Protein AF-A0A7W5WZ85-F1 (afdb_monomer)

Nearest PDB structures (foldseek):
  8snl-assembly1_B  TM=6.177E-01  e=1.647E-04  Homo sapiens
  5fvc-assembly1_J  TM=1.484E-01  e=4.871E+00  human metapneumovirus
  5fvc-assembly1_D  TM=1.594E-01  e=6.865E+00  human metapneumovirus
  5fvc-assembly1_F  TM=1.594E-01  e=8.149E+00  human metapneumovirus
  5fvc-assembly1_A  TM=1.139E-01  e=6.576E+00  human metapneumovirus

Radius of gyration: 35.66 Å; Cα contacts (8 Å, |Δi|>4): 844; chains: 1; bounding box: 80×39×112 Å

pLDDT: mean 86.29, std 13.65, range [33.84, 98.75]

Structure (mmCIF, N/CA/C/O backbone):
data_AF-A0A7W5WZ85-F1
#
_entry.id   AF-A0A7W5WZ85-F1
#
loop_
_atom_site.group_PDB
_atom_site.id
_atom_site.type_symbol
_atom_site.label_atom_id
_atom_site.label_alt_id
_atom_site.label_comp_id
_atom_site.label_asym_id
_atom_site.label_entity_id
_atom_site.label_seq_id
_atom_site.pdbx_PDB_ins_code
_atom_site.Cartn_x
_atom_site.Cartn_y
_atom_site.Cartn_z
_atom_site.occupancy
_atom_site.B_iso_or_equiv
_atom_site.auth_seq_id
_atom_site.auth_comp_id
_atom_site.auth_asym_id
_atom_site.auth_atom_id
_atom_site.pdbx_PDB_model_num
ATOM 1 N N . MET A 1 1 ? 35.294 -3.813 -67.965 1.00 33.84 1 MET A N 1
ATOM 2 C CA . MET A 1 1 ? 34.016 -4.246 -68.575 1.00 33.84 1 MET A CA 1
ATOM 3 C C . MET A 1 1 ? 33.121 -4.772 -67.458 1.00 33.84 1 MET A C 1
ATOM 5 O O . MET A 1 1 ? 33.494 -5.747 -66.826 1.00 33.84 1 MET A O 1
ATOM 9 N N . ASN A 1 2 ? 32.022 -4.070 -67.153 1.00 40.56 2 ASN A N 1
ATOM 10 C CA . ASN A 1 2 ? 31.099 -4.347 -66.040 1.00 40.56 2 ASN A CA 1
ATOM 11 C C . ASN A 1 2 ? 30.007 -5.338 -66.483 1.00 40.56 2 ASN A C 1
ATOM 13 O O . ASN A 1 2 ? 29.053 -4.945 -67.148 1.00 40.56 2 ASN A O 1
ATOM 17 N N . THR A 1 3 ? 30.128 -6.615 -66.122 1.00 42.06 3 THR A N 1
ATOM 18 C CA . THR A 1 3 ? 29.193 -7.702 -66.487 1.00 42.06 3 THR A CA 1
ATOM 19 C C . THR A 1 3 ? 28.189 -8.065 -65.379 1.00 42.06 3 THR A C 1
ATOM 21 O O . THR A 1 3 ? 27.772 -9.213 -65.287 1.00 42.06 3 THR A O 1
ATOM 24 N N . GLN A 1 4 ? 27.762 -7.126 -64.524 1.00 45.75 4 GLN A N 1
ATOM 25 C CA . GLN A 1 4 ? 26.803 -7.431 -63.435 1.00 45.75 4 GLN A CA 1
ATOM 26 C C . GLN A 1 4 ? 25.563 -6.525 -63.357 1.00 45.75 4 GLN A C 1
ATOM 28 O O . GLN A 1 4 ? 24.899 -6.452 -62.327 1.00 45.75 4 GLN A O 1
ATOM 33 N N . LEU A 1 5 ? 25.183 -5.868 -64.452 1.00 45.91 5 LEU A N 1
ATOM 34 C CA . LEU A 1 5 ? 24.075 -4.904 -64.464 1.00 45.91 5 LEU A CA 1
ATOM 35 C C . LEU A 1 5 ? 22.644 -5.505 -64.480 1.00 45.91 5 LEU A C 1
ATOM 37 O O . LEU A 1 5 ? 21.707 -4.762 -64.751 1.00 45.91 5 LEU A O 1
ATOM 41 N N . SER A 1 6 ? 22.406 -6.797 -64.189 1.00 53.69 6 SER A N 1
ATOM 42 C CA . SER A 1 6 ? 21.054 -7.378 -64.389 1.00 53.69 6 SER A CA 1
ATOM 43 C C . SER A 1 6 ? 20.572 -8.503 -63.456 1.00 53.69 6 SER A C 1
ATOM 45 O O . SER A 1 6 ? 19.585 -9.161 -63.782 1.00 53.69 6 SER A O 1
ATOM 47 N N . LEU A 1 7 ? 21.171 -8.736 -62.282 1.00 75.06 7 LEU A N 1
ATOM 48 C CA . LEU A 1 7 ? 20.583 -9.693 -61.326 1.00 75.06 7 LEU A CA 1
ATOM 49 C C . LEU A 1 7 ? 19.406 -9.047 -60.571 1.00 75.06 7 LEU A C 1
ATOM 51 O O . LEU A 1 7 ? 19.594 -8.167 -59.727 1.00 75.06 7 LEU A O 1
ATOM 55 N N . ARG A 1 8 ? 18.183 -9.480 -60.908 1.00 87.00 8 ARG A N 1
ATOM 56 C CA . ARG A 1 8 ? 16.916 -9.116 -60.255 1.00 87.00 8 ARG A CA 1
ATOM 57 C C . ARG A 1 8 ? 16.170 -10.392 -59.865 1.00 87.00 8 ARG A C 1
ATOM 59 O O . ARG A 1 8 ? 15.909 -11.232 -60.719 1.00 87.00 8 ARG A O 1
ATOM 66 N N . PHE A 1 9 ? 15.799 -10.510 -58.595 1.00 89.69 9 PHE A N 1
ATOM 67 C CA . PHE A 1 9 ? 15.058 -11.643 -58.041 1.00 89.69 9 PHE A CA 1
ATOM 68 C C . PHE A 1 9 ? 13.692 -11.188 -57.533 1.00 89.69 9 PHE A C 1
ATOM 70 O O . PHE A 1 9 ? 13.599 -10.192 -56.814 1.00 89.69 9 PHE A O 1
ATOM 77 N N . GLU A 1 10 ? 12.636 -11.921 -57.886 1.00 92.06 10 GLU A N 1
ATOM 78 C CA . GLU A 1 10 ? 11.258 -11.621 -57.487 1.00 92.06 10 GLU A CA 1
ATOM 79 C C . GLU A 1 10 ? 10.646 -12.794 -56.724 1.00 92.06 10 GLU A C 1
ATOM 81 O O . GLU A 1 10 ? 10.635 -13.927 -57.201 1.00 92.06 10 GLU A O 1
ATOM 86 N N . PHE A 1 11 ? 10.091 -12.511 -55.547 1.00 91.81 11 PHE A N 1
ATOM 87 C CA . PHE A 1 11 ? 9.483 -13.512 -54.678 1.00 91.81 11 PHE A CA 1
ATOM 88 C C . PHE A 1 11 ? 7.995 -13.219 -54.514 1.00 91.81 11 PHE A C 1
ATOM 90 O O . PHE A 1 11 ? 7.592 -12.260 -53.849 1.00 91.81 11 PHE A O 1
ATOM 97 N N . ALA A 1 12 ? 7.160 -14.054 -55.131 1.00 91.12 12 ALA A N 1
ATOM 98 C CA . ALA A 1 12 ? 5.708 -13.987 -54.994 1.00 91.12 12 ALA A CA 1
ATOM 99 C C . ALA A 1 12 ? 5.244 -14.487 -53.616 1.00 91.12 12 ALA A C 1
ATOM 101 O O . ALA A 1 12 ? 5.934 -15.263 -52.955 1.00 91.12 12 ALA A O 1
ATOM 102 N N . TYR A 1 13 ? 4.046 -14.083 -53.189 1.00 90.12 13 TYR A N 1
ATOM 103 C CA . TYR A 1 13 ? 3.443 -14.623 -51.971 1.00 90.12 13 TYR A CA 1
ATOM 104 C C . TYR A 1 13 ? 3.068 -16.107 -52.118 1.00 90.12 13 TYR A C 1
ATOM 106 O O . TYR A 1 13 ? 2.524 -16.538 -53.140 1.00 90.12 13 TYR A O 1
ATOM 114 N N . ASP A 1 14 ? 3.287 -16.889 -51.063 1.00 89.44 14 ASP A N 1
ATOM 115 C CA . ASP A 1 14 ? 2.774 -18.253 -50.956 1.00 89.44 14 ASP A CA 1
ATOM 116 C C . ASP A 1 14 ? 1.296 -18.221 -50.535 1.00 89.44 14 ASP A C 1
ATOM 118 O O . ASP A 1 14 ? 0.956 -18.071 -49.358 1.00 89.44 14 ASP A O 1
ATOM 122 N N . LYS A 1 15 ? 0.401 -18.353 -51.522 1.00 86.94 15 LYS A N 1
ATOM 123 C CA . LYS A 1 15 ? -1.052 -18.316 -51.305 1.00 86.94 15 LYS A CA 1
ATOM 124 C C . LYS A 1 15 ? -1.547 -19.420 -50.359 1.00 86.94 15 LYS A C 1
ATOM 126 O O . LYS A 1 15 ? -2.469 -19.170 -49.588 1.00 86.94 15 LYS A O 1
ATOM 131 N N . GLY A 1 16 ? -0.930 -20.605 -50.371 1.00 85.62 16 GLY A N 1
ATOM 132 C CA . GLY A 1 16 ? -1.326 -21.710 -49.494 1.00 85.62 16 GLY A CA 1
ATOM 133 C C . GLY A 1 16 ? -1.009 -21.405 -48.031 1.00 85.62 16 GLY A C 1
ATOM 134 O O . GLY A 1 16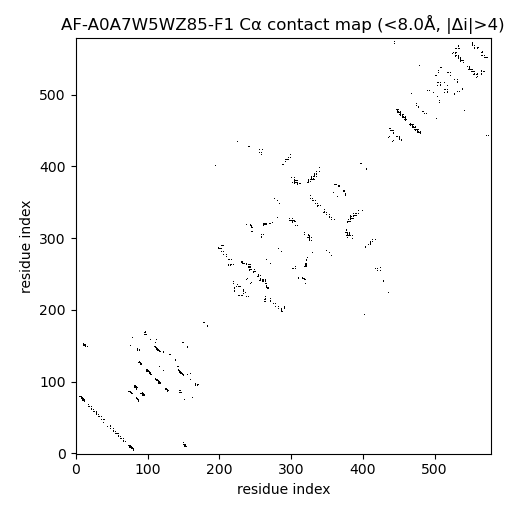 ? -1.873 -21.519 -47.161 1.00 85.62 16 GLY A O 1
ATOM 135 N N . ARG A 1 17 ? 0.208 -20.917 -47.763 1.00 84.94 17 ARG A N 1
ATOM 136 C CA . ARG A 1 17 ? 0.621 -20.517 -46.407 1.00 84.94 17 ARG A CA 1
ATOM 137 C C . ARG A 1 17 ? -0.132 -19.289 -45.900 1.00 84.94 17 ARG A C 1
ATOM 139 O O . ARG A 1 17 ? -0.483 -19.237 -44.725 1.00 84.94 17 ARG A O 1
ATOM 146 N N . LEU A 1 18 ? -0.418 -18.318 -46.770 1.00 86.00 18 LEU A N 1
ATOM 147 C CA . LEU A 1 18 ? -1.232 -17.152 -46.414 1.00 86.00 18 LEU A CA 1
ATOM 148 C C . LEU A 1 18 ? -2.651 -17.544 -45.987 1.00 86.00 18 LEU A C 1
ATOM 150 O O . LEU A 1 18 ? -3.140 -17.019 -44.985 1.00 86.00 18 LEU A O 1
ATOM 154 N N . LEU A 1 19 ? -3.289 -18.469 -46.711 1.00 87.50 19 LEU A N 1
ATOM 155 C CA . LEU A 1 19 ? -4.617 -18.974 -46.363 1.00 87.50 19 LEU A CA 1
ATOM 156 C C . LEU A 1 19 ? -4.591 -19.709 -45.018 1.00 87.50 19 LEU A C 1
ATOM 158 O O . LEU A 1 19 ? -5.420 -19.430 -44.154 1.00 87.50 19 LEU A O 1
ATOM 162 N N . LEU A 1 20 ? -3.599 -20.582 -44.810 1.00 86.00 20 LEU A N 1
ATOM 163 C CA . LEU A 1 20 ? -3.420 -21.310 -43.554 1.00 86.00 20 LEU A CA 1
ATOM 164 C C . LEU A 1 20 ? -3.241 -20.360 -42.358 1.00 86.00 20 LEU A C 1
ATOM 166 O O . LEU A 1 20 ? -3.937 -20.494 -41.354 1.00 86.00 20 LEU A O 1
ATOM 170 N N . PHE A 1 21 ? -2.341 -19.377 -42.460 1.00 84.25 21 PHE A N 1
ATOM 171 C CA . PHE A 1 21 ? -2.111 -18.419 -41.375 1.00 84.25 21 PHE A CA 1
ATOM 172 C C . PHE A 1 21 ? -3.317 -17.518 -41.118 1.00 84.25 21 PHE A C 1
ATOM 174 O O . PHE A 1 21 ? -3.611 -17.218 -39.961 1.00 84.25 21 PHE A O 1
ATOM 181 N N . SER A 1 22 ? -4.029 -17.110 -42.169 1.00 88.44 22 SER A N 1
ATOM 182 C CA . SER A 1 22 ? -5.272 -16.359 -42.014 1.00 88.44 22 SER A CA 1
ATOM 183 C C . SER A 1 22 ? -6.317 -17.164 -41.23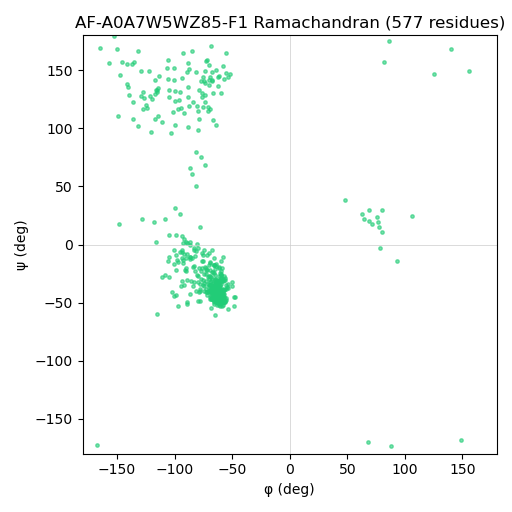7 1.00 88.44 22 SER A C 1
ATOM 185 O O . SER A 1 22 ? -6.861 -16.657 -40.259 1.00 88.44 22 SER A O 1
ATOM 187 N N . LEU A 1 23 ? -6.519 -18.436 -41.596 1.00 88.31 23 LEU A N 1
ATOM 188 C CA . LEU A 1 23 ? -7.483 -19.314 -40.934 1.00 88.31 23 LEU A CA 1
ATOM 189 C C . LEU A 1 23 ? -7.132 -19.541 -39.458 1.00 88.31 23 LEU A C 1
ATOM 191 O O . LEU A 1 23 ? -8.008 -19.439 -38.602 1.00 88.31 23 LEU A O 1
ATOM 195 N N . ILE A 1 24 ? -5.851 -19.763 -39.141 1.00 86.44 24 ILE A N 1
ATOM 196 C CA . ILE A 1 24 ? -5.379 -19.879 -37.751 1.00 86.44 24 ILE A CA 1
ATOM 197 C C . ILE A 1 24 ? -5.728 -18.611 -36.958 1.00 86.44 24 ILE A C 1
ATOM 199 O O . ILE A 1 24 ? -6.321 -18.700 -35.883 1.00 86.44 24 ILE A O 1
ATOM 203 N N . LEU A 1 25 ? -5.409 -17.426 -37.486 1.00 86.12 25 LEU A N 1
ATOM 204 C CA . LEU A 1 25 ? -5.690 -16.154 -36.810 1.00 86.12 25 LEU A CA 1
ATOM 205 C C . LEU A 1 25 ? -7.196 -15.899 -36.645 1.00 86.12 25 LEU A C 1
ATOM 207 O O . LEU A 1 25 ? -7.615 -15.396 -35.603 1.00 86.12 25 LEU A O 1
ATOM 211 N N . SER A 1 26 ? -8.015 -16.289 -37.624 1.00 88.25 26 SER A N 1
ATOM 212 C CA . SER A 1 26 ? -9.477 -16.236 -37.520 1.00 88.25 26 SER A CA 1
ATOM 213 C C . SER A 1 26 ? -10.013 -17.137 -36.403 1.00 88.25 26 SER A C 1
ATOM 215 O O . SER A 1 26 ? -10.904 -16.714 -35.667 1.00 88.25 26 SER A O 1
ATOM 217 N N . VAL A 1 27 ? -9.447 -18.336 -36.220 1.00 89.44 27 VAL A N 1
ATOM 218 C CA . VAL A 1 27 ? -9.806 -19.239 -35.109 1.00 89.44 27 VAL A CA 1
ATOM 219 C C . VAL A 1 27 ? -9.434 -18.626 -33.757 1.00 89.44 27 VAL A C 1
ATOM 221 O O . VAL A 1 27 ? -10.254 -18.644 -32.840 1.00 89.44 27 VAL A O 1
ATOM 224 N N . PHE A 1 28 ? -8.249 -18.018 -33.628 1.00 84.94 28 PHE A N 1
ATOM 225 C CA . PHE A 1 28 ? -7.862 -17.301 -32.405 1.00 84.94 28 PHE A CA 1
ATOM 226 C C . PHE A 1 28 ? -8.799 -16.125 -32.100 1.00 84.94 28 PHE A C 1
ATOM 228 O O . PHE A 1 28 ? -9.243 -15.979 -30.961 1.00 84.94 28 PHE A O 1
ATOM 235 N N . ALA A 1 29 ? -9.153 -15.323 -33.110 1.00 88.25 29 ALA A N 1
ATOM 236 C CA . ALA A 1 29 ? -10.096 -14.218 -32.949 1.00 88.25 29 ALA A CA 1
ATOM 237 C C . ALA A 1 29 ? -11.473 -14.710 -32.466 1.00 88.25 29 ALA A C 1
ATOM 239 O O . ALA A 1 29 ? -12.022 -14.162 -31.509 1.00 88.25 29 ALA A O 1
ATOM 240 N N . ALA A 1 30 ? -11.996 -15.783 -33.070 1.00 87.75 30 ALA A N 1
ATOM 241 C CA . ALA A 1 30 ? -13.252 -16.406 -32.657 1.00 87.75 30 ALA A CA 1
ATOM 242 C C . ALA A 1 30 ? -13.178 -16.986 -31.232 1.00 87.75 30 ALA A C 1
ATOM 244 O O . ALA A 1 30 ? -14.112 -16.812 -30.450 1.00 87.75 30 ALA A O 1
ATOM 245 N N . GLY A 1 31 ? -12.053 -17.606 -30.862 1.00 85.00 31 GLY A N 1
ATOM 246 C CA . GLY A 1 31 ? -11.801 -18.106 -29.509 1.00 85.00 31 GLY A CA 1
ATOM 247 C C . GLY A 1 31 ? -11.818 -16.996 -28.456 1.00 85.00 31 GLY A C 1
ATOM 248 O O . GLY A 1 31 ? -12.472 -17.143 -27.424 1.00 85.00 31 GLY A O 1
ATOM 249 N N . CYS A 1 32 ? -11.185 -15.851 -28.733 1.00 84.38 32 CYS A N 1
ATOM 250 C CA . CYS A 1 32 ? -11.241 -14.678 -27.855 1.00 84.38 32 CYS A CA 1
ATOM 251 C C . CYS A 1 32 ? -12.680 -14.158 -27.677 1.00 84.38 32 CYS A C 1
ATOM 253 O O . CYS A 1 32 ? -13.095 -13.886 -26.549 1.00 84.38 32 CYS A O 1
ATOM 255 N N . VAL A 1 33 ? -13.465 -14.070 -28.758 1.00 84.81 33 VAL A N 1
ATOM 256 C CA . VAL A 1 33 ? -14.886 -13.670 -28.690 1.00 84.81 33 VAL A CA 1
ATOM 257 C C . VAL A 1 33 ? -15.702 -14.668 -27.861 1.00 84.81 33 VAL A C 1
ATOM 259 O O . VAL A 1 33 ? -16.495 -14.263 -27.011 1.00 84.81 33 VAL A O 1
ATOM 262 N N . TRP A 1 34 ? -15.475 -15.968 -28.047 1.00 82.31 34 TRP A N 1
ATOM 263 C CA . TRP A 1 34 ? -16.183 -17.023 -27.320 1.00 82.31 34 TRP A CA 1
ATOM 264 C C . TRP A 1 34 ? -15.863 -17.035 -25.814 1.00 82.31 34 TRP A C 1
ATOM 266 O O . TRP A 1 34 ? -16.776 -17.130 -24.991 1.00 82.31 34 TRP A O 1
ATOM 276 N N . ILE A 1 35 ? -14.590 -16.870 -25.434 1.00 76.81 35 ILE A N 1
ATOM 277 C CA . ILE A 1 35 ? -14.155 -16.758 -24.027 1.00 76.81 35 ILE A CA 1
ATOM 278 C C . ILE A 1 35 ? -14.755 -15.506 -23.368 1.00 76.81 35 ILE A C 1
ATOM 280 O O . ILE A 1 35 ? -15.222 -15.569 -22.224 1.00 76.81 35 ILE A O 1
ATOM 284 N N . SER A 1 36 ? -14.793 -14.388 -24.102 1.00 76.06 36 SER A N 1
ATOM 285 C CA . SER A 1 36 ? -15.450 -13.147 -23.669 1.00 76.06 36 SER A CA 1
ATOM 286 C C . SER A 1 36 ? -16.932 -13.383 -23.372 1.00 76.06 36 SER A C 1
ATOM 288 O O . SER A 1 36 ? -17.408 -13.088 -22.275 1.00 76.06 36 SER A O 1
ATOM 290 N N . TYR A 1 37 ? -17.641 -14.033 -24.298 1.00 73.19 37 TYR A N 1
ATOM 291 C CA . TYR A 1 37 ? -19.062 -14.348 -24.158 1.00 73.19 37 TYR A CA 1
ATOM 292 C C . TYR A 1 37 ? -19.360 -15.300 -22.982 1.00 73.19 37 TYR A C 1
ATOM 294 O O . TYR A 1 37 ? -20.320 -15.087 -22.239 1.00 73.19 37 TYR A O 1
ATOM 302 N N . ARG A 1 38 ? -18.527 -16.327 -22.754 1.00 70.75 38 ARG A N 1
ATOM 303 C CA . ARG A 1 38 ? -18.730 -17.298 -21.661 1.00 70.75 38 ARG A CA 1
ATOM 304 C C . ARG A 1 38 ? -18.508 -16.685 -20.274 1.00 70.75 38 ARG A C 1
ATOM 306 O O . ARG A 1 38 ? -19.277 -16.979 -19.364 1.00 70.75 38 ARG A O 1
ATOM 313 N N . SER A 1 39 ? -17.503 -15.822 -20.119 1.00 60.16 39 SER A N 1
ATOM 314 C CA . SER A 1 39 ? -17.170 -15.188 -18.832 1.00 60.16 39 SER A CA 1
ATOM 315 C C . SER A 1 39 ? -18.255 -14.242 -18.321 1.00 60.16 39 SER A C 1
ATOM 317 O O . SER A 1 39 ? -18.456 -14.142 -17.112 1.00 60.16 39 SER A O 1
ATOM 319 N N . VAL A 1 40 ? -18.966 -13.569 -19.230 1.00 59.09 40 VAL A N 1
ATOM 320 C CA . VAL A 1 40 ? -20.114 -12.714 -18.885 1.00 59.09 40 VAL A CA 1
ATOM 321 C C . VAL A 1 40 ? -21.259 -13.548 -18.296 1.00 59.09 40 VAL A C 1
ATOM 323 O O . VAL A 1 40 ? -21.982 -13.079 -17.424 1.00 59.09 40 VAL A O 1
ATOM 326 N N . ARG A 1 41 ? -21.392 -14.815 -18.708 1.00 57.81 41 ARG A N 1
ATOM 327 C CA . ARG A 1 41 ? -22.459 -15.719 -18.253 1.00 57.81 41 ARG A CA 1
ATOM 328 C C . ARG A 1 41 ? -22.178 -16.383 -16.900 1.00 57.81 41 ARG A C 1
ATOM 330 O O . ARG A 1 41 ? -23.116 -16.811 -16.243 1.00 57.81 41 ARG A O 1
ATOM 337 N N . THR A 1 42 ? -20.911 -16.490 -16.491 1.00 56.88 42 THR A N 1
ATOM 338 C CA . THR A 1 42 ? -20.486 -17.172 -15.251 1.00 56.88 42 THR A CA 1
ATOM 339 C C . THR A 1 42 ? -20.236 -16.223 -14.072 1.00 56.88 42 THR A C 1
ATOM 341 O O . THR A 1 42 ? -19.704 -16.658 -13.058 1.00 56.88 42 THR A O 1
ATOM 344 N N . GLY A 1 43 ? -20.577 -14.933 -14.191 1.00 51.09 43 GLY A N 1
ATOM 345 C CA . GLY A 1 43 ? -20.523 -13.977 -13.076 1.00 51.09 43 GLY A CA 1
ATOM 346 C C . GLY A 1 43 ? -19.121 -13.559 -12.618 1.00 51.09 43 GLY A C 1
ATOM 347 O O . GLY A 1 43 ? -18.989 -13.031 -11.522 1.00 51.09 43 GLY A O 1
ATOM 348 N N . ASN A 1 44 ? -18.075 -13.772 -13.428 1.00 54.25 44 ASN A N 1
ATOM 349 C CA . ASN A 1 44 ? -16.707 -13.356 -13.099 1.00 54.25 44 ASN A CA 1
ATOM 350 C C . ASN A 1 44 ? -16.344 -12.085 -13.906 1.00 54.25 44 ASN A C 1
ATOM 352 O O . ASN A 1 44 ? -16.003 -12.207 -15.089 1.00 54.25 44 ASN A O 1
ATOM 356 N N . PRO A 1 45 ? -16.481 -10.861 -13.346 1.00 53.06 45 PRO A N 1
ATOM 357 C CA . PRO A 1 45 ? -16.633 -9.653 -14.166 1.00 53.06 45 PRO A CA 1
ATOM 358 C C . PRO A 1 45 ? -15.324 -9.046 -14.688 1.00 53.06 45 PRO A C 1
ATOM 360 O O . PRO A 1 45 ? -15.361 -8.244 -15.618 1.00 53.06 45 PRO A O 1
ATOM 363 N N . PHE A 1 46 ? -14.166 -9.378 -14.110 1.00 50.81 46 PHE A N 1
ATOM 364 C CA . PHE A 1 46 ? -13.032 -8.443 -14.168 1.00 50.81 46 PHE A CA 1
ATOM 365 C C . PHE A 1 46 ? -11.889 -8.803 -15.126 1.00 50.81 46 PHE A C 1
ATOM 367 O O . PHE A 1 46 ? -11.093 -7.926 -15.449 1.00 50.81 46 PHE A O 1
ATOM 374 N N . ILE A 1 47 ? -11.803 -10.036 -15.644 1.00 52.06 47 ILE A N 1
ATOM 375 C CA . ILE A 1 47 ? -10.633 -10.456 -16.451 1.00 52.06 47 ILE A CA 1
ATOM 376 C C . ILE A 1 47 ? -10.945 -10.616 -17.951 1.00 52.06 47 ILE A C 1
ATOM 378 O O . ILE A 1 47 ? -10.060 -10.434 -18.786 1.00 52.06 47 ILE A O 1
ATOM 382 N N . SER A 1 48 ? -12.189 -10.905 -18.344 1.00 60.25 48 SER A N 1
ATOM 383 C CA . SER A 1 48 ? -12.448 -11.402 -19.706 1.00 60.25 48 SER A CA 1
ATOM 384 C C . SER A 1 48 ? -12.709 -10.329 -20.779 1.00 60.25 48 SER A C 1
ATOM 386 O O . SER A 1 48 ? -12.010 -10.340 -21.792 1.00 60.25 48 SER A O 1
ATOM 388 N N . PRO A 1 49 ? -13.615 -9.342 -20.622 1.00 62.53 49 PRO A N 1
ATOM 389 C CA . PRO A 1 49 ? -13.976 -8.482 -21.757 1.00 62.53 49 PRO A CA 1
ATOM 390 C C . PRO A 1 49 ? -12.866 -7.492 -22.145 1.00 62.53 49 PRO A C 1
ATOM 392 O O . PRO A 1 49 ? -12.588 -7.297 -23.329 1.00 62.53 49 PRO A O 1
ATOM 395 N N . ILE A 1 50 ? -12.194 -6.900 -21.153 1.00 68.06 50 ILE A N 1
ATOM 396 C CA . ILE A 1 50 ? -11.213 -5.821 -21.356 1.00 68.06 50 ILE A CA 1
ATOM 397 C C . ILE A 1 50 ? -9.971 -6.314 -22.113 1.00 68.06 50 ILE A C 1
ATOM 399 O O . ILE A 1 50 ? -9.410 -5.570 -22.912 1.00 68.06 50 ILE A O 1
ATOM 403 N N . LEU A 1 51 ? -9.559 -7.570 -21.916 1.00 68.81 51 LEU A N 1
ATOM 404 C CA . LEU A 1 51 ? -8.399 -8.155 -22.600 1.00 68.81 51 LEU A CA 1
ATOM 405 C C . LEU A 1 51 ? -8.784 -8.922 -23.872 1.00 68.81 51 LEU A C 1
ATOM 407 O O . LEU A 1 51 ? -8.039 -8.894 -24.858 1.00 68.81 51 LEU A O 1
ATOM 411 N N . MET A 1 52 ? -9.937 -9.598 -23.887 1.00 82.56 52 MET A N 1
ATOM 412 C CA . MET A 1 52 ? -10.310 -10.466 -25.008 1.00 82.56 52 MET A CA 1
ATOM 413 C C . MET A 1 52 ? -10.825 -9.690 -26.223 1.00 82.56 52 MET A C 1
ATOM 415 O O . MET A 1 52 ? -10.522 -10.089 -27.346 1.00 82.56 52 MET A O 1
ATOM 419 N N . TRP A 1 53 ? -11.533 -8.567 -26.047 1.00 81.56 53 TRP A N 1
ATOM 420 C CA . TRP A 1 53 ? -12.026 -7.767 -27.180 1.00 81.56 53 TRP A CA 1
ATOM 421 C C . TRP A 1 53 ? -10.902 -7.095 -27.990 1.00 81.56 53 TRP A C 1
ATOM 423 O O . TRP A 1 53 ? -10.892 -7.252 -29.215 1.00 81.56 53 TRP A O 1
ATOM 433 N N . PRO A 1 54 ? -9.907 -6.425 -27.370 1.00 82.38 54 PRO A N 1
ATOM 434 C CA . PRO A 1 54 ? -8.750 -5.913 -28.105 1.00 82.38 54 PRO A CA 1
ATOM 435 C C . PRO A 1 54 ? -7.942 -7.023 -28.787 1.00 82.38 54 PRO A C 1
ATOM 437 O O . PRO A 1 54 ? -7.488 -6.845 -29.916 1.00 82.38 54 PRO A O 1
ATOM 440 N N . SER A 1 55 ? -7.806 -8.186 -28.139 1.00 80.31 55 SER A N 1
ATOM 441 C CA . SER A 1 55 ? -7.114 -9.349 -28.711 1.00 80.31 55 SER A CA 1
ATOM 442 C C . SER A 1 55 ? -7.858 -9.915 -29.926 1.00 80.31 55 SER A C 1
ATOM 444 O O . SER A 1 55 ? -7.243 -10.169 -30.961 1.00 80.31 55 SER A O 1
ATOM 446 N N . ALA A 1 56 ? -9.188 -10.036 -29.850 1.00 86.31 56 ALA A N 1
ATOM 447 C CA . ALA A 1 56 ? -10.029 -10.454 -30.970 1.00 86.31 56 ALA A CA 1
ATOM 448 C C . ALA A 1 56 ? -9.922 -9.482 -32.155 1.00 86.31 56 ALA A C 1
ATOM 450 O O . ALA A 1 56 ? -9.751 -9.915 -33.296 1.00 86.31 56 ALA A O 1
ATOM 451 N N . ALA A 1 57 ? -9.952 -8.173 -31.886 1.00 82.62 57 ALA A N 1
ATOM 452 C CA . ALA A 1 57 ? -9.768 -7.147 -32.908 1.00 82.62 57 ALA A CA 1
ATOM 453 C C . ALA A 1 57 ? -8.376 -7.231 -33.557 1.00 82.62 57 ALA A C 1
ATOM 455 O O . ALA A 1 57 ? -8.262 -7.171 -34.782 1.00 82.62 57 ALA A O 1
ATOM 456 N N . LEU A 1 58 ? -7.321 -7.427 -32.758 1.00 84.69 58 LEU A N 1
ATOM 457 C CA . LEU A 1 58 ? -5.949 -7.577 -33.246 1.00 84.69 58 LEU A CA 1
ATOM 458 C C . LEU A 1 58 ? -5.805 -8.790 -34.176 1.00 84.69 58 LEU A C 1
ATOM 460 O O . LEU A 1 58 ? -5.321 -8.646 -35.302 1.00 84.69 58 LEU A O 1
ATOM 464 N N . PHE A 1 59 ? -6.238 -9.972 -33.729 1.00 85.62 59 PHE A N 1
ATOM 465 C CA . PHE A 1 59 ? -6.144 -11.197 -34.526 1.00 85.62 59 PHE A CA 1
ATOM 466 C C . PHE A 1 59 ? -7.036 -11.141 -35.773 1.00 85.62 59 PHE A C 1
ATOM 468 O O . PHE A 1 59 ? -6.597 -11.554 -36.847 1.00 85.62 59 PHE A O 1
ATOM 475 N N . GLY A 1 60 ? -8.234 -10.557 -35.673 1.00 84.88 60 GLY A N 1
ATOM 476 C CA . GLY A 1 60 ? -9.142 -10.370 -36.808 1.00 84.88 60 GLY A CA 1
ATOM 477 C C . GLY A 1 60 ? -8.573 -9.437 -37.881 1.00 84.88 60 GLY A C 1
ATOM 478 O O . GLY A 1 60 ? -8.570 -9.777 -39.066 1.00 84.88 60 GLY A O 1
ATOM 479 N N . LEU A 1 61 ? -8.013 -8.290 -37.480 1.00 82.25 61 LEU A N 1
ATOM 480 C CA . LEU A 1 61 ? -7.353 -7.363 -38.407 1.00 82.25 61 LEU A CA 1
ATOM 481 C C . LEU A 1 61 ? -6.111 -7.994 -39.052 1.00 82.25 61 LEU A C 1
ATOM 483 O O . LEU A 1 61 ? -5.885 -7.820 -40.254 1.00 82.25 61 LEU A O 1
ATOM 487 N N . ALA A 1 62 ? -5.330 -8.765 -38.289 1.00 79.81 62 ALA A N 1
ATOM 488 C CA . ALA A 1 62 ? -4.193 -9.509 -38.820 1.00 79.81 62 ALA A CA 1
ATOM 489 C C . ALA A 1 62 ? -4.635 -10.561 -39.856 1.00 79.81 62 ALA A C 1
ATOM 491 O O . ALA A 1 62 ? -4.068 -10.597 -40.952 1.00 79.81 62 ALA A O 1
ATOM 492 N N . ALA A 1 63 ? -5.681 -11.343 -39.566 1.00 84.06 63 ALA A N 1
ATOM 493 C CA . ALA A 1 63 ? -6.241 -12.335 -40.486 1.00 84.06 63 ALA A CA 1
ATOM 494 C C . ALA A 1 63 ? -6.722 -11.700 -41.801 1.00 84.06 63 ALA A C 1
ATOM 496 O O . ALA A 1 63 ? -6.381 -12.188 -42.884 1.00 84.06 63 ALA A O 1
ATOM 497 N N . LEU A 1 64 ? -7.440 -10.573 -41.715 1.00 84.19 64 LEU A N 1
ATOM 498 C CA . LEU A 1 64 ? -7.923 -9.823 -42.876 1.00 84.19 64 LEU A CA 1
ATOM 499 C C . LEU A 1 64 ? -6.763 -9.270 -43.716 1.00 84.19 64 LEU A C 1
ATOM 501 O O . LEU A 1 64 ? -6.786 -9.340 -44.946 1.00 84.19 64 LEU A O 1
ATOM 505 N N . SER A 1 65 ? -5.711 -8.771 -43.062 1.00 82.06 65 SER A N 1
ATOM 506 C CA . SER A 1 65 ? -4.523 -8.262 -43.759 1.00 82.06 65 SER A CA 1
ATOM 507 C C . SER A 1 65 ? -3.804 -9.337 -44.589 1.00 82.06 65 SER A C 1
ATOM 509 O O . SER A 1 65 ? -3.231 -9.017 -45.633 1.00 82.06 65 SER A O 1
ATOM 511 N N . LEU A 1 66 ? -3.844 -10.605 -44.155 1.00 82.69 66 LEU A N 1
ATOM 512 C CA . LEU A 1 66 ? -3.295 -11.740 -44.902 1.00 82.69 66 LEU A CA 1
ATOM 513 C C . LEU A 1 66 ? -4.227 -12.174 -46.041 1.00 82.69 66 LEU A C 1
ATOM 515 O O . LEU A 1 66 ? -3.731 -12.450 -47.133 1.00 82.69 66 LEU A O 1
ATOM 519 N N . LEU A 1 67 ? -5.552 -12.153 -45.837 1.00 82.56 67 LEU A N 1
ATOM 520 C CA . LEU A 1 67 ? -6.536 -12.452 -46.891 1.00 82.56 67 LEU A CA 1
ATOM 521 C C . LEU A 1 67 ? -6.408 -11.503 -48.078 1.00 82.56 67 LEU A C 1
ATOM 523 O O . LEU A 1 67 ? -6.379 -11.952 -49.219 1.00 82.56 67 LEU A O 1
ATOM 527 N N . VAL A 1 68 ? -6.253 -10.200 -47.828 1.00 83.38 68 VAL A N 1
ATOM 528 C CA . VAL A 1 68 ? -6.078 -9.206 -48.902 1.00 83.38 68 VAL A CA 1
ATOM 529 C C . VAL A 1 68 ? -4.850 -9.521 -49.770 1.00 83.38 68 VAL A C 1
ATOM 531 O O . VAL A 1 68 ? -4.861 -9.257 -50.971 1.00 83.38 68 VAL A O 1
ATOM 534 N N . LYS A 1 69 ? -3.797 -10.127 -49.203 1.00 82.69 69 LYS A N 1
ATOM 535 C CA . LYS A 1 69 ? -2.590 -10.512 -49.954 1.00 82.69 69 LYS A CA 1
ATOM 536 C C . LYS A 1 69 ? -2.810 -11.710 -50.886 1.00 82.69 69 LYS A C 1
ATOM 538 O O . LYS A 1 69 ? -2.070 -11.825 -51.857 1.00 82.69 69 LYS A O 1
ATOM 543 N N . LEU A 1 70 ? -3.823 -12.555 -50.660 1.00 81.56 70 LEU A N 1
ATOM 544 C CA . LEU A 1 70 ? -4.145 -13.690 -51.547 1.00 81.56 70 LEU A CA 1
ATOM 545 C C . LEU A 1 70 ? -4.557 -13.244 -52.955 1.00 81.56 70 LEU A C 1
ATOM 547 O O . LEU A 1 70 ? -4.297 -13.946 -53.938 1.00 81.56 70 LEU A O 1
ATOM 551 N N . PHE A 1 71 ? -5.177 -12.067 -53.038 1.00 82.69 71 PHE A N 1
ATOM 552 C CA . PHE A 1 71 ? -5.718 -11.495 -54.269 1.00 82.69 71 PHE A CA 1
ATOM 553 C C . PHE A 1 71 ? -4.729 -10.573 -54.998 1.00 82.69 71 PHE A C 1
ATOM 555 O O . PHE A 1 71 ? -5.064 -10.016 -56.040 1.00 82.69 71 PHE A O 1
ATOM 562 N N . LYS A 1 72 ? -3.506 -10.404 -54.477 1.00 81.25 72 LYS A N 1
ATOM 563 C CA . LYS A 1 72 ? -2.464 -9.593 -55.117 1.00 81.25 72 LYS A CA 1
ATOM 564 C C . LYS A 1 72 ? -1.640 -10.421 -56.104 1.00 81.25 72 LYS A C 1
ATOM 566 O O . LYS A 1 72 ? -1.196 -11.518 -55.775 1.00 81.25 72 LYS A O 1
ATOM 571 N N . ASN A 1 73 ? -1.392 -9.846 -57.282 1.00 80.44 73 ASN A N 1
ATOM 572 C CA . ASN A 1 73 ? -0.540 -10.435 -58.324 1.00 80.44 73 ASN A CA 1
ATOM 573 C C . ASN A 1 73 ? 0.894 -9.863 -58.334 1.00 80.44 73 ASN A C 1
ATOM 575 O O . ASN A 1 73 ? 1.749 -10.391 -59.032 1.00 80.44 73 ASN A O 1
ATOM 579 N N . GLU A 1 74 ? 1.170 -8.806 -57.560 1.00 83.69 74 GLU A N 1
ATOM 580 C CA . GLU A 1 74 ? 2.516 -8.232 -57.403 1.00 83.69 74 GLU A CA 1
ATOM 581 C C . GLU A 1 74 ? 3.407 -9.106 -56.488 1.00 83.69 74 GLU A C 1
ATOM 583 O O . GLU A 1 74 ? 2.900 -9.680 -55.513 1.00 83.69 74 GLU A O 1
ATOM 588 N N . PRO A 1 75 ? 4.725 -9.215 -56.760 1.00 87.62 75 PRO A N 1
ATOM 589 C CA . PRO A 1 75 ? 5.652 -9.928 -55.885 1.00 87.62 75 PRO A CA 1
ATOM 590 C C . PRO A 1 75 ? 5.724 -9.270 -54.499 1.00 87.62 75 PRO A C 1
ATOM 592 O O . PRO A 1 75 ? 5.637 -8.052 -54.359 1.00 87.62 75 PRO A O 1
ATOM 595 N N . GLY A 1 76 ? 5.876 -10.082 -53.451 1.00 86.75 76 GLY A N 1
ATOM 596 C CA . GLY A 1 76 ? 5.961 -9.601 -52.070 1.00 86.75 76 GLY A CA 1
ATOM 597 C C . GLY A 1 76 ? 7.309 -8.956 -51.744 1.00 86.75 76 GLY A C 1
ATOM 598 O O . GLY A 1 76 ? 7.356 -8.002 -50.961 1.00 86.75 76 GLY A O 1
ATOM 599 N N . LEU A 1 77 ? 8.379 -9.457 -52.367 1.00 91.88 77 LEU A N 1
ATOM 600 C CA . LEU A 1 77 ? 9.751 -8.980 -52.219 1.00 91.88 77 LEU A CA 1
ATOM 601 C C . LEU A 1 77 ? 10.460 -8.986 -53.579 1.00 91.88 77 LEU A C 1
ATOM 603 O O . LEU A 1 77 ? 10.370 -9.969 -54.314 1.00 91.88 77 LEU A O 1
ATOM 607 N N . VAL A 1 78 ? 11.193 -7.918 -53.890 1.00 92.50 78 VAL A N 1
ATOM 608 C CA . VAL A 1 78 ? 12.087 -7.843 -55.055 1.00 92.50 78 VAL A CA 1
ATOM 609 C C . VAL A 1 78 ? 13.475 -7.407 -54.597 1.00 92.50 78 VAL A C 1
ATOM 611 O O . VAL A 1 78 ? 13.603 -6.434 -53.856 1.00 92.50 78 VAL A O 1
ATOM 614 N N . ILE A 1 79 ? 14.509 -8.121 -55.037 1.00 91.69 79 ILE A N 1
ATOM 615 C CA . ILE A 1 79 ? 15.926 -7.836 -54.768 1.00 91.69 79 ILE A CA 1
ATOM 616 C C . ILE A 1 79 ? 16.585 -7.502 -56.105 1.00 91.69 79 ILE A C 1
ATOM 618 O O . ILE A 1 79 ? 16.402 -8.227 -57.080 1.00 91.69 79 ILE A O 1
ATOM 622 N N . SER A 1 80 ? 17.335 -6.408 -56.183 1.00 90.44 80 SER A N 1
ATOM 623 C CA . SER A 1 80 ? 18.038 -6.001 -57.405 1.00 90.44 80 SER A CA 1
ATOM 624 C C . SER A 1 80 ? 19.313 -5.228 -57.081 1.00 90.44 80 SER A C 1
ATOM 626 O O . SER A 1 80 ? 19.481 -4.762 -55.955 1.00 90.44 80 SER A O 1
ATOM 628 N N . GLY A 1 81 ? 20.174 -4.995 -58.076 1.00 81.56 81 GLY A N 1
ATOM 629 C CA . GLY A 1 81 ? 21.347 -4.124 -57.908 1.00 81.56 81 GLY A CA 1
ATOM 630 C C . GLY A 1 81 ? 21.008 -2.702 -57.432 1.00 81.56 81 GLY A C 1
ATOM 631 O O . GLY A 1 81 ? 21.771 -2.113 -56.676 1.00 81.56 81 GLY A O 1
ATOM 632 N N . ALA A 1 82 ? 19.834 -2.176 -57.795 1.00 82.94 82 ALA A N 1
ATOM 633 C CA . ALA A 1 82 ? 19.388 -0.846 -57.374 1.00 82.94 82 ALA A CA 1
ATOM 634 C C . ALA A 1 82 ? 18.904 -0.791 -55.912 1.00 82.94 82 ALA A C 1
ATOM 636 O O . ALA A 1 82 ? 18.841 0.290 -55.328 1.00 82.94 82 ALA A O 1
ATOM 637 N N . GLY A 1 83 ? 18.534 -1.931 -55.319 1.00 87.25 83 GLY A N 1
ATOM 638 C CA . GLY A 1 83 ? 17.959 -1.972 -53.980 1.00 87.25 83 GLY A CA 1
ATOM 639 C C . GLY A 1 83 ? 16.957 -3.101 -53.754 1.00 87.25 83 GLY A C 1
ATOM 640 O O . GLY A 1 83 ? 16.792 -4.005 -54.581 1.00 87.25 83 GLY A O 1
ATOM 641 N N . ILE A 1 84 ? 16.251 -3.004 -52.630 1.00 91.94 84 ILE A N 1
ATOM 642 C CA . ILE A 1 84 ? 15.249 -3.960 -52.155 1.00 91.94 84 ILE A CA 1
ATOM 643 C C . ILE A 1 84 ? 13.860 -3.320 -52.116 1.00 91.94 84 ILE A C 1
ATOM 645 O O . ILE A 1 84 ? 13.677 -2.217 -51.606 1.00 91.94 84 ILE A O 1
ATOM 649 N N . HIS A 1 85 ? 12.851 -4.001 -52.643 1.00 91.62 85 HIS A N 1
ATOM 650 C CA . HIS A 1 85 ? 11.472 -3.522 -52.645 1.00 91.62 85 HIS A CA 1
ATOM 651 C C . HIS A 1 85 ? 10.566 -4.493 -51.887 1.00 91.62 85 HIS A C 1
ATOM 653 O O . HIS A 1 85 ? 10.513 -5.680 -52.201 1.00 91.62 85 HIS A O 1
ATOM 659 N N . ILE A 1 86 ? 9.837 -3.977 -50.893 1.00 89.94 86 ILE A N 1
ATOM 660 C CA . ILE A 1 86 ? 8.855 -4.728 -50.101 1.00 89.94 86 ILE A CA 1
ATOM 661 C C . ILE A 1 86 ? 7.469 -4.147 -50.385 1.00 89.94 86 ILE A C 1
ATOM 663 O O . ILE A 1 86 ? 7.143 -3.052 -49.912 1.00 89.94 86 ILE A O 1
ATOM 667 N N . ALA A 1 87 ? 6.622 -4.910 -51.080 1.00 84.06 87 ALA A N 1
ATOM 668 C CA . ALA A 1 87 ? 5.317 -4.437 -51.556 1.00 84.06 87 ALA A CA 1
ATOM 669 C C . ALA A 1 87 ? 4.360 -4.014 -50.424 1.00 84.06 87 ALA A C 1
ATOM 671 O O . ALA A 1 87 ? 3.476 -3.173 -50.613 1.00 84.06 87 ALA A O 1
ATOM 672 N N . SER A 1 88 ? 4.518 -4.586 -49.225 1.00 77.69 88 SER A N 1
ATOM 673 C CA . SER A 1 88 ? 3.730 -4.221 -48.040 1.00 77.69 88 SER A CA 1
ATOM 674 C C . SER A 1 88 ? 4.244 -2.991 -47.289 1.00 77.69 88 SER A C 1
ATOM 676 O O . SER A 1 88 ? 3.624 -2.605 -46.300 1.00 77.69 88 SER A O 1
ATOM 678 N N . PHE A 1 89 ? 5.365 -2.398 -47.707 1.00 79.19 89 PHE A N 1
ATOM 679 C CA . PHE A 1 89 ? 6.040 -1.333 -46.967 1.00 79.19 89 PHE A CA 1
ATOM 680 C C . PHE A 1 89 ? 6.054 0.005 -47.716 1.00 79.19 89 PHE A C 1
ATOM 682 O O . PHE A 1 89 ? 5.502 0.986 -47.211 1.00 79.19 89 PHE A O 1
ATOM 689 N N . ALA A 1 90 ? 6.645 0.053 -48.909 1.00 81.12 90 ALA A N 1
ATOM 690 C CA . ALA A 1 90 ? 6.799 1.280 -49.691 1.00 81.12 90 ALA A CA 1
ATOM 691 C C . ALA A 1 90 ? 6.440 1.049 -51.161 1.00 81.12 90 ALA A C 1
ATOM 693 O O . ALA A 1 90 ? 6.444 -0.087 -51.632 1.00 81.12 90 ALA A O 1
ATOM 694 N N . ALA A 1 91 ? 6.090 2.124 -51.869 1.00 78.69 91 ALA A N 1
ATOM 695 C CA . ALA A 1 91 ? 5.870 2.074 -53.313 1.00 78.69 91 ALA A CA 1
ATOM 696 C C . ALA A 1 91 ? 7.191 2.044 -54.102 1.00 78.69 91 ALA A C 1
ATOM 698 O O . ALA A 1 91 ? 7.228 1.450 -55.176 1.00 78.69 91 ALA A O 1
ATOM 699 N N . GLU A 1 92 ? 8.260 2.643 -53.567 1.00 84.19 92 GLU A N 1
ATOM 700 C CA . GLU A 1 92 ? 9.570 2.710 -54.222 1.00 84.19 92 GLU A CA 1
ATOM 701 C C . GLU A 1 92 ? 10.514 1.558 -53.813 1.00 84.19 92 GLU A C 1
ATOM 703 O O . GLU A 1 92 ? 10.294 0.855 -52.819 1.00 84.19 92 GLU A O 1
ATOM 708 N N . THR A 1 93 ? 11.586 1.361 -54.587 1.00 87.69 93 THR A N 1
ATOM 709 C CA . THR A 1 93 ? 12.717 0.486 -54.233 1.00 87.69 93 THR A CA 1
ATOM 710 C C . THR A 1 93 ? 13.633 1.202 -53.245 1.00 87.69 93 THR A C 1
ATOM 712 O O . THR A 1 93 ? 14.000 2.355 -53.453 1.00 87.69 93 THR A O 1
ATOM 715 N N . ILE A 1 94 ? 14.021 0.513 -52.176 1.00 89.12 94 ILE A N 1
ATOM 716 C CA . ILE A 1 94 ? 14.892 1.035 -51.125 1.00 89.12 94 ILE A CA 1
ATOM 717 C C . ILE A 1 94 ? 16.354 0.800 -51.530 1.00 89.12 94 ILE A C 1
ATOM 719 O O . ILE A 1 94 ? 16.744 -0.364 -51.648 1.00 89.12 94 ILE A O 1
ATOM 723 N N . PRO A 1 95 ? 17.185 1.848 -51.679 1.00 88.12 95 PRO A N 1
ATOM 724 C CA . PRO A 1 95 ? 18.604 1.682 -51.992 1.00 88.12 95 PRO A CA 1
ATOM 725 C C . PRO A 1 95 ? 19.354 0.899 -50.906 1.00 88.12 95 PRO A C 1
ATOM 727 O O . PRO A 1 95 ? 19.095 1.084 -49.718 1.00 88.12 95 PRO A O 1
ATOM 730 N N . TRP A 1 96 ? 20.338 0.078 -51.280 1.00 85.38 96 TRP A N 1
ATOM 731 C CA . TRP A 1 96 ? 21.120 -0.714 -50.315 1.00 85.38 96 TRP A CA 1
ATOM 732 C C . TRP A 1 96 ? 21.871 0.144 -49.296 1.00 85.38 96 TRP A C 1
ATOM 734 O O . TRP A 1 96 ? 21.870 -0.165 -48.108 1.00 85.38 96 TRP A O 1
ATOM 744 N N . LEU A 1 97 ? 22.435 1.271 -49.734 1.00 82.44 97 LEU A N 1
ATOM 745 C CA . LEU A 1 97 ? 23.119 2.226 -48.855 1.00 82.44 97 LEU A CA 1
ATOM 746 C C . LEU A 1 97 ? 22.164 2.970 -47.910 1.00 82.44 97 LEU A C 1
ATOM 748 O O . LEU A 1 97 ? 22.597 3.515 -46.900 1.00 82.44 97 LEU A O 1
ATOM 752 N N . ALA A 1 98 ? 20.854 2.942 -48.178 1.00 82.75 98 ALA A N 1
ATOM 753 C CA . ALA A 1 98 ? 19.854 3.446 -47.242 1.00 82.75 98 ALA A CA 1
ATOM 754 C C . ALA A 1 98 ? 19.597 2.478 -46.074 1.00 82.75 98 ALA A C 1
ATOM 756 O O . ALA A 1 98 ? 18.864 2.828 -45.146 1.00 82.75 98 ALA A O 1
ATOM 757 N N . LEU A 1 99 ? 20.164 1.266 -46.103 1.00 82.00 99 LEU A N 1
ATOM 758 C CA . LEU A 1 99 ? 20.045 0.285 -45.031 1.00 82.00 99 LEU A CA 1
ATOM 759 C C . LEU A 1 99 ? 21.199 0.423 -44.035 1.00 82.00 99 LEU A C 1
ATOM 761 O O . LEU A 1 99 ? 22.356 0.088 -44.304 1.00 82.00 99 LEU A O 1
ATOM 765 N N . ARG A 1 100 ? 20.853 0.837 -42.818 1.00 77.81 100 ARG A N 1
ATOM 766 C CA . ARG A 1 100 ? 21.754 0.801 -41.662 1.00 77.81 100 ARG A CA 1
ATOM 767 C C . ARG A 1 100 ? 22.022 -0.626 -41.213 1.00 77.81 100 ARG A C 1
ATOM 769 O O . ARG A 1 100 ? 23.130 -0.933 -40.784 1.00 77.81 100 ARG A O 1
ATOM 776 N N . ASP A 1 101 ? 21.024 -1.494 -41.327 1.00 78.06 101 ASP A N 1
ATOM 777 C CA . ASP A 1 101 ? 21.134 -2.876 -40.880 1.00 78.06 101 ASP A CA 1
ATOM 778 C C . ASP A 1 101 ? 20.141 -3.794 -41.593 1.00 78.06 101 ASP A C 1
ATOM 780 O O . ASP A 1 101 ? 19.083 -3.345 -42.059 1.00 78.06 101 ASP A O 1
ATOM 784 N N . LEU A 1 102 ? 20.480 -5.078 -41.622 1.00 84.50 102 LEU A N 1
ATOM 785 C CA . LEU A 1 102 ? 19.665 -6.148 -42.175 1.00 84.50 102 LEU A CA 1
ATOM 786 C C . LEU A 1 102 ? 19.696 -7.328 -41.202 1.00 84.50 102 LEU A C 1
ATOM 788 O O . LEU A 1 102 ? 20.709 -8.000 -41.052 1.00 84.50 102 LEU A O 1
ATOM 792 N N . GLU A 1 103 ? 18.579 -7.554 -40.517 1.00 83.75 103 GLU A N 1
ATOM 793 C CA . GLU A 1 103 ? 18.455 -8.570 -39.471 1.00 83.75 103 GLU A CA 1
ATOM 794 C C . GLU A 1 103 ? 17.484 -9.668 -39.912 1.00 83.75 103 GLU A C 1
ATOM 796 O O . GLU A 1 103 ? 16.460 -9.395 -40.549 1.00 83.75 103 GLU A O 1
ATOM 801 N N . ARG A 1 104 ? 17.761 -10.908 -39.505 1.00 87.12 104 ARG A N 1
ATOM 802 C CA . ARG A 1 104 ? 16.823 -12.025 -39.617 1.00 87.12 104 ARG A CA 1
ATOM 803 C C . ARG A 1 104 ? 16.465 -12.547 -38.240 1.00 87.12 104 ARG A C 1
ATOM 805 O O . ARG A 1 104 ? 17.338 -12.849 -37.433 1.00 87.12 104 ARG A O 1
ATOM 812 N N . PHE A 1 105 ? 15.170 -12.680 -37.988 1.00 82.44 105 PHE A N 1
ATOM 813 C CA . PHE A 1 105 ? 14.644 -13.245 -36.753 1.00 82.44 105 PHE A CA 1
ATOM 814 C C . PHE A 1 105 ? 14.006 -14.597 -37.044 1.00 82.44 105 PHE A C 1
ATOM 816 O O . PHE A 1 105 ? 12.898 -14.655 -37.586 1.00 82.44 105 PHE A O 1
ATOM 823 N N . GLN A 1 106 ? 14.703 -15.665 -36.661 1.00 83.50 106 GLN A N 1
ATOM 824 C CA . GLN A 1 106 ? 14.223 -17.040 -36.770 1.00 83.50 106 GLN A CA 1
ATOM 825 C C . GLN A 1 106 ? 13.811 -17.578 -35.401 1.00 83.50 106 GLN A C 1
ATOM 827 O O . GLN A 1 106 ? 14.529 -17.437 -34.414 1.00 83.50 106 GLN A O 1
ATOM 832 N N . GLY A 1 107 ? 12.642 -18.208 -35.348 1.00 75.19 107 GLY A N 1
ATOM 833 C CA . GLY A 1 107 ? 12.116 -18.853 -34.152 1.00 75.19 107 GLY A CA 1
ATOM 834 C C . GLY A 1 107 ? 11.172 -19.999 -34.501 1.00 75.19 107 GLY A C 1
ATOM 835 O O . GLY A 1 107 ? 10.889 -20.281 -35.671 1.00 75.19 107 GLY A O 1
ATOM 836 N N . ARG A 1 108 ? 10.640 -20.677 -33.479 1.00 67.75 108 ARG A N 1
ATOM 837 C CA . ARG A 1 108 ? 9.684 -21.776 -33.675 1.00 67.75 108 ARG A CA 1
ATOM 838 C C . ARG A 1 108 ? 8.405 -21.224 -34.312 1.00 67.75 108 ARG A C 1
ATOM 840 O O . ARG A 1 108 ? 7.596 -20.583 -33.656 1.00 67.75 108 ARG A O 1
ATOM 847 N N . GLY A 1 109 ? 8.250 -21.443 -35.615 1.00 68.06 109 GLY A N 1
ATOM 848 C CA . GLY A 1 109 ? 7.107 -20.945 -36.385 1.00 68.06 109 GLY A CA 1
ATOM 849 C C . GLY A 1 109 ? 7.312 -19.588 -37.069 1.00 68.06 109 GLY A C 1
ATOM 850 O O . GLY A 1 109 ? 6.614 -19.334 -38.045 1.00 68.06 109 GLY A O 1
ATOM 851 N N . THR A 1 110 ? 8.336 -18.800 -36.730 1.00 77.50 110 THR A N 1
ATOM 852 C CA . THR A 1 110 ? 8.579 -17.460 -37.305 1.00 77.50 110 THR A CA 1
ATOM 853 C C . THR A 1 110 ? 9.900 -17.376 -38.074 1.00 77.50 110 THR A C 1
ATOM 855 O O . THR A 1 110 ? 10.895 -17.977 -37.687 1.00 77.50 110 THR A O 1
ATOM 858 N N . ASP A 1 111 ? 9.898 -16.652 -39.194 1.00 86.69 111 ASP A N 1
ATOM 859 C CA . ASP A 1 111 ? 11.110 -16.286 -39.940 1.00 86.69 111 ASP A CA 1
ATOM 860 C C . ASP A 1 111 ? 10.858 -14.932 -40.607 1.00 86.69 111 ASP A C 1
ATOM 862 O O . ASP A 1 111 ? 9.968 -14.817 -41.462 1.00 86.69 111 ASP A O 1
ATOM 866 N N . ASN A 1 112 ? 11.537 -13.890 -40.131 1.00 89.31 112 ASN A N 1
ATOM 867 C CA . ASN A 1 112 ? 11.295 -12.508 -40.537 1.00 89.31 112 ASN A CA 1
ATOM 868 C C . ASN A 1 112 ? 12.589 -11.818 -40.948 1.00 89.31 112 ASN A C 1
ATOM 870 O O . ASN A 1 112 ? 13.531 -11.757 -40.161 1.00 89.31 112 ASN A O 1
ATOM 874 N N . LEU A 1 113 ? 12.571 -11.220 -42.136 1.00 90.25 113 LEU A N 1
ATOM 875 C CA . LEU A 1 113 ? 13.583 -10.285 -42.607 1.00 90.25 113 LEU A CA 1
ATOM 876 C C . LEU A 1 113 ? 13.191 -8.872 -42.167 1.00 90.25 113 LEU A C 1
ATOM 878 O O . LEU A 1 113 ? 12.076 -8.419 -42.445 1.00 90.25 113 LEU A O 1
ATOM 882 N N . VAL A 1 114 ? 14.101 -8.174 -41.493 1.00 88.06 114 VAL A N 1
ATOM 883 C CA . VAL A 1 114 ? 13.897 -6.813 -40.988 1.00 88.06 114 VAL A CA 1
ATOM 884 C C . VAL A 1 114 ? 14.987 -5.896 -41.532 1.00 88.06 114 VAL A C 1
ATOM 886 O O . VAL A 1 114 ? 16.166 -6.048 -41.227 1.00 88.06 114 VAL A O 1
ATOM 889 N N . LEU A 1 115 ? 14.564 -4.903 -42.309 1.00 88.75 115 LEU A N 1
ATOM 890 C CA . LEU A 1 115 ? 15.411 -3.861 -42.873 1.00 88.75 115 LEU A CA 1
ATOM 891 C C . LEU A 1 115 ? 15.352 -2.618 -41.984 1.00 88.75 115 LEU A C 1
ATOM 893 O O . LEU A 1 115 ? 14.268 -2.070 -41.732 1.00 88.75 115 LEU A O 1
ATOM 897 N N . ARG A 1 116 ? 16.511 -2.143 -41.528 1.00 82.31 116 ARG A N 1
ATOM 898 C CA . ARG A 1 116 ? 16.621 -0.887 -40.780 1.00 82.31 116 ARG A CA 1
ATOM 899 C C . ARG A 1 116 ? 17.117 0.211 -41.706 1.00 82.31 116 ARG A C 1
ATOM 901 O O . ARG A 1 116 ? 18.251 0.179 -42.165 1.00 82.31 116 ARG A O 1
ATOM 908 N N . LEU A 1 117 ? 16.255 1.184 -41.946 1.00 80.94 117 LEU A N 1
ATOM 909 C CA . LEU A 1 117 ? 16.470 2.298 -42.858 1.00 80.94 117 LEU A CA 1
ATOM 910 C C . LEU A 1 117 ? 17.131 3.469 -42.145 1.00 80.94 117 LEU A C 1
ATOM 912 O O . LEU A 1 117 ? 16.857 3.731 -40.967 1.00 80.94 117 LEU A O 1
ATOM 916 N N . ASP A 1 118 ? 17.929 4.220 -42.892 1.00 77.25 118 ASP A N 1
ATOM 917 C CA . ASP A 1 118 ? 18.350 5.544 -42.476 1.00 77.25 118 ASP A CA 1
ATOM 918 C C . ASP A 1 118 ? 17.122 6.460 -42.278 1.00 77.25 118 ASP A C 1
ATOM 920 O O . ASP A 1 118 ? 16.263 6.513 -43.160 1.00 77.25 118 ASP A O 1
ATOM 924 N N . PRO A 1 119 ? 16.994 7.174 -41.142 1.00 73.38 119 PRO A N 1
ATOM 925 C CA . PRO A 1 119 ? 15.919 8.130 -40.888 1.00 73.38 119 PRO A CA 1
ATOM 926 C C . PRO A 1 119 ? 15.692 9.166 -41.992 1.00 73.38 119 PRO A C 1
ATOM 928 O O . PRO A 1 119 ? 14.535 9.518 -42.229 1.00 73.38 119 PRO A O 1
ATOM 931 N N . ALA A 1 120 ? 16.751 9.628 -42.661 1.00 71.69 120 ALA A N 1
ATOM 932 C CA . ALA A 1 120 ? 16.657 10.623 -43.727 1.00 71.69 120 ALA A CA 1
ATOM 933 C C . ALA A 1 120 ? 16.020 10.050 -45.000 1.00 71.69 120 ALA A C 1
ATOM 935 O O . ALA A 1 120 ? 15.275 10.745 -45.680 1.00 71.69 120 ALA A O 1
ATOM 936 N N . VAL A 1 121 ? 16.255 8.769 -45.295 1.00 73.94 121 VAL A N 1
ATOM 937 C CA . VAL A 1 121 ? 15.627 8.078 -46.434 1.00 73.94 121 VAL A CA 1
ATOM 938 C C . VAL A 1 121 ? 14.245 7.550 -46.050 1.00 73.94 121 VAL A C 1
ATOM 940 O O . VAL A 1 121 ? 13.295 7.587 -46.821 1.00 73.94 121 VAL A O 1
ATOM 943 N N . ALA A 1 122 ? 14.079 7.097 -44.812 1.00 76.88 122 ALA A N 1
ATOM 944 C CA . ALA A 1 122 ? 12.808 6.611 -44.296 1.00 76.88 122 ALA A CA 1
ATOM 945 C C . ALA A 1 122 ? 11.674 7.648 -44.369 1.00 76.88 122 ALA A C 1
ATOM 947 O O . ALA A 1 122 ? 10.511 7.256 -44.498 1.00 76.88 122 ALA A O 1
ATOM 948 N N . SER A 1 123 ? 12.002 8.938 -44.245 1.00 74.31 123 SER A N 1
ATOM 949 C CA . SER A 1 123 ? 11.050 10.052 -44.288 1.00 74.31 123 SER A CA 1
ATOM 950 C C . SER A 1 123 ? 10.612 10.431 -45.706 1.00 74.31 123 SER A C 1
ATOM 952 O O . SER A 1 123 ? 9.548 11.033 -45.849 1.00 74.31 123 SER A O 1
ATOM 954 N N . THR A 1 124 ? 11.383 10.056 -46.730 1.00 75.81 124 THR A N 1
ATOM 955 C CA . THR A 1 124 ? 11.085 10.348 -48.140 1.00 75.81 124 THR A CA 1
ATOM 956 C C . THR A 1 124 ? 10.294 9.235 -48.829 1.00 75.81 124 THR A C 1
ATOM 958 O O . THR A 1 124 ? 9.694 9.477 -49.869 1.00 75.81 124 THR A O 1
ATOM 961 N N . LEU A 1 125 ? 10.236 8.035 -48.237 1.00 79.38 125 LEU A N 1
ATOM 962 C CA . LEU A 1 125 ? 9.537 6.878 -48.807 1.00 79.38 125 LEU A CA 1
ATOM 963 C C . LEU A 1 125 ? 8.008 6.956 -48.662 1.00 79.38 125 LEU A C 1
ATOM 965 O O . LEU A 1 125 ? 7.467 7.079 -47.552 1.00 79.38 125 LEU A O 1
ATOM 969 N N . SER A 1 126 ? 7.297 6.726 -49.767 1.00 76.50 126 SER A N 1
ATOM 970 C CA . SER A 1 126 ? 5.830 6.708 -49.808 1.00 76.50 126 SER A CA 1
ATOM 971 C C . SER A 1 126 ? 5.265 5.379 -49.286 1.00 76.50 126 SER A C 1
ATOM 973 O O . SER A 1 126 ? 5.456 4.315 -49.880 1.00 76.50 126 SER A O 1
ATOM 975 N N . ARG A 1 127 ? 4.532 5.415 -48.163 1.00 72.44 127 ARG A N 1
ATOM 976 C CA . ARG A 1 127 ? 3.939 4.218 -47.527 1.00 72.44 127 ARG A CA 1
ATOM 977 C C . ARG A 1 127 ? 2.716 3.678 -48.273 1.00 72.44 127 ARG A C 1
ATOM 979 O O . ARG A 1 127 ? 1.832 4.442 -48.649 1.00 72.44 127 ARG A O 1
ATOM 986 N N . ARG A 1 128 ? 2.601 2.346 -48.365 1.00 69.12 128 ARG A N 1
ATOM 987 C CA . ARG A 1 128 ? 1.410 1.628 -48.877 1.00 69.12 128 ARG A CA 1
ATOM 988 C C . ARG A 1 128 ? 0.601 0.957 -47.746 1.00 69.12 128 ARG A C 1
ATOM 990 O O . ARG A 1 128 ? 1.127 0.674 -46.675 1.00 69.12 128 ARG A O 1
ATOM 997 N N . GLY A 1 129 ? -0.681 0.661 -48.001 1.00 64.75 129 GLY A N 1
ATOM 998 C CA . GLY A 1 129 ? -1.561 -0.131 -47.115 1.00 64.75 129 GLY A CA 1
ATOM 999 C C . GLY A 1 129 ? -2.323 0.669 -46.043 1.00 64.75 129 GLY A C 1
ATOM 1000 O O . GLY A 1 129 ? -2.280 1.892 -46.031 1.00 64.75 129 GLY A O 1
ATOM 1001 N N . LEU A 1 130 ? -3.029 -0.008 -45.120 1.00 58.12 130 LEU A N 1
ATOM 1002 C CA . LEU A 1 130 ? -3.823 0.657 -44.061 1.00 58.12 130 LEU A CA 1
ATOM 1003 C C . LEU A 1 130 ? -2.988 1.601 -43.176 1.00 58.12 130 LEU A C 1
ATOM 1005 O O . LEU A 1 130 ? -3.509 2.584 -42.658 1.00 58.12 130 LEU A O 1
ATOM 1009 N N . ILE A 1 131 ? -1.685 1.339 -43.045 1.00 58.53 131 ILE A N 1
ATOM 1010 C CA . ILE A 1 131 ? -0.764 2.137 -42.228 1.00 58.53 131 ILE A CA 1
ATOM 1011 C C . ILE A 1 131 ? -0.565 3.544 -42.814 1.00 58.53 131 ILE A C 1
ATOM 1013 O O . ILE A 1 131 ? -0.382 4.494 -42.056 1.00 58.53 131 ILE A O 1
ATOM 1017 N N . SER A 1 132 ? -0.665 3.730 -44.137 1.00 61.84 132 SER A N 1
ATOM 1018 C CA . SER A 1 132 ? -0.570 5.070 -44.738 1.00 61.84 132 SER A CA 1
ATOM 1019 C C . SER A 1 132 ? -1.774 5.959 -44.401 1.00 61.84 132 SER A C 1
ATOM 1021 O O . SER A 1 132 ? -1.637 7.182 -44.395 1.00 61.84 132 SER A O 1
ATOM 1023 N N . LYS A 1 133 ? -2.919 5.357 -44.041 1.00 63.50 133 LYS A N 1
ATOM 1024 C CA . LYS A 1 133 ? -4.146 6.052 -43.613 1.00 63.50 133 LYS A CA 1
ATOM 1025 C C . LYS A 1 133 ? -4.185 6.369 -42.115 1.00 63.50 133 LYS A C 1
ATOM 1027 O O . LYS A 1 133 ? -5.025 7.152 -41.687 1.00 63.50 133 LYS A O 1
ATOM 1032 N N . LEU A 1 134 ? -3.281 5.802 -41.313 1.00 58.69 134 LEU A N 1
ATOM 1033 C CA . LEU A 1 134 ? -3.206 6.095 -39.881 1.00 58.69 134 LEU A CA 1
ATOM 1034 C C . LEU A 1 134 ? -2.614 7.499 -39.630 1.00 58.69 134 LEU A C 1
ATOM 1036 O O . LEU A 1 134 ? -1.763 7.944 -40.406 1.00 58.69 134 LEU A O 1
ATOM 1040 N N . PRO A 1 135 ? -2.992 8.200 -38.547 1.00 57.78 135 PRO A N 1
ATOM 1041 C CA . PRO A 1 135 ? -2.310 9.413 -38.086 1.00 57.78 135 PRO A CA 1
ATOM 1042 C C . PRO A 1 135 ? -0.809 9.168 -37.862 1.00 57.78 135 PRO A C 1
ATOM 1044 O O . PRO A 1 135 ? -0.428 8.078 -37.435 1.00 57.78 135 PRO A O 1
ATOM 1047 N N . LYS A 1 136 ? 0.059 10.173 -38.086 1.00 57.38 136 LYS A N 1
ATOM 1048 C CA . LYS A 1 136 ? 1.532 10.048 -37.928 1.00 57.38 136 LYS A CA 1
ATOM 1049 C C . LYS A 1 136 ? 1.954 9.439 -36.578 1.00 57.38 136 LYS A C 1
ATOM 1051 O O . LYS A 1 136 ? 2.928 8.698 -36.533 1.00 57.38 136 LYS A O 1
ATOM 1056 N N . VAL A 1 137 ? 1.187 9.690 -35.515 1.00 51.38 137 VAL A N 1
ATOM 1057 C CA . VAL A 1 137 ? 1.402 9.167 -34.152 1.00 51.38 137 VAL A CA 1
ATOM 1058 C C . VAL A 1 137 ? 1.248 7.638 -34.062 1.00 51.38 137 VAL A C 1
ATOM 1060 O O . VAL A 1 137 ? 1.923 7.000 -33.260 1.00 51.38 137 VAL A O 1
ATOM 1063 N N . LEU A 1 138 ? 0.415 7.032 -34.916 1.00 43.81 138 LEU A N 1
ATOM 1064 C CA . LEU A 1 138 ? 0.098 5.596 -34.913 1.00 43.81 138 LEU A CA 1
ATOM 1065 C C . LEU A 1 138 ? 0.870 4.791 -35.977 1.00 43.81 138 LEU A C 1
ATOM 1067 O O . LEU A 1 138 ? 0.777 3.567 -36.004 1.00 43.81 138 LEU A O 1
ATOM 1071 N N . ARG A 1 139 ? 1.654 5.444 -36.850 1.00 53.94 139 ARG A N 1
ATOM 1072 C CA . ARG A 1 139 ? 2.386 4.780 -37.953 1.00 53.94 139 ARG A CA 1
ATOM 1073 C C . ARG A 1 139 ? 3.632 3.998 -37.521 1.00 53.94 139 ARG A C 1
ATOM 1075 O O . ARG A 1 139 ? 4.203 3.279 -38.338 1.00 53.94 139 ARG A O 1
ATOM 1082 N N . GLY A 1 140 ? 4.060 4.112 -36.263 1.00 53.84 140 GLY A N 1
ATOM 1083 C CA . GLY A 1 140 ? 5.281 3.471 -35.773 1.00 53.84 140 GLY A CA 1
ATOM 1084 C C . GLY A 1 140 ? 6.569 4.054 -36.381 1.00 53.84 140 GLY A C 1
ATOM 1085 O O . GLY A 1 140 ? 6.573 5.096 -37.032 1.00 53.84 140 GLY A O 1
ATOM 1086 N N . SER A 1 141 ? 7.701 3.387 -36.132 1.00 56.56 141 SER A N 1
ATOM 1087 C CA . SER A 1 141 ? 9.033 3.811 -36.593 1.00 56.56 141 SER A CA 1
ATOM 1088 C C . SER A 1 141 ? 9.111 3.729 -38.119 1.00 56.56 141 SER A C 1
ATOM 1090 O O . SER A 1 141 ? 9.241 2.636 -38.664 1.00 56.56 141 SER A O 1
ATOM 1092 N N . GLY A 1 142 ? 9.110 4.869 -38.817 1.00 61.34 142 GLY A N 1
ATOM 1093 C CA . GLY A 1 142 ? 9.293 4.919 -40.275 1.00 61.34 142 GLY A CA 1
ATOM 1094 C C . GLY A 1 142 ? 10.611 4.287 -40.772 1.00 61.34 142 GLY A C 1
ATOM 1095 O O . GLY A 1 142 ? 10.811 4.039 -41.953 1.00 61.34 142 GLY A O 1
ATOM 1096 N N . THR A 1 143 ? 11.517 3.967 -39.863 1.00 71.31 143 THR A N 1
ATOM 1097 C CA . THR A 1 143 ? 12.845 3.435 -40.157 1.00 71.31 143 THR A CA 1
ATOM 1098 C C . THR A 1 143 ? 12.929 1.911 -40.187 1.00 71.31 143 THR A C 1
ATOM 1100 O O . THR A 1 143 ? 14.027 1.377 -40.290 1.00 71.31 143 THR A O 1
ATOM 1103 N N . LYS A 1 144 ? 11.815 1.183 -40.051 1.00 79.62 144 LYS A N 1
ATOM 1104 C CA . LYS A 1 144 ? 11.822 -0.287 -40.087 1.00 79.62 144 LYS A CA 1
ATOM 1105 C C . LYS A 1 144 ? 10.865 -0.812 -41.144 1.00 79.62 144 LYS A C 1
ATOM 1107 O O . LYS A 1 144 ? 9.663 -0.577 -41.035 1.00 79.62 144 LYS A O 1
ATOM 1112 N N . ALA A 1 145 ? 11.395 -1.555 -42.108 1.00 82.62 145 ALA A N 1
ATOM 1113 C CA . ALA A 1 145 ? 10.611 -2.384 -43.014 1.00 82.62 145 ALA A CA 1
ATOM 1114 C C . ALA A 1 145 ? 10.788 -3.846 -42.616 1.00 82.62 145 ALA A C 1
ATOM 1116 O O . ALA A 1 145 ? 11.876 -4.246 -42.217 1.00 82.62 145 ALA A O 1
ATOM 1117 N N . GLY A 1 146 ? 9.737 -4.652 -42.704 1.00 85.56 146 GLY A N 1
ATOM 1118 C CA . GLY A 1 146 ? 9.840 -6.070 -42.386 1.00 85.56 146 GLY A CA 1
ATOM 1119 C C . GLY A 1 146 ? 8.910 -6.905 -43.242 1.00 85.56 146 GLY A C 1
ATOM 1120 O O . GLY A 1 146 ? 7.813 -6.460 -43.593 1.00 85.56 146 GLY A O 1
ATOM 1121 N N . 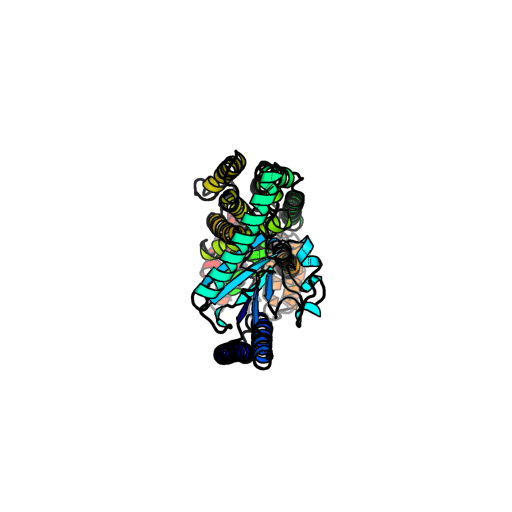ILE A 1 147 ? 9.353 -8.113 -43.566 1.00 88.69 147 ILE A N 1
ATOM 1122 C CA . ILE A 1 147 ? 8.551 -9.115 -44.259 1.00 88.69 147 ILE A CA 1
ATOM 1123 C C . ILE A 1 147 ? 8.855 -10.499 -43.686 1.00 88.69 147 ILE A C 1
ATOM 1125 O O . ILE A 1 147 ? 10.007 -10.832 -43.412 1.00 88.69 147 ILE A O 1
ATOM 1129 N N . SER A 1 148 ? 7.817 -11.312 -43.483 1.00 89.75 148 SER A N 1
ATOM 1130 C CA . SER A 1 148 ? 8.032 -12.712 -43.128 1.00 89.75 148 SER A CA 1
ATOM 1131 C C . SER A 1 148 ? 8.509 -13.475 -44.359 1.00 89.75 148 SER A C 1
ATOM 1133 O O . SER A 1 148 ? 7.877 -13.418 -45.411 1.00 89.75 148 SER A O 1
ATOM 1135 N N . LEU A 1 149 ? 9.605 -14.216 -44.230 1.00 90.12 149 LEU A N 1
ATOM 1136 C CA . LEU A 1 149 ? 10.121 -15.042 -45.319 1.00 90.12 149 LEU A CA 1
ATOM 1137 C C . LEU A 1 149 ? 9.241 -16.277 -45.548 1.00 90.12 149 LEU A C 1
ATOM 1139 O O . LEU A 1 149 ? 9.126 -16.761 -46.668 1.00 90.12 149 LEU A O 1
ATOM 1143 N N . LYS A 1 150 ? 8.514 -16.739 -44.519 1.00 86.94 150 LYS A N 1
ATOM 1144 C CA . LYS A 1 150 ? 7.616 -17.902 -44.635 1.00 86.94 150 LYS A CA 1
ATOM 1145 C C . LYS A 1 150 ? 6.407 -17.667 -45.532 1.00 86.94 150 LYS A C 1
ATOM 1147 O O . LYS A 1 150 ? 5.845 -18.644 -46.017 1.00 86.94 150 LYS A O 1
ATOM 1152 N N . ILE A 1 151 ? 5.997 -16.411 -45.728 1.00 88.19 151 ILE A N 1
ATOM 1153 C CA . ILE A 1 151 ? 4.865 -16.061 -46.602 1.00 88.19 151 ILE A CA 1
ATOM 1154 C C . ILE A 1 151 ? 5.287 -15.829 -48.058 1.00 88.19 151 ILE A C 1
ATOM 1156 O O . ILE A 1 151 ? 4.438 -15.477 -48.875 1.00 88.19 151 ILE A O 1
ATOM 1160 N N . LEU A 1 152 ? 6.571 -15.988 -48.383 1.00 90.75 152 LEU A N 1
ATOM 1161 C CA . LEU A 1 152 ? 7.108 -15.880 -49.735 1.00 90.75 152 LEU A CA 1
ATOM 1162 C C . LEU A 1 152 ? 7.333 -17.276 -50.329 1.00 90.75 152 LEU A C 1
ATOM 1164 O O . LEU A 1 152 ? 7.586 -18.241 -49.606 1.00 90.75 152 LEU A O 1
ATOM 1168 N N . ARG A 1 153 ? 7.250 -17.377 -51.656 1.00 88.62 153 ARG A N 1
ATOM 1169 C CA . ARG A 1 153 ? 7.699 -18.550 -52.409 1.00 88.62 153 ARG A CA 1
ATOM 1170 C C . ARG A 1 153 ? 9.213 -18.476 -52.583 1.00 88.62 153 ARG A C 1
ATOM 1172 O O . ARG A 1 153 ? 9.703 -17.537 -53.202 1.00 88.62 153 ARG A O 1
ATOM 1179 N N . GLY A 1 154 ? 9.923 -19.468 -52.062 1.00 86.31 154 GLY A N 1
ATOM 1180 C CA . GLY A 1 154 ? 11.382 -19.563 -52.114 1.00 86.31 154 GLY A CA 1
ATOM 1181 C C . GLY A 1 154 ? 11.951 -20.075 -50.795 1.00 86.31 154 GLY A C 1
ATOM 1182 O O . GLY A 1 154 ? 11.232 -20.157 -49.797 1.00 86.31 154 GLY A O 1
ATOM 1183 N N . ASP A 1 155 ? 13.230 -20.438 -50.805 1.00 87.81 155 ASP A N 1
ATOM 1184 C CA . ASP A 1 155 ? 13.956 -20.825 -49.598 1.00 87.81 155 ASP A CA 1
ATOM 1185 C C . ASP A 1 155 ? 14.300 -19.573 -48.763 1.00 87.81 155 ASP A C 1
ATOM 1187 O O . ASP A 1 155 ? 15.004 -18.689 -49.263 1.00 87.81 155 ASP A O 1
ATOM 1191 N N . PRO A 1 156 ? 13.806 -19.455 -47.513 1.00 87.81 156 PRO A N 1
ATOM 1192 C CA . PRO A 1 156 ? 14.124 -18.340 -46.626 1.00 87.81 156 PRO A CA 1
ATOM 1193 C C . PRO A 1 156 ? 15.623 -18.115 -46.410 1.00 87.81 156 PRO A C 1
ATOM 1195 O O . PRO A 1 156 ? 16.039 -16.957 -46.324 1.00 87.81 156 PRO A O 1
ATOM 1198 N N . ASP A 1 157 ? 16.420 -19.186 -46.334 1.00 85.25 157 ASP A N 1
ATOM 1199 C CA . ASP A 1 157 ? 17.869 -19.075 -46.129 1.00 85.25 157 ASP A CA 1
ATOM 1200 C C . ASP A 1 157 ? 18.516 -18.409 -47.340 1.00 85.25 157 ASP A C 1
ATOM 1202 O O . ASP A 1 157 ? 19.199 -17.392 -47.212 1.00 85.25 157 ASP A O 1
ATOM 1206 N N . TRP A 1 158 ? 18.175 -18.892 -48.532 1.00 87.44 158 TRP A N 1
ATOM 1207 C CA . TRP A 1 158 ? 18.654 -18.316 -49.778 1.00 87.44 158 TRP A CA 1
ATOM 1208 C C . TRP A 1 158 ? 18.233 -16.851 -49.964 1.00 87.44 158 TRP A C 1
ATOM 1210 O O . TRP A 1 158 ? 19.058 -16.013 -50.326 1.00 87.44 158 TRP A O 1
ATOM 1220 N N . ILE A 1 159 ? 16.970 -16.509 -49.676 1.00 88.56 159 ILE A N 1
ATOM 1221 C CA . ILE A 1 159 ? 16.470 -15.127 -49.783 1.00 88.56 159 ILE A CA 1
ATOM 1222 C C . ILE A 1 159 ? 17.279 -14.183 -48.884 1.00 88.56 159 ILE A C 1
ATOM 1224 O O . ILE A 1 159 ? 17.636 -13.080 -49.310 1.00 88.56 159 ILE A O 1
ATOM 1228 N N . PHE A 1 160 ? 17.559 -14.604 -47.648 1.00 88.38 160 PHE A N 1
ATOM 1229 C CA . PHE A 1 160 ? 18.331 -13.808 -46.701 1.00 88.38 160 PHE A CA 1
ATOM 1230 C C . PHE A 1 160 ? 19.777 -13.615 -47.163 1.00 88.38 160 PHE A C 1
ATOM 1232 O O . PHE A 1 160 ? 20.244 -12.475 -47.184 1.00 88.38 160 PHE A O 1
ATOM 1239 N N . GLU A 1 161 ? 20.446 -14.689 -47.589 1.00 85.75 161 GLU A N 1
ATOM 1240 C CA . GLU A 1 161 ? 21.821 -14.620 -48.097 1.00 85.75 161 GLU A CA 1
ATOM 1241 C C . GLU A 1 161 ? 21.927 -13.673 -49.296 1.00 85.75 161 GLU A C 1
ATOM 1243 O O . GLU A 1 161 ? 22.798 -12.807 -49.318 1.00 85.75 161 GLU A O 1
ATOM 1248 N N . GLN A 1 162 ? 20.975 -13.724 -50.238 1.00 87.25 162 GLN A N 1
ATOM 1249 C CA . GLN A 1 162 ? 20.950 -12.767 -51.349 1.00 87.25 162 GLN A CA 1
ATOM 1250 C C . GLN A 1 162 ? 20.811 -11.319 -50.853 1.00 87.25 162 GLN A C 1
ATOM 1252 O O . GLN A 1 162 ? 21.544 -10.440 -51.302 1.00 87.25 162 GLN A O 1
ATOM 1257 N N . CYS A 1 163 ? 19.915 -11.044 -49.901 1.00 87.06 163 CYS A N 1
ATOM 1258 C CA . CYS A 1 163 ? 19.783 -9.696 -49.336 1.00 87.06 163 CYS A CA 1
ATOM 1259 C C . CYS A 1 163 ? 21.083 -9.211 -48.676 1.00 87.06 163 CYS A C 1
ATOM 1261 O O . CYS A 1 163 ? 21.454 -8.041 -48.804 1.00 87.06 163 CYS A O 1
ATOM 1263 N N . TRP A 1 164 ? 21.757 -10.103 -47.953 1.00 84.12 164 TRP A N 1
ATOM 1264 C CA . TRP A 1 164 ? 22.989 -9.801 -47.240 1.00 84.12 164 TRP A CA 1
ATOM 1265 C C . TRP A 1 164 ? 24.167 -9.569 -48.194 1.00 84.12 164 TRP A C 1
ATOM 1267 O O . TRP A 1 164 ? 24.921 -8.610 -48.012 1.00 84.12 164 TRP A O 1
ATOM 1277 N N . ASP A 1 165 ? 24.285 -10.375 -49.248 1.00 84.31 165 ASP A N 1
ATOM 1278 C CA . ASP A 1 165 ? 25.326 -10.245 -50.269 1.00 84.31 165 ASP A CA 1
ATOM 1279 C C . ASP A 1 165 ? 25.232 -8.919 -51.028 1.00 84.31 165 ASP A C 1
ATOM 1281 O O . ASP A 1 165 ? 26.241 -8.225 -51.185 1.00 84.31 165 ASP A O 1
ATOM 1285 N N . PHE A 1 166 ? 24.030 -8.517 -51.455 1.00 87.50 166 PHE A N 1
ATOM 1286 C CA . PHE A 1 166 ? 23.839 -7.224 -52.118 1.00 87.50 166 PHE A CA 1
ATOM 1287 C C . PHE A 1 166 ? 24.176 -6.043 -51.194 1.00 87.50 166 PHE A C 1
ATOM 1289 O O . PHE A 1 166 ? 24.840 -5.098 -51.625 1.00 87.50 166 PHE A O 1
ATOM 1296 N N . LEU A 1 167 ? 23.776 -6.103 -49.917 1.00 84.38 167 LEU A N 1
ATOM 1297 C CA . LEU A 1 167 ? 24.114 -5.066 -48.938 1.00 84.38 167 LEU A CA 1
ATOM 1298 C C . LEU A 1 167 ? 25.625 -4.986 -48.682 1.00 84.38 167 LEU A C 1
ATOM 1300 O O . LEU A 1 167 ? 26.174 -3.888 -48.564 1.00 84.38 167 LEU A O 1
ATOM 1304 N N . ARG A 1 168 ? 26.298 -6.137 -48.587 1.00 83.00 168 ARG A N 1
ATOM 1305 C CA . ARG A 1 168 ? 27.746 -6.203 -48.372 1.00 83.00 168 ARG A CA 1
ATOM 1306 C C . ARG A 1 168 ? 28.501 -5.565 -49.533 1.00 83.00 168 ARG A C 1
ATOM 1308 O O . ARG A 1 168 ? 29.299 -4.667 -49.283 1.00 83.00 168 ARG A O 1
ATOM 1315 N N . ARG A 1 169 ? 28.185 -5.955 -50.772 1.00 83.19 169 ARG A N 1
ATOM 1316 C CA . ARG A 1 169 ? 28.820 -5.402 -51.982 1.00 83.19 169 ARG A CA 1
ATOM 1317 C C . ARG A 1 169 ? 28.634 -3.893 -52.077 1.00 83.19 169 ARG A C 1
ATOM 1319 O O . ARG A 1 169 ? 29.608 -3.173 -52.241 1.00 83.19 169 ARG A O 1
ATOM 1326 N N . ALA A 1 170 ? 27.413 -3.404 -51.848 1.00 80.50 170 ALA A N 1
ATOM 1327 C CA . ALA A 1 170 ? 27.141 -1.968 -51.854 1.00 80.50 170 ALA A CA 1
ATOM 1328 C C . ALA A 1 170 ? 28.017 -1.197 -50.846 1.00 80.50 170 ALA A C 1
ATOM 1330 O O . ALA A 1 170 ? 28.504 -0.112 -51.152 1.00 80.50 170 ALA A O 1
ATOM 1331 N N . ARG A 1 171 ? 28.251 -1.758 -49.651 1.00 80.69 171 ARG A N 1
ATOM 1332 C CA . ARG A 1 171 ? 29.121 -1.151 -48.629 1.00 80.69 171 ARG A CA 1
ATOM 1333 C C . ARG A 1 171 ? 30.605 -1.269 -48.954 1.00 80.69 171 ARG A C 1
ATOM 1335 O O . ARG A 1 171 ? 31.364 -0.380 -48.586 1.00 80.69 171 ARG A O 1
ATOM 1342 N N . GLU A 1 172 ? 31.036 -2.364 -49.568 1.00 78.00 172 GLU A N 1
ATOM 1343 C CA . GLU A 1 172 ? 32.419 -2.540 -50.022 1.00 78.00 172 GLU A CA 1
ATOM 1344 C C . GLU A 1 172 ? 32.760 -1.537 -51.126 1.00 78.00 172 GLU A C 1
ATOM 1346 O O . GLU A 1 172 ? 33.798 -0.881 -51.037 1.00 78.00 172 GLU A O 1
ATOM 1351 N N . ASP A 1 173 ? 31.852 -1.334 -52.082 1.00 78.94 173 ASP A N 1
ATOM 1352 C CA . ASP A 1 173 ? 31.988 -0.334 -53.144 1.00 78.94 173 ASP A CA 1
ATOM 1353 C C . ASP A 1 173 ? 32.047 1.095 -52.572 1.00 78.94 173 ASP A C 1
ATOM 1355 O O . ASP A 1 173 ? 32.922 1.882 -52.941 1.00 78.94 173 ASP A O 1
ATOM 1359 N N . ASP A 1 174 ? 31.171 1.415 -51.612 1.00 74.88 174 ASP A N 1
ATOM 1360 C CA . ASP A 1 174 ? 31.146 2.712 -50.921 1.00 74.88 174 ASP A CA 1
ATOM 1361 C C . ASP A 1 174 ? 32.407 2.944 -50.070 1.00 74.88 174 ASP A C 1
ATOM 1363 O O . ASP A 1 174 ? 33.010 4.015 -50.112 1.00 74.88 174 ASP A O 1
ATOM 1367 N N . ARG A 1 175 ? 32.896 1.915 -49.365 1.00 65.88 175 ARG A N 1
ATOM 1368 C CA . ARG A 1 175 ? 34.163 1.978 -48.616 1.00 65.88 175 ARG A CA 1
ATOM 1369 C C . ARG A 1 175 ? 35.368 2.123 -49.531 1.00 65.88 175 ARG A C 1
ATOM 1371 O O . ARG A 1 175 ? 36.260 2.905 -49.218 1.00 65.88 175 ARG A O 1
ATOM 1378 N N . ALA A 1 176 ? 35.414 1.403 -50.648 1.00 71.12 176 ALA A N 1
ATOM 1379 C CA . ALA A 1 176 ? 36.479 1.539 -51.637 1.00 71.12 176 ALA A CA 1
ATOM 1380 C C . ALA A 1 176 ? 36.491 2.948 -52.255 1.00 71.12 176 ALA A C 1
ATOM 1382 O O . ALA A 1 176 ? 37.564 3.488 -52.536 1.00 71.12 176 ALA A O 1
ATOM 1383 N N . ALA A 1 177 ? 35.319 3.570 -52.415 1.00 67.69 177 ALA A N 1
ATOM 1384 C CA . ALA A 1 177 ? 35.199 4.973 -52.798 1.00 67.69 177 ALA A CA 1
ATOM 1385 C C . ALA A 1 177 ? 35.658 5.924 -51.673 1.00 67.69 177 ALA A C 1
ATOM 1387 O O . ALA A 1 177 ? 36.454 6.824 -51.929 1.00 67.69 177 ALA A O 1
ATOM 1388 N N . ALA A 1 178 ? 35.248 5.687 -50.425 1.00 55.53 178 ALA A N 1
ATOM 1389 C CA . ALA A 1 178 ? 35.583 6.526 -49.270 1.00 55.53 178 ALA A CA 1
ATOM 1390 C C . ALA A 1 178 ? 37.062 6.435 -48.840 1.00 55.53 178 ALA A C 1
ATOM 1392 O O . ALA A 1 178 ? 37.641 7.391 -48.320 1.00 55.53 178 ALA A O 1
ATOM 1393 N N . MET A 1 179 ? 37.705 5.289 -49.064 1.00 55.75 179 MET A N 1
ATOM 1394 C CA . MET A 1 179 ? 39.123 5.056 -48.778 1.00 55.75 179 MET A CA 1
ATOM 1395 C C . MET A 1 179 ? 40.027 5.756 -49.801 1.00 55.75 179 MET A C 1
ATOM 1397 O O . MET A 1 179 ? 41.132 6.168 -49.456 1.00 55.75 179 MET A O 1
ATOM 1401 N N . LYS A 1 180 ? 39.522 6.010 -51.017 1.00 57.59 180 LYS A N 1
ATOM 1402 C CA . LYS A 1 180 ? 40.147 6.944 -51.968 1.00 57.59 180 LYS A CA 1
ATOM 1403 C C . LYS A 1 180 ? 40.039 8.410 -51.520 1.00 57.59 180 LYS A C 1
ATOM 1405 O O . LYS A 1 180 ? 40.773 9.239 -52.046 1.00 57.59 180 LYS A O 1
ATOM 1410 N N . THR A 1 181 ? 39.172 8.731 -50.553 1.00 53.47 181 THR A N 1
ATOM 1411 C CA . THR A 1 181 ? 38.921 10.099 -50.059 1.00 53.47 181 THR A CA 1
ATOM 1412 C C . THR A 1 181 ? 39.291 10.335 -48.580 1.00 53.47 181 THR A C 1
ATOM 1414 O O . THR A 1 181 ? 39.106 11.444 -48.094 1.00 53.47 181 THR A O 1
ATOM 1417 N N . GLY A 1 182 ? 39.838 9.344 -47.855 1.00 48.03 182 GLY A N 1
ATOM 1418 C CA . GLY A 1 182 ? 40.525 9.536 -46.561 1.00 48.03 182 GLY A CA 1
ATOM 1419 C C . GLY A 1 182 ? 39.684 9.701 -45.273 1.00 48.03 182 GLY A C 1
ATOM 1420 O O . GLY A 1 182 ? 40.155 10.355 -44.350 1.00 48.03 182 GLY A O 1
ATOM 1421 N N . ALA A 1 183 ? 38.481 9.119 -45.147 1.00 50.34 183 ALA A N 1
ATOM 1422 C CA . ALA A 1 183 ? 37.519 9.460 -44.069 1.00 50.34 183 ALA A CA 1
ATOM 1423 C C . ALA A 1 183 ? 37.292 8.420 -42.925 1.00 50.34 183 ALA A C 1
ATOM 1425 O O . ALA A 1 183 ? 36.245 8.437 -42.282 1.00 50.34 183 ALA A O 1
ATOM 1426 N N . ALA A 1 184 ? 38.209 7.482 -42.647 1.00 44.53 184 ALA A N 1
ATOM 1427 C CA . ALA A 1 184 ? 37.868 6.251 -41.901 1.00 44.53 184 ALA A CA 1
ATOM 1428 C C . ALA A 1 184 ? 37.982 6.249 -40.347 1.00 44.53 184 ALA A C 1
ATOM 1430 O O . ALA A 1 184 ? 37.706 5.215 -39.745 1.00 44.53 184 ALA A O 1
ATOM 1431 N N . THR A 1 185 ? 38.339 7.340 -39.658 1.00 45.81 185 THR A N 1
ATOM 1432 C CA . THR A 1 185 ? 38.633 7.323 -38.195 1.00 45.81 185 THR A CA 1
ATOM 1433 C C . THR A 1 185 ? 37.557 7.907 -37.262 1.00 45.81 185 THR A C 1
ATOM 1435 O O . THR A 1 185 ? 37.792 8.017 -36.063 1.00 45.81 185 THR A O 1
ATOM 1438 N N . VAL A 1 186 ? 36.359 8.249 -37.748 1.00 48.38 186 VAL A N 1
ATOM 1439 C CA . VAL A 1 186 ? 35.396 9.081 -36.983 1.00 48.38 186 VAL A CA 1
ATOM 1440 C C . VAL A 1 186 ? 34.309 8.286 -36.218 1.00 48.38 186 VAL A C 1
ATOM 1442 O O . VAL A 1 186 ? 33.693 8.805 -35.296 1.00 48.38 186 VAL A O 1
ATOM 1445 N N . PHE A 1 187 ? 34.089 6.997 -36.503 1.00 45.78 187 PHE A N 1
ATOM 1446 C CA . PHE A 1 187 ? 32.849 6.319 -36.069 1.00 45.78 187 PHE A CA 1
ATOM 1447 C C . PHE A 1 187 ? 32.776 5.838 -34.601 1.00 45.78 187 PHE A C 1
ATOM 1449 O O . PHE A 1 187 ? 31.671 5.747 -34.066 1.00 45.78 187 PHE A O 1
ATOM 1456 N N . ASP A 1 188 ? 33.900 5.531 -33.938 1.00 44.19 188 ASP A N 1
ATOM 1457 C CA . ASP A 1 188 ? 33.894 5.052 -32.536 1.00 44.19 188 ASP A CA 1
ATOM 1458 C C . ASP A 1 188 ? 33.968 6.199 -31.508 1.00 44.19 188 ASP A C 1
ATOM 1460 O O . ASP A 1 188 ? 33.364 6.114 -30.437 1.00 44.19 188 ASP A O 1
ATOM 1464 N N . ALA A 1 189 ? 34.626 7.314 -31.848 1.00 46.47 189 ALA A N 1
ATOM 1465 C CA . ALA A 1 189 ? 34.709 8.498 -30.984 1.00 46.47 189 ALA A CA 1
ATOM 1466 C C . ALA A 1 189 ? 33.353 9.223 -30.845 1.00 46.47 189 ALA A C 1
ATOM 1468 O O . ALA A 1 189 ? 33.017 9.758 -29.782 1.00 46.47 189 ALA A O 1
ATOM 1469 N N . ASP A 1 190 ? 32.530 9.178 -31.895 1.00 47.66 190 ASP A N 1
ATOM 1470 C CA . ASP A 1 190 ? 31.191 9.771 -31.897 1.00 47.66 190 ASP A CA 1
ATOM 1471 C C . ASP A 1 190 ? 30.202 8.996 -31.007 1.00 47.66 190 ASP A C 1
ATOM 1473 O O . ASP A 1 190 ? 29.269 9.572 -30.444 1.00 47.66 190 ASP A O 1
ATOM 1477 N N . LEU A 1 191 ? 30.406 7.686 -30.809 1.00 51.56 191 LEU A N 1
ATOM 1478 C CA . LEU A 1 191 ? 29.536 6.898 -29.935 1.00 51.56 191 LEU A CA 1
ATOM 1479 C C . LEU A 1 191 ? 29.804 7.191 -28.452 1.00 51.56 191 LEU A C 1
ATOM 1481 O O . LEU A 1 191 ? 28.852 7.286 -27.675 1.00 51.56 191 LEU A O 1
ATOM 1485 N N . GLU A 1 192 ? 31.062 7.357 -28.036 1.00 51.88 192 GLU A N 1
ATOM 1486 C CA . GLU A 1 192 ? 31.388 7.707 -26.643 1.00 51.88 192 GLU A CA 1
ATOM 1487 C C . GLU A 1 192 ? 30.922 9.126 -26.281 1.00 51.88 192 GLU A C 1
ATOM 1489 O O . GLU A 1 192 ? 30.367 9.336 -25.198 1.00 51.88 192 GLU A O 1
ATOM 1494 N N . THR A 1 193 ? 31.047 10.085 -27.200 1.00 50.00 193 THR A N 1
ATOM 1495 C CA . THR A 1 193 ? 30.603 11.475 -26.987 1.00 50.00 193 THR A CA 1
ATOM 1496 C C . THR A 1 193 ? 29.078 11.609 -26.909 1.00 50.00 193 THR A C 1
ATOM 1498 O O . THR A 1 193 ? 28.576 12.328 -26.040 1.00 50.00 193 THR A O 1
ATOM 1501 N N . VAL A 1 194 ? 28.314 10.862 -27.718 1.00 50.25 194 VAL A N 1
ATOM 1502 C CA . VAL A 1 194 ? 26.837 10.830 -27.638 1.00 50.25 194 VAL A CA 1
ATOM 1503 C C . VAL A 1 194 ? 26.347 10.228 -26.314 1.00 50.25 194 VAL A C 1
ATOM 1505 O O . VAL A 1 194 ? 25.385 10.735 -25.728 1.00 50.25 194 VAL A O 1
ATOM 1508 N N . HIS A 1 195 ? 27.008 9.186 -25.798 1.00 54.69 195 HIS A N 1
ATOM 1509 C CA . HIS A 1 195 ? 26.656 8.598 -24.499 1.00 54.69 195 HIS A CA 1
ATOM 1510 C C . HIS A 1 195 ? 27.070 9.484 -23.319 1.00 54.69 195 HIS A C 1
ATOM 1512 O O . HIS A 1 195 ? 26.299 9.614 -22.367 1.00 54.69 195 HIS A O 1
ATOM 1518 N N . ALA A 1 196 ? 28.230 10.144 -23.390 1.00 52.28 196 ALA A N 1
ATOM 1519 C CA . ALA A 1 196 ? 28.642 11.126 -22.390 1.00 52.28 196 ALA A CA 1
ATOM 1520 C C . ALA A 1 196 ? 27.635 12.288 -22.320 1.00 52.28 196 ALA A C 1
ATOM 1522 O O . ALA A 1 196 ? 27.127 12.592 -21.239 1.00 52.28 196 ALA A O 1
ATOM 1523 N N . ALA A 1 197 ? 27.231 12.842 -23.470 1.00 49.22 197 ALA A N 1
ATOM 1524 C CA . ALA A 1 197 ? 26.210 13.889 -23.561 1.00 49.22 197 ALA A CA 1
ATOM 1525 C C . ALA A 1 197 ? 24.835 13.445 -23.015 1.00 49.22 197 ALA A C 1
ATOM 1527 O O . ALA A 1 197 ? 24.134 14.239 -22.385 1.00 49.22 197 ALA A O 1
ATOM 1528 N N . ALA A 1 198 ? 24.456 12.172 -23.191 1.00 54.12 198 ALA A N 1
ATOM 1529 C CA . ALA A 1 198 ? 23.184 11.627 -22.709 1.00 54.12 198 ALA A CA 1
ATOM 1530 C C . ALA A 1 198 ? 23.060 11.577 -21.175 1.00 54.12 198 ALA A C 1
ATOM 1532 O O . ALA A 1 198 ? 21.938 11.609 -20.664 1.00 54.12 198 ALA A O 1
ATOM 1533 N N . THR A 1 199 ? 24.188 11.540 -20.453 1.00 60.16 199 THR A N 1
ATOM 1534 C CA . THR A 1 199 ? 24.227 11.519 -18.977 1.00 60.16 199 THR A CA 1
ATOM 1535 C C . THR A 1 199 ? 24.101 12.902 -18.323 1.00 60.16 199 THR A C 1
ATOM 1537 O O . THR A 1 199 ? 23.991 12.997 -17.096 1.00 60.16 199 THR A O 1
ATOM 1540 N N . HIS A 1 200 ? 24.059 13.982 -19.112 1.00 55.44 200 HIS A N 1
ATOM 1541 C CA . HIS A 1 200 ? 23.887 15.343 -18.603 1.00 55.44 200 HIS A CA 1
ATOM 1542 C C . HIS A 1 200 ? 22.403 15.686 -18.379 1.00 55.44 200 HIS A C 1
ATOM 1544 O O . HIS A 1 200 ? 21.573 15.634 -19.285 1.00 55.44 200 HIS A O 1
ATOM 1550 N N . GLY A 1 201 ? 22.063 16.058 -17.141 1.00 65.75 201 GLY A N 1
ATOM 1551 C CA . GLY A 1 201 ? 20.723 16.498 -16.742 1.00 65.75 201 GLY A CA 1
ATOM 1552 C C . GLY A 1 201 ? 20.457 16.285 -15.251 1.00 65.75 201 GLY A C 1
ATOM 1553 O O . GLY A 1 201 ? 21.006 15.374 -14.626 1.00 65.75 201 GLY A O 1
ATOM 1554 N N . GLN A 1 202 ? 19.630 17.133 -14.639 1.00 79.81 202 GLN A N 1
ATOM 1555 C CA . GLN A 1 202 ? 19.192 16.902 -13.260 1.00 79.81 202 GLN A CA 1
ATOM 1556 C C . GLN A 1 202 ? 18.096 15.818 -13.220 1.00 79.81 202 GLN A C 1
ATOM 1558 O O . GLN A 1 202 ? 17.254 15.796 -14.120 1.00 79.81 202 GLN A O 1
ATOM 1563 N N . PRO A 1 203 ? 18.098 14.917 -12.217 1.00 89.75 203 PRO A N 1
ATOM 1564 C CA . PRO A 1 203 ? 17.089 13.868 -12.084 1.00 89.75 203 PRO A CA 1
ATOM 1565 C C . PRO A 1 203 ? 15.777 14.458 -11.532 1.00 89.75 203 PRO A C 1
ATOM 1567 O O . PRO A 1 203 ? 15.471 14.351 -10.346 1.00 89.75 203 PRO A O 1
ATOM 1570 N N . LEU A 1 204 ? 15.039 15.174 -12.386 1.00 91.94 204 LEU A N 1
ATOM 1571 C CA . LEU A 1 204 ? 13.847 15.930 -11.995 1.00 91.94 204 LEU A CA 1
ATOM 1572 C C . LEU A 1 204 ? 12.761 15.015 -11.417 1.00 91.94 204 LEU A C 1
ATOM 1574 O O . LEU A 1 204 ? 12.157 15.354 -10.402 1.00 91.94 204 LEU A O 1
ATOM 1578 N N . PHE A 1 205 ? 12.518 13.854 -12.033 1.00 94.25 205 PHE A N 1
ATOM 1579 C CA . PHE A 1 205 ? 11.466 12.952 -11.567 1.00 94.25 205 PHE A CA 1
ATOM 1580 C C . PHE A 1 205 ? 11.816 12.329 -10.219 1.00 94.25 205 PHE A C 1
ATOM 1582 O O . PHE A 1 205 ? 10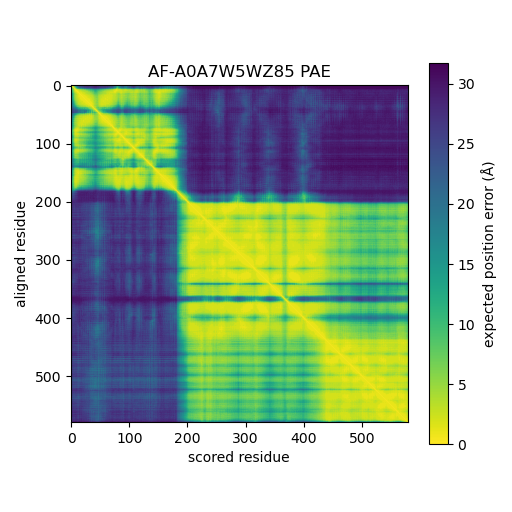.936 12.169 -9.383 1.00 94.25 205 PHE A O 1
ATOM 1589 N N . THR A 1 206 ? 13.093 12.046 -9.967 1.00 96.75 206 THR A N 1
ATOM 1590 C CA . THR A 1 206 ? 13.574 11.627 -8.647 1.00 96.75 206 THR A CA 1
ATOM 1591 C C . THR A 1 206 ? 13.196 12.644 -7.574 1.00 96.75 206 THR A C 1
ATOM 1593 O O . THR A 1 206 ? 12.667 12.257 -6.536 1.00 96.75 206 THR A O 1
ATOM 1596 N N . TYR A 1 207 ? 13.398 13.940 -7.825 1.00 97.00 207 TYR A N 1
ATOM 1597 C CA . TYR A 1 207 ? 13.006 14.981 -6.870 1.00 97.00 207 TYR A CA 1
ATOM 1598 C C . TYR A 1 207 ? 11.490 15.092 -6.709 1.00 97.00 207 TYR A C 1
ATOM 1600 O O . TYR A 1 207 ? 11.014 15.229 -5.586 1.00 97.00 207 TYR A O 1
ATOM 1608 N N . VAL A 1 208 ? 10.729 14.973 -7.802 1.00 97.38 208 VAL A N 1
ATOM 1609 C CA . VAL A 1 208 ? 9.259 14.932 -7.741 1.00 97.38 208 VAL A CA 1
ATOM 1610 C C . VAL A 1 208 ? 8.787 13.743 -6.906 1.00 97.38 208 VAL A C 1
ATOM 1612 O O . VAL A 1 208 ? 7.941 13.913 -6.036 1.00 97.38 208 VAL A O 1
ATOM 1615 N N . LEU A 1 209 ? 9.352 12.554 -7.116 1.00 97.94 209 LEU A N 1
ATOM 1616 C CA . LEU A 1 209 ? 8.983 11.359 -6.365 1.00 97.94 209 LEU A CA 1
ATOM 1617 C C . LEU A 1 209 ? 9.358 11.493 -4.884 1.00 97.94 209 LEU A C 1
ATOM 1619 O O . LEU A 1 209 ? 8.530 11.185 -4.039 1.00 97.94 209 LEU A O 1
ATOM 1623 N N . ILE A 1 210 ? 10.539 12.029 -4.555 1.00 98.50 210 ILE A N 1
ATOM 1624 C CA . ILE A 1 210 ? 10.917 12.346 -3.165 1.00 98.50 210 ILE A CA 1
ATOM 1625 C C . ILE A 1 210 ? 9.906 13.309 -2.526 1.00 98.50 210 ILE A C 1
ATOM 1627 O O . ILE A 1 210 ? 9.465 13.071 -1.404 1.00 98.50 210 ILE A O 1
ATOM 1631 N N . ALA A 1 211 ? 9.503 14.366 -3.239 1.00 98.44 211 ALA A N 1
ATOM 1632 C CA . ALA A 1 211 ? 8.508 15.316 -2.747 1.00 98.44 211 ALA A CA 1
ATOM 1633 C C . ALA A 1 211 ? 7.134 14.658 -2.536 1.00 98.44 211 ALA A C 1
ATOM 1635 O O . ALA A 1 211 ? 6.474 14.935 -1.538 1.00 98.44 211 ALA A O 1
ATOM 1636 N N . VAL A 1 212 ? 6.726 13.749 -3.428 1.00 98.38 212 VAL A N 1
ATOM 1637 C CA . VAL A 1 212 ? 5.493 12.960 -3.278 1.00 98.38 212 VAL A CA 1
ATOM 1638 C C . VAL A 1 212 ? 5.567 12.052 -2.050 1.00 98.38 212 VAL A C 1
ATOM 1640 O O . VAL A 1 212 ? 4.630 12.055 -1.259 1.00 98.38 212 VAL A O 1
ATOM 1643 N N . LEU A 1 213 ? 6.671 11.325 -1.844 1.00 98.62 213 LEU A N 1
ATOM 1644 C CA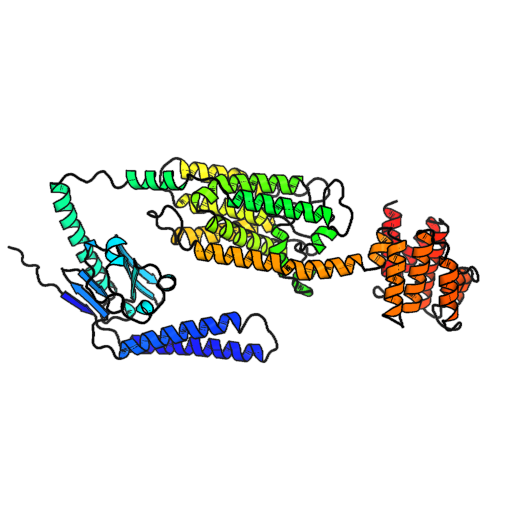 . LEU A 1 213 ? 6.848 10.469 -0.663 1.00 98.62 213 LEU A CA 1
ATOM 1645 C C . LEU A 1 213 ? 6.811 11.283 0.635 1.00 98.62 213 LEU A C 1
ATOM 1647 O O . LEU A 1 213 ? 6.135 10.896 1.583 1.00 98.62 213 LEU A O 1
ATOM 1651 N N . ALA A 1 214 ? 7.478 12.439 0.663 1.00 98.56 214 ALA A N 1
ATOM 1652 C CA . ALA A 1 214 ? 7.448 13.337 1.814 1.00 98.56 214 ALA A CA 1
ATOM 1653 C C . ALA A 1 214 ? 6.047 13.924 2.067 1.00 98.56 214 ALA A C 1
ATOM 1655 O O . ALA A 1 214 ? 5.622 14.018 3.216 1.00 98.56 214 ALA A O 1
ATOM 1656 N N . GLY A 1 215 ? 5.317 14.290 1.010 1.00 98.50 215 GLY A N 1
ATOM 1657 C CA . GLY A 1 215 ? 3.945 14.790 1.113 1.00 98.50 215 GLY A CA 1
ATOM 1658 C C . GLY A 1 215 ? 2.963 13.728 1.609 1.00 98.50 215 GLY A C 1
ATOM 1659 O O . GLY A 1 215 ? 2.120 14.022 2.453 1.00 98.50 215 GLY A O 1
ATOM 1660 N N . ILE A 1 216 ? 3.104 12.485 1.140 1.00 98.25 216 ILE A N 1
ATOM 1661 C CA . ILE A 1 216 ? 2.300 11.352 1.616 1.00 98.25 216 ILE A CA 1
ATOM 1662 C C . ILE A 1 216 ? 2.613 11.064 3.083 1.00 98.25 216 ILE A C 1
ATOM 1664 O O . ILE A 1 216 ? 1.678 10.955 3.866 1.00 98.25 216 ILE A O 1
ATOM 1668 N N . TYR A 1 217 ? 3.888 11.077 3.479 1.00 98.38 217 TYR A N 1
ATOM 1669 C CA . TYR A 1 217 ? 4.280 10.923 4.881 1.00 98.38 217 TYR A CA 1
ATOM 1670 C C . TYR A 1 217 ? 3.718 12.015 5.792 1.00 98.38 217 TYR A C 1
ATOM 1672 O O . TYR A 1 217 ? 3.194 11.734 6.867 1.00 98.38 217 TYR A O 1
ATOM 1680 N N . ALA A 1 218 ? 3.747 13.273 5.348 1.00 98.19 218 ALA A N 1
ATOM 1681 C CA . ALA A 1 218 ? 3.080 14.352 6.071 1.00 98.19 218 ALA A CA 1
ATOM 1682 C C . ALA A 1 218 ? 1.564 14.099 6.195 1.00 98.19 218 ALA A C 1
ATOM 1684 O O . ALA A 1 218 ? 0.982 14.367 7.243 1.00 98.19 218 ALA A O 1
ATOM 1685 N N . GLY A 1 219 ? 0.938 13.537 5.157 1.00 96.88 219 GLY A N 1
ATOM 1686 C CA . GLY A 1 219 ? -0.458 13.107 5.184 1.00 96.88 219 GLY A CA 1
ATOM 1687 C C . GLY A 1 219 ? -0.735 11.956 6.159 1.00 96.88 219 GLY A C 1
ATOM 1688 O O . GLY A 1 219 ? -1.744 12.006 6.858 1.00 96.88 219 GLY A O 1
ATOM 1689 N N . GLU A 1 220 ? 0.156 10.962 6.251 1.00 96.75 220 GLU A N 1
ATOM 1690 C CA . GLU A 1 220 ? 0.082 9.857 7.227 1.00 96.75 220 GLU A CA 1
ATOM 1691 C C . GLU A 1 220 ? 0.056 10.390 8.667 1.00 96.75 220 GLU A C 1
ATOM 1693 O O . GLU A 1 220 ? -0.709 9.902 9.495 1.00 96.75 220 GLU A O 1
ATOM 1698 N N . LEU A 1 221 ? 0.841 11.434 8.951 1.00 96.44 221 LEU A N 1
ATOM 1699 C CA . LEU A 1 221 ? 0.896 12.063 10.273 1.00 96.44 221 LEU A CA 1
ATOM 1700 C C . LEU A 1 221 ? -0.284 13.005 10.544 1.00 96.44 221 LEU A C 1
ATOM 1702 O O . LEU A 1 221 ? -0.809 13.025 11.654 1.00 96.44 221 LEU A O 1
ATOM 1706 N N . ALA A 1 222 ? -0.691 13.802 9.554 1.00 95.75 222 ALA A N 1
ATOM 1707 C CA . ALA A 1 222 ? -1.723 14.824 9.729 1.00 95.75 222 ALA A CA 1
ATOM 1708 C C . ALA A 1 222 ? -3.147 14.252 9.706 1.00 95.75 222 ALA A C 1
ATOM 1710 O O . ALA A 1 222 ? -4.038 14.779 10.370 1.00 95.75 222 ALA A O 1
ATOM 1711 N N . PHE A 1 223 ? -3.368 13.189 8.932 1.00 94.25 223 PHE A N 1
ATOM 1712 C CA . PHE A 1 223 ? -4.687 12.603 8.707 1.00 94.25 223 PHE A CA 1
ATOM 1713 C C . PHE A 1 223 ? -4.781 11.158 9.208 1.00 94.25 223 PHE A C 1
ATOM 1715 O O . PHE A 1 223 ? -5.688 10.436 8.793 1.00 94.25 223 PHE A O 1
ATOM 1722 N N . GLY A 1 224 ? -3.891 10.716 10.098 1.00 92.12 224 GLY A N 1
ATOM 1723 C CA . GLY A 1 224 ? -3.979 9.395 10.725 1.00 92.12 224 GLY A CA 1
ATOM 1724 C C . GLY A 1 224 ? -5.323 9.140 11.424 1.00 92.12 224 GLY A C 1
ATOM 1725 O O . GLY A 1 224 ? -6.125 10.056 11.632 1.00 92.12 224 GLY A O 1
ATOM 1726 N N . VAL A 1 225 ? -5.598 7.873 11.742 1.00 89.56 225 VAL A N 1
ATOM 1727 C CA . VAL A 1 225 ? -6.764 7.488 12.574 1.00 89.56 225 VAL A CA 1
ATOM 1728 C C . VAL A 1 225 ? -6.432 7.463 14.064 1.00 89.56 225 VAL A C 1
ATOM 1730 O O . VAL A 1 225 ? -7.328 7.378 14.896 1.00 89.56 225 VAL A O 1
ATOM 1733 N N . GLU A 1 226 ? -5.145 7.550 14.384 1.00 88.31 226 GLU A N 1
ATOM 1734 C CA . GLU A 1 226 ? -4.593 7.613 15.730 1.00 88.31 226 GLU A CA 1
ATOM 1735 C C . GLU A 1 226 ? -3.489 8.672 15.752 1.00 88.31 226 GLU A C 1
ATOM 1737 O O . GLU A 1 226 ? -2.884 8.974 14.717 1.00 88.31 226 GLU A O 1
ATOM 1742 N N . ALA A 1 227 ? -3.220 9.234 16.931 1.00 87.94 227 ALA A N 1
ATOM 1743 C CA . ALA A 1 227 ? -2.126 10.180 17.093 1.00 87.94 227 ALA A CA 1
ATOM 1744 C C . ALA A 1 227 ? -0.777 9.502 16.775 1.00 87.94 227 ALA A C 1
ATOM 1746 O O . ALA A 1 227 ? -0.540 8.375 17.216 1.00 87.94 227 ALA A O 1
ATOM 1747 N N . PRO A 1 228 ? 0.120 10.165 16.025 1.00 90.75 228 PRO A N 1
ATOM 1748 C CA . PRO A 1 228 ? 1.424 9.602 15.710 1.00 90.75 228 PRO A CA 1
ATOM 1749 C C . PRO A 1 228 ? 2.299 9.483 16.965 1.00 90.75 228 PRO A C 1
ATOM 1751 O O . PRO A 1 228 ? 2.338 10.394 17.794 1.00 90.75 228 PRO A O 1
ATOM 1754 N N . ASP A 1 229 ? 3.073 8.402 17.064 1.00 86.56 229 ASP A N 1
ATOM 1755 C CA . ASP A 1 229 ? 4.046 8.200 18.142 1.00 86.56 229 ASP A CA 1
ATOM 1756 C C . ASP A 1 229 ? 5.429 8.688 17.696 1.00 86.56 229 ASP A C 1
ATOM 1758 O O . ASP A 1 229 ? 5.995 8.195 16.719 1.00 86.56 229 ASP A O 1
ATOM 1762 N N . LYS A 1 230 ? 5.970 9.703 18.384 1.00 88.25 230 LYS A N 1
ATOM 1763 C CA . LYS A 1 230 ? 7.287 10.316 18.093 1.00 88.25 230 LYS A CA 1
ATOM 1764 C C . LYS A 1 230 ? 7.494 10.645 16.606 1.00 88.25 230 LYS A C 1
ATOM 1766 O O . LYS A 1 230 ? 8.584 10.486 16.058 1.00 88.25 230 LYS A O 1
ATOM 1771 N N . GLY A 1 231 ? 6.432 11.113 15.952 1.00 89.19 231 GLY A N 1
ATOM 1772 C CA . GLY A 1 231 ? 6.450 11.462 14.533 1.00 89.19 231 GLY A CA 1
ATOM 1773 C C . GLY A 1 231 ? 6.394 10.266 13.583 1.00 89.19 231 GLY A C 1
ATOM 1774 O O . GLY A 1 231 ? 6.767 10.439 12.427 1.00 89.19 231 GLY A O 1
ATOM 1775 N N . SER A 1 232 ? 5.943 9.096 14.047 1.00 92.69 232 SER A N 1
ATOM 1776 C CA . SER A 1 232 ? 5.713 7.881 13.256 1.00 92.69 232 SER A CA 1
ATOM 1777 C C . SER A 1 232 ? 4.218 7.534 13.227 1.00 92.69 232 SER A C 1
ATOM 1779 O O . SER A 1 232 ? 3.569 7.585 14.276 1.00 92.69 232 SER A O 1
ATOM 1781 N N . PRO A 1 233 ? 3.640 7.186 12.063 1.00 94.38 233 PRO A N 1
ATOM 1782 C CA . PRO A 1 233 ? 2.261 6.713 12.000 1.00 94.38 233 PRO A CA 1
ATOM 1783 C C . PRO A 1 233 ? 2.108 5.352 12.689 1.00 94.38 233 PRO A C 1
ATOM 1785 O O . PRO A 1 233 ? 3.012 4.515 12.669 1.00 94.38 233 PRO A O 1
ATOM 1788 N N . THR A 1 234 ? 0.934 5.105 13.268 1.00 92.00 234 THR A N 1
ATOM 1789 C CA . THR A 1 234 ? 0.613 3.806 13.869 1.00 92.00 234 THR A CA 1
ATOM 1790 C C . THR A 1 234 ? 0.398 2.730 12.801 1.00 92.00 234 THR A C 1
ATOM 1792 O O . THR A 1 234 ? 0.064 3.026 11.650 1.00 92.00 234 THR A O 1
ATOM 1795 N N . ILE A 1 235 ? 0.529 1.451 13.176 1.00 91.69 235 ILE A N 1
ATOM 1796 C CA . ILE A 1 235 ? 0.250 0.321 12.269 1.00 91.69 235 ILE A CA 1
ATOM 1797 C C . ILE A 1 235 ? -1.188 0.389 11.742 1.00 91.69 235 ILE A C 1
ATOM 1799 O O . ILE A 1 235 ? -1.423 0.133 10.560 1.00 91.69 235 ILE A O 1
ATOM 1803 N N . GLN A 1 236 ? -2.145 0.777 12.591 1.00 90.62 236 GLN A N 1
ATOM 1804 C CA . GLN A 1 236 ? -3.535 0.947 12.182 1.00 90.62 236 GLN A CA 1
ATOM 1805 C C . GLN A 1 236 ? -3.672 2.063 11.142 1.00 90.62 236 GLN A C 1
ATOM 1807 O O . GLN A 1 236 ? -4.339 1.866 10.130 1.00 90.62 236 GLN A O 1
ATOM 1812 N N . 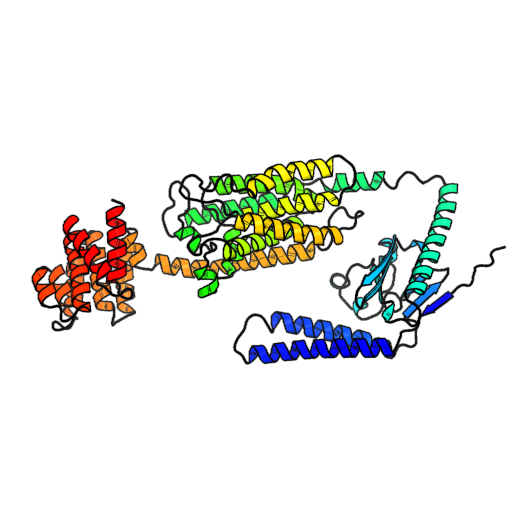THR A 1 237 ? -2.976 3.189 11.320 1.00 94.00 237 THR A N 1
ATOM 1813 C CA . THR A 1 237 ? -2.935 4.264 10.318 1.00 94.00 237 THR A CA 1
ATOM 1814 C C . THR A 1 237 ? -2.377 3.775 8.979 1.00 94.00 237 THR A C 1
ATOM 1816 O O . THR A 1 237 ? -3.025 3.967 7.949 1.00 94.00 237 THR A O 1
ATOM 1819 N N . LEU A 1 238 ? -1.248 3.061 8.979 1.00 95.94 238 LEU A N 1
ATOM 1820 C CA . LEU A 1 238 ? -0.660 2.485 7.760 1.00 95.94 238 LEU A CA 1
ATOM 1821 C C . LEU A 1 238 ? -1.607 1.488 7.073 1.00 95.94 238 LEU A C 1
ATOM 1823 O O . LEU A 1 238 ? -1.746 1.488 5.847 1.00 95.94 238 LEU A O 1
ATOM 1827 N N . LEU A 1 239 ? -2.296 0.652 7.855 1.00 95.19 239 LEU A N 1
ATOM 1828 C CA . LEU A 1 239 ? -3.307 -0.268 7.342 1.00 95.19 239 LEU A CA 1
ATOM 1829 C C . LEU A 1 239 ? -4.474 0.495 6.702 1.00 95.19 239 LEU A C 1
ATOM 1831 O O . LEU A 1 239 ? -4.900 0.137 5.605 1.00 95.19 239 LEU A O 1
ATOM 1835 N N . MET A 1 240 ? -4.981 1.555 7.330 1.00 93.81 240 MET A N 1
ATOM 1836 C CA . MET A 1 240 ? -6.088 2.339 6.771 1.00 93.81 240 MET A CA 1
ATOM 1837 C C . MET A 1 240 ? -5.684 3.058 5.480 1.00 93.81 240 MET A C 1
ATOM 1839 O O . MET A 1 240 ? -6.473 3.133 4.541 1.00 93.81 240 MET A O 1
ATOM 1843 N N . PHE A 1 241 ? -4.434 3.511 5.395 1.00 96.06 241 PHE A N 1
ATOM 1844 C CA . PHE A 1 241 ? -3.910 4.277 4.262 1.00 96.06 241 PHE A CA 1
ATOM 1845 C C . PHE A 1 241 ? -3.516 3.411 3.059 1.00 96.06 241 PHE A C 1
ATOM 1847 O O . PHE A 1 241 ? -3.090 3.930 2.028 1.00 96.06 241 PHE A O 1
ATOM 1854 N N . GLY A 1 242 ? -3.691 2.092 3.154 1.00 96.62 242 GLY A N 1
ATOM 1855 C CA . GLY A 1 242 ? -3.480 1.188 2.029 1.00 96.62 242 GLY A CA 1
ATOM 1856 C C . GLY A 1 242 ? -2.210 0.352 2.103 1.00 96.62 242 GLY A C 1
ATOM 1857 O O . GLY A 1 242 ? -1.725 -0.076 1.056 1.00 96.62 242 GLY A O 1
ATOM 1858 N N . GLY A 1 243 ? -1.668 0.105 3.297 1.00 97.50 243 GLY A N 1
ATOM 1859 C CA . GLY A 1 243 ? -0.602 -0.876 3.494 1.00 97.50 243 GLY A CA 1
ATOM 1860 C C . GLY A 1 243 ? -1.009 -2.280 3.031 1.00 97.50 243 GLY A C 1
ATOM 1861 O O . GLY A 1 243 ? -2.197 -2.630 2.994 1.00 97.50 243 GLY A O 1
ATOM 1862 N N . ILE A 1 244 ? -0.023 -3.096 2.661 1.00 97.50 244 ILE A N 1
ATOM 1863 C CA . ILE A 1 244 ? -0.235 -4.488 2.251 1.00 97.50 244 ILE A CA 1
ATOM 1864 C C . ILE A 1 244 ? -0.664 -5.279 3.475 1.00 97.50 244 ILE A C 1
ATOM 1866 O O . ILE A 1 244 ? 0.114 -5.442 4.408 1.00 97.50 244 ILE A O 1
ATOM 1870 N N . PHE A 1 245 ? -1.884 -5.804 3.444 1.00 96.12 245 PHE A N 1
ATOM 1871 C CA . PHE A 1 245 ? -2.391 -6.717 4.457 1.00 96.12 245 PHE A CA 1
ATOM 1872 C C . PHE A 1 245 ? -3.125 -7.859 3.769 1.00 96.12 245 PHE A C 1
ATOM 1874 O O . PHE A 1 245 ? -4.044 -7.631 2.974 1.00 96.12 245 PHE A O 1
ATOM 1881 N N . ARG A 1 246 ? -2.680 -9.095 4.024 1.00 92.69 246 ARG A N 1
ATOM 1882 C CA . ARG A 1 246 ? -3.069 -10.257 3.214 1.00 92.69 246 ARG A CA 1
ATOM 1883 C C . ARG A 1 246 ? -4.578 -10.483 3.217 1.00 92.69 246 ARG A C 1
ATOM 1885 O O . ARG A 1 246 ? -5.141 -10.701 2.148 1.00 92.69 246 ARG A O 1
ATOM 1892 N N . SER A 1 247 ? -5.219 -10.397 4.384 1.00 90.00 247 SER A N 1
ATOM 1893 C CA . SER A 1 247 ? -6.670 -10.590 4.494 1.00 90.00 247 SER A CA 1
ATOM 1894 C C . SER A 1 247 ? -7.433 -9.533 3.695 1.00 90.00 247 SER A C 1
ATOM 1896 O O . SER A 1 247 ? -8.262 -9.884 2.864 1.00 90.00 247 SER A O 1
ATOM 1898 N N . SER A 1 248 ? -7.076 -8.251 3.826 1.00 91.94 248 SER A N 1
ATOM 1899 C CA . SER A 1 248 ? -7.755 -7.182 3.083 1.00 91.94 248 SER A CA 1
ATOM 1900 C C . SER A 1 248 ? -7.615 -7.309 1.569 1.00 91.94 248 SER A C 1
ATOM 1902 O O . SER A 1 248 ? -8.524 -6.948 0.829 1.00 91.94 248 SER A O 1
ATOM 1904 N N . ILE A 1 249 ? -6.488 -7.829 1.079 1.00 94.00 249 ILE A N 1
ATOM 1905 C CA . ILE A 1 249 ? -6.282 -8.014 -0.361 1.00 94.00 249 ILE A CA 1
ATOM 1906 C C . ILE A 1 249 ? -7.021 -9.253 -0.878 1.00 94.00 249 ILE A C 1
ATOM 1908 O O . ILE A 1 249 ? -7.694 -9.167 -1.904 1.00 94.00 249 ILE A O 1
ATOM 1912 N N . LEU A 1 250 ? -6.877 -10.399 -0.203 1.00 91.38 250 LEU A N 1
ATOM 1913 C CA . LEU A 1 250 ? -7.368 -11.687 -0.707 1.00 91.38 250 LEU A CA 1
ATOM 1914 C C . LEU A 1 250 ? -8.836 -11.964 -0.362 1.00 91.38 250 LEU A C 1
ATOM 1916 O O . LEU A 1 250 ? -9.507 -12.637 -1.140 1.00 91.38 250 LEU A O 1
ATOM 1920 N N . VAL A 1 251 ? -9.319 -11.468 0.779 1.00 91.06 251 VAL A N 1
ATOM 1921 C CA . VAL A 1 251 ? -10.693 -11.680 1.266 1.00 91.06 251 VAL A CA 1
ATOM 1922 C C . VAL A 1 251 ? -11.569 -10.485 0.903 1.00 91.06 251 VAL A C 1
ATOM 1924 O O . VAL A 1 251 ? -12.578 -10.654 0.225 1.00 91.06 251 VAL A O 1
ATOM 1927 N N . ASP A 1 252 ? -11.137 -9.270 1.254 1.00 85.69 252 ASP A N 1
ATOM 1928 C CA . ASP A 1 252 ? -11.950 -8.055 1.061 1.00 85.69 252 ASP A CA 1
ATOM 1929 C C . ASP A 1 252 ? -11.779 -7.426 -0.337 1.00 85.69 252 ASP A C 1
ATOM 1931 O O . ASP A 1 252 ? -12.362 -6.386 -0.644 1.00 85.69 252 ASP A O 1
ATOM 1935 N N . GLY A 1 253 ? -10.942 -8.019 -1.196 1.00 91.06 253 GLY A N 1
ATOM 1936 C CA . GLY A 1 253 ? -10.733 -7.571 -2.574 1.00 91.06 253 GLY A CA 1
ATOM 1937 C C . GLY A 1 253 ? -10.010 -6.226 -2.715 1.00 91.06 253 GLY A C 1
ATOM 1938 O O . GLY A 1 253 ? -10.080 -5.599 -3.775 1.00 91.06 253 GLY A O 1
ATOM 1939 N N . GLN A 1 254 ? -9.285 -5.762 -1.693 1.00 94.94 254 GLN A N 1
ATOM 1940 C CA . GLN A 1 254 ? -8.608 -4.456 -1.676 1.00 94.94 254 GLN A CA 1
ATOM 1941 C C . GLN A 1 254 ? -7.249 -4.489 -2.408 1.00 94.94 254 GLN A C 1
ATOM 1943 O O . GLN A 1 254 ? -6.222 -4.054 -1.890 1.00 94.94 254 GLN A O 1
ATOM 1948 N N . TRP A 1 255 ? -7.224 -5.013 -3.639 1.00 96.56 255 TRP A N 1
ATOM 1949 C CA . TRP A 1 255 ? -6.017 -5.205 -4.465 1.00 96.56 255 TRP A CA 1
ATOM 1950 C C . TRP A 1 255 ? -5.255 -3.908 -4.779 1.00 96.56 255 TRP A C 1
ATOM 1952 O O . TRP A 1 255 ? -4.051 -3.941 -5.038 1.00 96.56 255 TRP A O 1
ATOM 1962 N N . TRP A 1 256 ? -5.933 -2.760 -4.721 1.00 96.88 256 TRP A N 1
ATOM 1963 C CA . TRP A 1 256 ? -5.339 -1.432 -4.903 1.00 96.88 256 TRP A CA 1
ATOM 1964 C C . TRP A 1 256 ? -4.229 -1.136 -3.880 1.00 96.88 256 TRP A C 1
ATOM 1966 O O . TRP A 1 256 ? -3.337 -0.340 -4.170 1.00 96.88 256 TRP A O 1
ATOM 1976 N N . ARG A 1 257 ? -4.202 -1.854 -2.747 1.00 98.00 257 ARG A N 1
ATOM 1977 C CA . ARG A 1 257 ? -3.134 -1.795 -1.734 1.00 98.00 257 ARG A CA 1
ATOM 1978 C C . ARG A 1 257 ? -1.739 -2.085 -2.292 1.00 98.00 257 ARG A C 1
ATOM 1980 O O . ARG A 1 257 ? -0.753 -1.529 -1.818 1.00 98.00 257 ARG A O 1
ATOM 1987 N N . LEU A 1 258 ? -1.652 -2.896 -3.351 1.00 98.12 258 LEU A N 1
ATOM 1988 C CA . LEU A 1 258 ? -0.397 -3.189 -4.059 1.00 98.12 258 LEU A CA 1
ATOM 1989 C C . LEU A 1 258 ? 0.202 -1.959 -4.768 1.00 98.12 258 LEU A C 1
ATOM 1991 O O . LEU A 1 258 ? 1.370 -1.974 -5.149 1.00 98.12 258 LEU A O 1
ATOM 1995 N N . PHE A 1 259 ? -0.600 -0.913 -4.976 1.00 98.31 259 PHE A N 1
ATOM 1996 C CA . PHE A 1 259 ? -0.208 0.319 -5.659 1.00 98.31 259 PHE A CA 1
ATOM 1997 C C . PHE A 1 259 ? 0.011 1.474 -4.679 1.00 98.31 259 PHE A C 1
ATOM 1999 O O . PHE A 1 259 ? 0.816 2.357 -4.963 1.00 98.31 259 PHE A O 1
ATOM 2006 N N . THR A 1 260 ? -0.665 1.469 -3.528 1.00 98.19 260 THR A N 1
ATOM 2007 C CA . THR A 1 260 ? -0.552 2.515 -2.496 1.00 98.19 260 THR A CA 1
ATOM 2008 C C . THR A 1 260 ? 0.581 2.273 -1.518 1.00 98.19 260 THR A C 1
ATOM 2010 O O . THR A 1 260 ? 1.319 3.206 -1.207 1.00 98.19 260 THR A O 1
ATOM 2013 N N . ALA A 1 261 ? 0.763 1.031 -1.062 1.00 98.25 261 ALA A N 1
ATOM 2014 C CA . ALA A 1 261 ? 1.775 0.691 -0.067 1.00 98.25 261 ALA A CA 1
ATOM 2015 C C . ALA A 1 261 ? 3.206 1.141 -0.424 1.00 98.25 261 ALA A C 1
ATOM 2017 O O . ALA A 1 261 ? 3.918 1.560 0.491 1.00 98.25 261 ALA A O 1
ATOM 2018 N N . PRO A 1 262 ? 3.633 1.156 -1.708 1.00 98.56 262 PRO A N 1
ATOM 2019 C CA . PRO A 1 262 ? 4.937 1.694 -2.093 1.00 98.56 262 PRO A CA 1
ATOM 2020 C C . PRO A 1 262 ? 5.173 3.171 -1.760 1.00 98.56 262 PRO A C 1
ATOM 2022 O O . PRO A 1 262 ? 6.310 3.629 -1.837 1.00 98.56 262 PRO A O 1
ATOM 2025 N N . PHE A 1 263 ? 4.135 3.937 -1.426 1.00 98.44 263 PHE A N 1
ATOM 2026 C CA . PHE A 1 263 ? 4.270 5.348 -1.072 1.00 98.44 263 PHE A CA 1
ATOM 2027 C C . PHE A 1 263 ? 4.245 5.616 0.441 1.00 98.44 263 PHE A C 1
ATOM 2029 O O . PHE A 1 263 ? 4.687 6.681 0.870 1.00 98.44 263 PHE A O 1
ATOM 2036 N N . LEU A 1 264 ? 3.768 4.656 1.234 1.00 98.31 264 LEU A N 1
ATOM 2037 C CA . LEU A 1 264 ? 3.597 4.768 2.685 1.00 98.31 264 LEU A CA 1
ATOM 2038 C C . LEU A 1 264 ? 4.908 4.512 3.435 1.00 98.31 264 LEU A C 1
ATOM 2040 O O . LEU A 1 264 ? 5.730 3.710 2.977 1.00 98.31 264 LEU A O 1
ATOM 2044 N N . HIS A 1 265 ? 5.113 5.154 4.587 1.00 96.94 265 HIS A N 1
ATOM 2045 C CA . HIS A 1 265 ? 6.324 4.975 5.394 1.00 96.94 265 HIS A CA 1
ATOM 2046 C C . HIS A 1 265 ? 6.017 4.921 6.891 1.00 96.94 265 HIS A C 1
ATOM 2048 O O . HIS A 1 265 ? 5.406 5.812 7.459 1.00 96.94 265 HIS A O 1
ATOM 2054 N N . GLY A 1 266 ? 6.531 3.890 7.566 1.00 94.00 266 GLY A N 1
ATOM 2055 C CA . GLY A 1 266 ? 6.267 3.696 8.994 1.00 94.00 266 GLY A CA 1
ATOM 2056 C C . GLY A 1 266 ? 7.039 4.601 9.957 1.00 94.00 266 GLY A C 1
ATOM 2057 O O . GLY A 1 266 ? 6.676 4.649 11.121 1.00 94.00 266 GLY A O 1
ATOM 2058 N N . ASN A 1 267 ? 8.097 5.297 9.520 1.00 93.00 267 ASN A N 1
ATOM 2059 C CA . ASN A 1 267 ? 8.783 6.320 10.321 1.00 93.00 267 ASN A CA 1
ATOM 2060 C C . ASN A 1 267 ? 9.698 7.215 9.462 1.00 93.00 267 ASN A C 1
ATOM 2062 O O . ASN A 1 267 ? 10.011 6.903 8.306 1.00 93.00 267 ASN A O 1
ATOM 2066 N N . LEU A 1 268 ? 10.177 8.309 10.063 1.00 93.94 268 LEU A N 1
ATOM 2067 C CA . LEU A 1 268 ? 10.979 9.329 9.386 1.00 93.94 268 LEU A CA 1
ATOM 2068 C C . LEU A 1 268 ? 12.326 8.782 8.905 1.00 93.94 268 LEU A C 1
ATOM 2070 O O . LEU A 1 268 ? 12.798 9.158 7.834 1.00 93.94 268 LEU A O 1
ATOM 2074 N N . LEU A 1 269 ? 12.950 7.890 9.677 1.00 91.69 269 LEU A N 1
ATOM 2075 C CA . LEU A 1 269 ? 14.244 7.313 9.322 1.00 91.69 269 LEU A CA 1
ATOM 2076 C C . LEU A 1 269 ? 14.122 6.385 8.103 1.00 91.69 269 LEU A C 1
ATOM 2078 O O . LEU A 1 269 ? 14.957 6.441 7.200 1.00 91.69 269 LEU A O 1
ATOM 2082 N N . HIS A 1 270 ? 13.055 5.587 8.037 1.00 93.12 270 HIS A N 1
ATOM 2083 C CA . HIS A 1 270 ? 12.725 4.747 6.889 1.00 93.12 270 HIS A CA 1
ATOM 2084 C C . HIS A 1 270 ? 12.497 5.601 5.632 1.00 93.12 270 HIS A C 1
ATOM 2086 O O . HIS A 1 270 ? 13.094 5.321 4.589 1.00 93.12 270 HIS A O 1
ATOM 2092 N N . LEU A 1 271 ? 11.715 6.683 5.738 1.00 96.81 271 LEU A N 1
ATOM 2093 C CA . LEU A 1 271 ? 11.546 7.646 4.646 1.00 96.81 271 LEU A CA 1
ATOM 2094 C C . LEU A 1 271 ? 12.887 8.262 4.225 1.00 96.81 271 LEU A C 1
ATOM 2096 O O . LEU A 1 271 ? 13.199 8.295 3.037 1.00 96.81 271 LEU A O 1
ATOM 2100 N N . ALA A 1 272 ? 13.701 8.716 5.179 1.00 95.81 272 ALA A N 1
ATOM 2101 C CA . ALA A 1 272 ? 14.985 9.351 4.897 1.00 95.81 272 ALA A CA 1
ATOM 2102 C C . ALA A 1 272 ? 15.936 8.411 4.138 1.00 95.81 272 ALA A C 1
ATOM 2104 O O . ALA A 1 272 ? 16.520 8.816 3.128 1.00 95.81 272 ALA A O 1
ATOM 2105 N N . PHE A 1 273 ? 16.052 7.148 4.562 1.00 93.06 273 PHE A N 1
ATOM 2106 C CA . PHE A 1 273 ? 16.862 6.155 3.853 1.00 93.06 273 PHE A CA 1
ATOM 2107 C C . PHE A 1 273 ? 16.345 5.889 2.437 1.00 93.06 273 PHE A C 1
ATOM 2109 O O . PHE A 1 273 ? 17.150 5.861 1.501 1.00 93.06 273 PHE A O 1
ATOM 2116 N N . ASN A 1 274 ? 15.026 5.775 2.248 1.00 96.75 274 ASN A N 1
ATOM 2117 C CA . ASN A 1 274 ? 14.440 5.621 0.915 1.00 96.75 274 ASN A CA 1
ATOM 2118 C C . ASN A 1 274 ? 14.694 6.851 0.035 1.00 96.75 274 ASN A C 1
ATOM 2120 O O . ASN A 1 274 ? 15.091 6.695 -1.116 1.00 96.75 274 ASN A O 1
ATOM 2124 N N . CYS A 1 275 ? 14.560 8.069 0.563 1.00 98.06 275 CYS A N 1
ATOM 2125 C CA . CYS A 1 275 ? 14.848 9.302 -0.173 1.00 98.06 275 CYS A CA 1
ATOM 2126 C C . CYS A 1 275 ? 16.322 9.394 -0.599 1.00 98.06 275 CYS A C 1
ATOM 2128 O O . CYS A 1 275 ? 16.608 9.741 -1.747 1.00 98.06 275 CYS A O 1
ATOM 2130 N N . VAL A 1 276 ? 17.266 9.034 0.280 1.00 96.00 276 VAL A N 1
ATOM 2131 C CA . VAL A 1 276 ? 18.701 8.994 -0.057 1.00 96.00 276 VAL A CA 1
ATOM 2132 C C . VAL A 1 276 ? 18.985 7.926 -1.114 1.00 96.00 276 VAL A C 1
ATOM 2134 O O . VAL A 1 276 ? 19.658 8.209 -2.109 1.00 96.00 276 VAL A O 1
ATOM 2137 N N . ALA A 1 277 ? 18.461 6.712 -0.942 1.00 95.06 277 ALA A N 1
ATOM 2138 C CA . ALA A 1 277 ? 18.653 5.621 -1.893 1.00 95.06 277 ALA A CA 1
ATOM 2139 C C . ALA A 1 277 ? 18.033 5.943 -3.263 1.00 95.06 277 ALA A C 1
ATOM 2141 O O . ALA A 1 277 ? 18.663 5.713 -4.297 1.00 95.06 277 ALA A O 1
ATOM 2142 N N . LEU A 1 278 ? 16.846 6.551 -3.280 1.00 97.19 278 LEU A N 1
ATOM 2143 C CA . LEU A 1 278 ? 16.171 7.007 -4.490 1.00 97.19 278 LEU A CA 1
ATOM 2144 C C . LEU A 1 278 ? 16.946 8.139 -5.176 1.00 97.19 278 LEU A C 1
ATOM 2146 O O . LEU A 1 278 ? 17.096 8.112 -6.396 1.00 97.19 278 LEU A O 1
ATOM 2150 N N . TRP A 1 279 ? 17.516 9.083 -4.421 1.00 96.19 279 TRP A N 1
ATOM 2151 C CA . TRP A 1 279 ? 18.403 10.114 -4.969 1.00 96.19 279 TRP A CA 1
ATOM 2152 C C . TRP A 1 279 ? 19.654 9.516 -5.624 1.00 96.19 279 TRP A C 1
ATOM 2154 O O . TRP A 1 279 ? 20.019 9.898 -6.740 1.00 96.19 279 TRP A O 1
ATOM 2164 N N . LEU A 1 280 ? 20.296 8.540 -4.974 1.00 92.12 280 LEU A N 1
ATOM 2165 C CA . LEU A 1 280 ? 21.425 7.805 -5.551 1.00 92.12 280 LEU A CA 1
ATOM 2166 C C . LEU A 1 280 ? 21.016 7.058 -6.827 1.00 92.12 280 LEU A C 1
ATOM 2168 O O . LEU A 1 280 ? 21.704 7.178 -7.843 1.00 92.12 280 LEU A O 1
ATOM 2172 N N . ALA A 1 281 ? 19.882 6.355 -6.802 1.00 94.88 281 ALA A N 1
ATOM 2173 C CA . ALA A 1 281 ? 19.337 5.674 -7.971 1.00 94.88 281 ALA A CA 1
ATOM 2174 C C . ALA A 1 281 ? 19.031 6.660 -9.107 1.00 94.88 281 ALA A C 1
ATOM 2176 O O . ALA A 1 281 ? 19.387 6.394 -10.249 1.00 94.88 281 ALA A O 1
ATOM 2177 N N . GLY A 1 282 ? 18.453 7.826 -8.815 1.00 93.94 282 GLY A N 1
ATOM 2178 C CA . GLY A 1 282 ? 18.180 8.885 -9.787 1.00 93.94 282 GLY A CA 1
ATOM 2179 C C . GLY A 1 282 ? 19.440 9.433 -10.451 1.00 93.94 282 GLY A C 1
ATOM 2180 O O . GLY A 1 282 ? 19.504 9.560 -11.678 1.00 93.94 282 GLY A O 1
ATOM 2181 N N . ARG A 1 283 ? 20.492 9.692 -9.660 1.00 89.75 283 ARG A N 1
ATOM 2182 C CA . ARG A 1 283 ? 21.793 10.145 -10.186 1.00 89.75 283 ARG A CA 1
ATOM 2183 C C . ARG A 1 283 ? 22.436 9.134 -11.133 1.00 89.75 283 ARG A C 1
ATOM 2185 O O . ARG A 1 283 ? 23.146 9.560 -12.040 1.00 89.75 283 ARG A O 1
ATOM 2192 N N . LEU A 1 284 ? 22.213 7.839 -10.918 1.00 88.44 284 LEU A N 1
ATOM 2193 C CA . LEU A 1 284 ? 22.784 6.775 -11.745 1.00 88.44 284 LEU A CA 1
ATOM 2194 C C . LEU A 1 284 ? 21.885 6.417 -12.934 1.00 88.44 284 LEU A C 1
ATOM 2196 O O . LEU A 1 284 ? 22.362 6.352 -14.060 1.00 88.44 284 LEU A O 1
ATOM 2200 N N . LEU A 1 285 ? 20.595 6.185 -12.695 1.00 93.69 285 LEU A N 1
ATOM 2201 C CA . LEU A 1 285 ? 19.669 5.587 -13.653 1.00 93.69 285 LEU A CA 1
ATOM 2202 C C . LEU A 1 285 ? 18.805 6.613 -14.383 1.00 93.69 285 LEU A C 1
ATOM 2204 O O . LEU A 1 285 ? 18.661 6.504 -15.595 1.00 93.69 285 LEU A O 1
ATOM 2208 N N . GLU A 1 286 ? 18.241 7.621 -13.710 1.00 94.38 286 GLU A N 1
ATOM 2209 C CA . GLU A 1 286 ? 17.362 8.590 -14.390 1.00 94.38 286 GLU A CA 1
ATOM 2210 C C . GLU A 1 286 ? 18.121 9.363 -15.469 1.00 94.38 286 GLU A C 1
ATOM 2212 O O . GLU A 1 286 ? 17.621 9.553 -16.578 1.00 94.38 286 GLU A O 1
ATOM 2217 N N . ARG A 1 287 ? 19.366 9.740 -15.171 1.00 86.88 287 ARG A N 1
ATOM 2218 C CA . ARG A 1 287 ? 20.271 10.367 -16.143 1.00 86.88 287 ARG A CA 1
ATOM 2219 C C . ARG A 1 287 ? 20.603 9.445 -17.314 1.00 86.88 287 ARG A C 1
ATOM 2221 O O . ARG A 1 287 ? 20.788 9.923 -18.424 1.00 86.88 287 ARG A O 1
ATOM 2228 N N . LEU A 1 288 ? 20.635 8.138 -17.070 1.00 87.50 288 LEU A N 1
ATOM 2229 C CA . LEU A 1 288 ? 21.008 7.121 -18.046 1.00 87.50 288 LE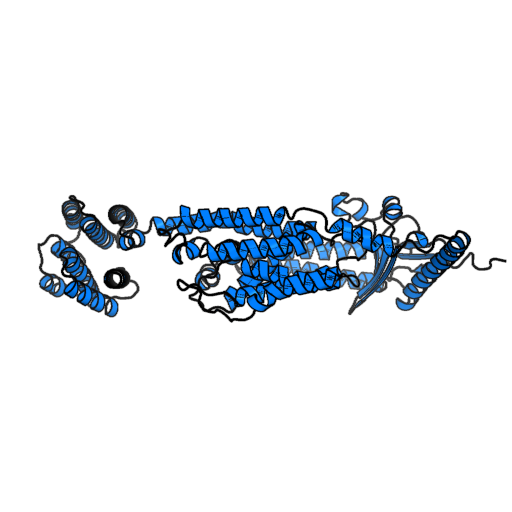U A CA 1
ATOM 2230 C C . LEU A 1 288 ? 19.860 6.780 -19.007 1.00 87.50 288 LEU A C 1
ATOM 2232 O O . LEU A 1 288 ? 20.049 6.758 -20.218 1.00 87.50 288 LEU A O 1
ATOM 2236 N N . VAL A 1 289 ? 18.657 6.522 -18.483 1.00 90.75 289 VAL A N 1
ATOM 2237 C CA . VAL A 1 289 ? 17.507 6.055 -19.286 1.00 90.75 289 VAL A CA 1
ATOM 2238 C C . VAL A 1 289 ? 16.443 7.126 -19.538 1.00 90.75 289 VAL A C 1
ATOM 2240 O O . VAL A 1 289 ? 15.556 6.948 -20.378 1.00 90.75 289 VAL A O 1
ATOM 2243 N N . GLY A 1 290 ? 16.536 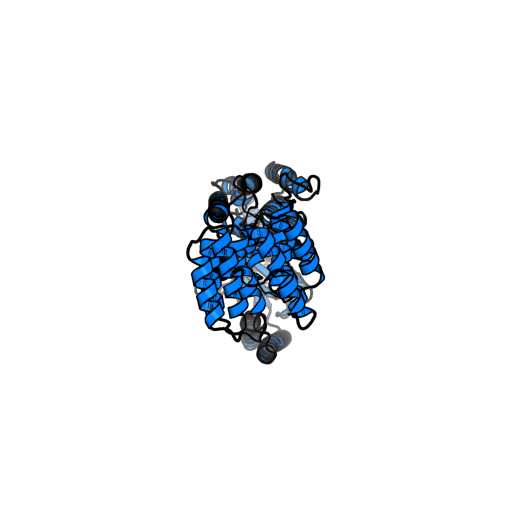8.263 -18.850 1.00 92.81 290 GLY A N 1
ATOM 2244 C CA . GLY A 1 290 ? 15.524 9.311 -18.829 1.00 92.81 290 GLY A CA 1
ATOM 2245 C C . GLY A 1 290 ? 14.378 9.025 -17.854 1.00 92.81 290 GLY A C 1
ATOM 2246 O O . GLY A 1 290 ? 14.054 7.880 -17.534 1.00 92.81 290 GLY A O 1
ATOM 2247 N N . TRP A 1 291 ? 13.704 10.097 -17.435 1.00 94.56 291 TRP A N 1
ATOM 2248 C CA . TRP A 1 291 ? 12.667 10.073 -16.399 1.00 94.56 291 TRP A CA 1
ATOM 2249 C C . TRP A 1 291 ? 11.507 9.102 -16.654 1.00 94.56 291 TRP A C 1
ATOM 2251 O O . TRP A 1 291 ? 11.011 8.485 -15.720 1.00 94.56 291 TRP A O 1
ATOM 2261 N N . ARG A 1 292 ? 11.093 8.909 -17.913 1.00 95.88 292 ARG A N 1
ATOM 2262 C CA . ARG A 1 292 ? 9.967 8.018 -18.254 1.00 95.88 292 ARG A CA 1
ATOM 2263 C C . ARG A 1 292 ? 10.276 6.555 -17.948 1.00 95.88 292 ARG A C 1
ATOM 2265 O O . ARG A 1 292 ? 9.439 5.845 -17.407 1.00 95.88 292 ARG A O 1
ATOM 2272 N N . TRP A 1 293 ? 11.478 6.105 -18.307 1.00 95.38 293 TRP A N 1
ATOM 2273 C CA . TRP A 1 293 ? 11.910 4.737 -18.025 1.00 95.38 293 TRP A CA 1
ATOM 2274 C C . TRP A 1 293 ? 12.265 4.547 -16.562 1.00 95.38 293 TRP A C 1
ATOM 2276 O O . TRP A 1 293 ? 11.961 3.495 -16.013 1.00 95.38 293 TRP A O 1
ATOM 2286 N N . PHE A 1 294 ? 12.836 5.566 -15.923 1.00 97.81 294 PHE A N 1
ATOM 2287 C CA . PHE A 1 294 ? 13.042 5.557 -14.480 1.00 97.81 294 PHE A CA 1
ATOM 2288 C C . PHE A 1 294 ? 11.717 5.359 -13.724 1.00 97.81 294 PHE A C 1
ATOM 2290 O O . PHE A 1 294 ? 11.609 4.445 -12.912 1.00 97.81 294 PHE A O 1
ATOM 2297 N N . ALA A 1 295 ? 10.685 6.139 -14.064 1.00 98.19 295 ALA A N 1
ATOM 2298 C CA . ALA A 1 295 ? 9.348 6.007 -13.489 1.00 98.19 295 ALA A CA 1
ATOM 2299 C C . ALA A 1 295 ? 8.729 4.625 -13.765 1.00 98.19 295 ALA A C 1
ATOM 2301 O O . ALA A 1 295 ? 8.178 4.000 -12.861 1.00 98.19 295 ALA A O 1
ATOM 2302 N N . GLY A 1 296 ? 8.844 4.117 -14.997 1.00 98.06 296 GLY A N 1
ATOM 2303 C CA . GLY A 1 296 ? 8.309 2.802 -15.359 1.00 98.06 296 GLY A CA 1
ATOM 2304 C C . GLY A 1 296 ? 8.991 1.661 -14.602 1.00 98.06 296 GLY A C 1
ATOM 2305 O O . GLY A 1 296 ? 8.311 0.792 -14.057 1.00 98.06 296 GLY A O 1
ATOM 2306 N N . LEU A 1 297 ? 10.325 1.692 -14.512 1.00 98.50 297 LEU A N 1
ATOM 2307 C CA . LEU A 1 297 ? 11.107 0.711 -13.757 1.00 98.50 297 LEU A CA 1
ATOM 2308 C C . LEU A 1 297 ? 10.777 0.762 -12.264 1.00 98.50 297 LEU A C 1
ATOM 2310 O O . LEU A 1 297 ? 10.634 -0.299 -11.660 1.00 98.50 297 LEU A O 1
ATOM 2314 N N . PHE A 1 298 ? 10.593 1.955 -11.688 1.00 98.75 298 PHE A N 1
ATOM 2315 C CA . PHE A 1 298 ? 10.167 2.099 -10.296 1.00 98.75 298 PHE A CA 1
ATOM 2316 C C . PHE A 1 298 ? 8.793 1.457 -10.074 1.00 98.75 298 PHE A C 1
ATOM 2318 O O . PHE A 1 298 ? 8.672 0.600 -9.205 1.00 98.75 298 PHE A O 1
ATOM 2325 N N . CYS A 1 299 ? 7.784 1.793 -10.887 1.00 98.69 299 CYS A N 1
ATOM 2326 C CA . CYS A 1 299 ? 6.423 1.263 -10.740 1.00 98.69 299 CYS A CA 1
ATOM 2327 C C . CYS A 1 299 ? 6.358 -0.266 -10.897 1.00 98.69 299 CYS A C 1
ATOM 2329 O O . CYS A 1 299 ? 5.701 -0.941 -10.108 1.00 98.69 299 CYS A O 1
ATOM 2331 N N . ILE A 1 300 ? 7.059 -0.828 -11.888 1.00 98.62 300 ILE A N 1
ATOM 2332 C CA . ILE A 1 300 ? 7.103 -2.284 -12.111 1.00 98.62 300 ILE A CA 1
ATOM 2333 C C . ILE A 1 300 ? 7.798 -2.991 -10.944 1.00 98.62 300 ILE A C 1
ATOM 2335 O O . ILE A 1 300 ? 7.319 -4.020 -10.467 1.00 98.62 300 ILE A O 1
ATOM 2339 N N . SER A 1 301 ? 8.900 -2.421 -10.457 1.00 98.75 301 SER A N 1
ATOM 2340 C CA . SER A 1 301 ? 9.636 -2.961 -9.312 1.00 98.75 301 SER A CA 1
ATOM 2341 C C . SER A 1 301 ? 8.825 -2.865 -8.019 1.00 98.75 301 SER A C 1
ATOM 2343 O O . SER A 1 301 ? 8.765 -3.824 -7.259 1.00 98.75 301 SER A O 1
ATOM 2345 N N . ALA A 1 302 ? 8.141 -1.744 -7.790 1.00 98.75 302 ALA A N 1
ATOM 2346 C CA . ALA A 1 302 ? 7.277 -1.534 -6.633 1.00 98.75 302 ALA A CA 1
ATOM 2347 C C . ALA A 1 302 ? 6.105 -2.526 -6.612 1.00 98.75 302 ALA A C 1
ATOM 2349 O O . ALA A 1 302 ? 5.796 -3.095 -5.564 1.00 98.75 302 ALA A O 1
ATOM 2350 N N . LEU A 1 303 ? 5.501 -2.795 -7.774 1.00 98.69 303 LEU A N 1
ATOM 2351 C CA . LEU A 1 303 ? 4.451 -3.803 -7.905 1.00 98.69 303 LEU A CA 1
ATOM 2352 C C . LEU A 1 303 ? 4.993 -5.218 -7.656 1.00 98.69 303 LEU A C 1
ATOM 2354 O O . LEU A 1 303 ? 4.386 -5.980 -6.907 1.00 98.69 303 LEU A O 1
ATOM 2358 N N . GLY A 1 304 ? 6.151 -5.561 -8.232 1.00 98.19 304 GLY A N 1
ATOM 2359 C CA . GLY A 1 304 ? 6.813 -6.848 -7.995 1.00 98.19 304 GLY A CA 1
ATOM 2360 C C . GLY A 1 304 ? 7.172 -7.067 -6.524 1.00 98.19 304 GLY A C 1
ATOM 2361 O O . GLY A 1 304 ? 6.938 -8.149 -5.985 1.00 98.19 304 GLY A O 1
ATOM 2362 N N . GLY A 1 305 ? 7.665 -6.025 -5.853 1.00 97.94 305 GLY A N 1
ATOM 2363 C CA . GLY A 1 305 ? 7.915 -6.039 -4.414 1.00 97.94 305 GLY A CA 1
ATOM 2364 C C . GLY A 1 305 ? 6.634 -6.217 -3.604 1.00 97.94 305 GLY A C 1
ATOM 2365 O O . GLY A 1 305 ? 6.578 -7.076 -2.731 1.00 97.94 305 GLY A O 1
ATOM 2366 N N . SER A 1 306 ? 5.569 -5.493 -3.946 1.00 98.25 306 SER A N 1
ATOM 2367 C CA . SER A 1 306 ? 4.280 -5.612 -3.251 1.00 98.25 306 SER A CA 1
ATOM 2368 C C . SER A 1 306 ? 3.673 -7.013 -3.377 1.00 98.25 306 SER A C 1
ATOM 2370 O O . SER A 1 306 ? 3.160 -7.563 -2.404 1.00 98.25 306 SER A O 1
ATOM 2372 N N . ILE A 1 307 ? 3.781 -7.630 -4.558 1.00 97.75 307 ILE A N 1
ATOM 2373 C CA . ILE A 1 307 ? 3.336 -9.012 -4.787 1.00 97.75 307 ILE A CA 1
ATOM 2374 C C . ILE A 1 307 ? 4.169 -9.995 -3.954 1.00 97.75 307 ILE A C 1
ATOM 2376 O O . ILE A 1 307 ? 3.605 -10.874 -3.307 1.00 97.75 307 ILE A O 1
ATOM 2380 N N . ALA A 1 308 ? 5.496 -9.854 -3.931 1.00 94.75 308 ALA A N 1
ATOM 2381 C CA . ALA A 1 308 ? 6.348 -10.734 -3.135 1.00 94.75 308 ALA A CA 1
ATOM 2382 C C . ALA A 1 308 ? 6.090 -10.583 -1.627 1.00 94.75 308 ALA A C 1
ATOM 2384 O O . ALA A 1 308 ? 5.981 -11.593 -0.934 1.00 94.75 308 ALA A O 1
ATOM 2385 N N . SER A 1 309 ? 5.904 -9.352 -1.139 1.00 94.56 309 SER A N 1
ATOM 2386 C CA . SER A 1 309 ? 5.505 -9.073 0.247 1.00 94.56 309 SER A CA 1
ATOM 2387 C C . SER A 1 309 ? 4.201 -9.793 0.605 1.00 94.56 309 SER A C 1
ATOM 2389 O O . SER A 1 309 ? 4.156 -10.552 1.573 1.00 94.56 309 SER A O 1
ATOM 2391 N N . LEU A 1 310 ? 3.170 -9.667 -0.242 1.00 94.19 310 LEU A N 1
ATOM 2392 C CA . LEU A 1 310 ? 1.882 -10.344 -0.061 1.00 94.19 310 LEU A CA 1
ATOM 2393 C C . LEU A 1 310 ? 2.013 -11.876 0.009 1.00 94.19 310 LEU A C 1
ATOM 2395 O O . LEU A 1 310 ? 1.320 -12.517 0.806 1.00 94.19 310 LEU A O 1
ATOM 2399 N N . LEU A 1 311 ? 2.854 -12.471 -0.841 1.00 92.94 311 LEU A N 1
ATOM 2400 C CA . LEU A 1 311 ? 2.965 -13.926 -0.983 1.00 92.94 311 LEU A CA 1
ATOM 2401 C C . LEU A 1 311 ? 3.875 -14.576 0.066 1.00 92.94 311 LEU A C 1
ATOM 2403 O O . LEU A 1 311 ? 3.614 -15.709 0.459 1.00 92.94 311 LEU A O 1
ATOM 2407 N N . ILE A 1 312 ? 4.921 -13.881 0.515 1.00 91.00 312 ILE A N 1
ATOM 2408 C CA . ILE A 1 312 ? 5.985 -14.475 1.338 1.00 91.00 312 ILE A CA 1
ATOM 2409 C C . ILE A 1 312 ? 5.826 -14.118 2.819 1.00 91.00 312 ILE A C 1
ATOM 2411 O O . ILE A 1 312 ? 6.007 -14.987 3.671 1.00 91.00 312 ILE A O 1
ATOM 2415 N N . ASN A 1 313 ? 5.469 -12.873 3.152 1.00 88.31 313 ASN A N 1
ATOM 2416 C CA . ASN A 1 313 ? 5.437 -12.435 4.551 1.00 88.31 313 ASN A CA 1
ATOM 2417 C C . ASN A 1 313 ? 4.286 -13.091 5.339 1.00 88.31 313 ASN A C 1
ATOM 2419 O O . ASN A 1 313 ? 3.280 -13.481 4.752 1.00 88.31 313 ASN A O 1
ATOM 2423 N N . PRO A 1 314 ? 4.376 -13.231 6.670 1.00 89.38 314 PRO A N 1
ATOM 2424 C CA . PRO A 1 314 ? 3.250 -13.664 7.499 1.00 89.38 314 PRO A CA 1
ATOM 2425 C C . PRO A 1 314 ? 1.970 -12.838 7.276 1.00 89.38 314 PRO A C 1
ATOM 2427 O O . PRO A 1 314 ? 2.017 -11.637 7.021 1.00 89.38 314 PRO A O 1
ATOM 2430 N N . ALA A 1 315 ? 0.803 -13.484 7.390 1.00 87.31 315 ALA A N 1
ATOM 2431 C CA . ALA A 1 315 ? -0.491 -12.876 7.050 1.00 87.31 315 ALA A CA 1
ATOM 2432 C C . ALA A 1 315 ? -0.891 -11.694 7.953 1.00 87.31 315 ALA A C 1
ATOM 2434 O O . ALA A 1 315 ? -1.731 -10.889 7.560 1.00 87.31 315 ALA A O 1
ATOM 2435 N N . ASN A 1 316 ? -0.309 -11.616 9.150 1.00 85.69 316 ASN A N 1
ATOM 2436 C CA . ASN A 1 316 ? -0.606 -10.637 10.192 1.00 85.69 316 ASN A CA 1
ATOM 2437 C C . ASN A 1 316 ? 0.313 -9.401 10.162 1.00 85.69 316 ASN A C 1
ATOM 2439 O O . ASN A 1 316 ? 0.260 -8.593 11.085 1.00 85.69 316 ASN A O 1
ATOM 2443 N N . ILE A 1 317 ? 1.165 -9.257 9.143 1.00 89.25 317 ILE A N 1
ATOM 2444 C CA . ILE A 1 317 ? 2.078 -8.116 8.999 1.00 89.25 317 ILE A CA 1
ATOM 2445 C C . ILE A 1 317 ? 1.504 -7.111 7.999 1.00 89.25 317 ILE A C 1
ATOM 2447 O O . ILE A 1 317 ? 0.931 -7.492 6.978 1.00 89.25 317 ILE A O 1
ATOM 2451 N N . VAL A 1 318 ? 1.686 -5.821 8.294 1.00 94.50 318 VAL A N 1
ATOM 2452 C CA . VAL A 1 318 ? 1.373 -4.716 7.383 1.00 94.50 318 VAL A CA 1
ATOM 2453 C C . VAL A 1 318 ? 2.651 -4.281 6.662 1.00 94.50 318 VAL A C 1
ATOM 2455 O O . VAL A 1 318 ? 3.595 -3.825 7.303 1.00 94.50 318 VAL A O 1
ATOM 2458 N N . GLY A 1 319 ? 2.689 -4.430 5.337 1.00 95.38 319 GLY A N 1
ATOM 2459 C CA . GLY A 1 319 ? 3.833 -4.045 4.499 1.00 95.38 319 GLY A CA 1
ATOM 2460 C C . GLY A 1 319 ? 3.677 -2.649 3.888 1.00 95.38 319 GLY A C 1
ATOM 2461 O O . GLY A 1 319 ? 2.637 -2.348 3.297 1.00 95.38 319 GLY A O 1
ATOM 2462 N N . VAL A 1 320 ? 4.711 -1.809 3.997 1.00 97.19 320 VAL A N 1
ATOM 2463 C CA . VAL A 1 320 ? 4.773 -0.451 3.420 1.00 97.19 320 VAL A CA 1
ATOM 2464 C C . VAL A 1 320 ? 6.194 -0.097 2.976 1.00 97.19 320 VAL A C 1
ATOM 2466 O O . VAL A 1 320 ? 7.163 -0.638 3.511 1.00 97.19 320 VAL A O 1
ATOM 2469 N N . GLY A 1 321 ? 6.329 0.853 2.051 1.00 97.12 321 GLY A N 1
ATOM 2470 C CA . GLY A 1 321 ? 7.613 1.467 1.710 1.00 97.12 321 GLY A CA 1
ATOM 2471 C C . GLY A 1 321 ? 7.973 1.412 0.230 1.00 97.12 321 GLY A C 1
ATOM 2472 O O . GLY A 1 321 ? 7.713 0.440 -0.480 1.00 97.12 321 GLY A O 1
ATOM 2473 N N . ALA A 1 322 ? 8.675 2.450 -0.226 1.00 98.00 322 ALA A N 1
ATOM 2474 C CA . ALA A 1 322 ? 9.163 2.566 -1.603 1.00 98.00 322 ALA A CA 1
ATOM 2475 C C . ALA A 1 322 ? 10.331 1.618 -1.929 1.00 98.00 322 ALA A C 1
ATOM 2477 O O . ALA A 1 322 ? 10.747 1.510 -3.089 1.00 98.00 322 ALA A O 1
ATOM 2478 N N . SER A 1 323 ? 10.885 0.946 -0.919 1.00 97.25 323 SER A N 1
ATOM 2479 C CA . SER A 1 323 ? 12.154 0.226 -0.993 1.00 97.25 323 SER A CA 1
ATOM 2480 C C . SER A 1 323 ? 12.154 -0.911 -2.017 1.00 97.25 323 SER A C 1
ATOM 2482 O O . SER A 1 323 ? 13.140 -1.062 -2.731 1.00 97.25 323 SER A O 1
ATOM 2484 N N . GLY A 1 324 ? 11.049 -1.644 -2.201 1.00 97.56 324 GLY A N 1
ATOM 2485 C CA . GLY A 1 324 ? 10.932 -2.644 -3.276 1.00 97.56 324 GLY A CA 1
ATOM 2486 C C . GLY A 1 324 ? 11.118 -2.028 -4.671 1.00 97.56 324 GLY A C 1
ATOM 2487 O O . GLY A 1 324 ? 11.863 -2.546 -5.505 1.00 97.56 324 GLY A O 1
ATOM 2488 N N . GLY A 1 325 ? 10.526 -0.851 -4.900 1.00 98.44 325 GLY A N 1
ATOM 2489 C CA . GLY A 1 325 ? 10.737 -0.065 -6.116 1.00 98.44 325 GLY A CA 1
ATOM 2490 C C . GLY A 1 325 ? 12.197 0.352 -6.290 1.00 98.44 325 GLY A C 1
ATOM 2491 O O . GLY A 1 325 ? 12.787 0.138 -7.349 1.00 98.44 325 GLY A O 1
ATOM 2492 N N . ILE A 1 326 ? 12.799 0.896 -5.231 1.00 98.62 326 ILE A N 1
ATOM 2493 C CA . ILE A 1 326 ? 14.183 1.397 -5.217 1.00 98.62 326 ILE A CA 1
ATOM 2494 C C . ILE A 1 326 ? 15.199 0.271 -5.447 1.00 98.62 326 ILE A C 1
ATOM 2496 O O . ILE A 1 326 ? 16.109 0.409 -6.266 1.00 98.62 326 ILE A O 1
ATOM 2500 N N . VAL A 1 327 ? 15.038 -0.860 -4.765 1.00 98.00 327 VAL A N 1
ATOM 2501 C CA . VAL A 1 327 ? 15.894 -2.042 -4.916 1.00 98.00 327 VAL A CA 1
ATOM 2502 C C . VAL A 1 327 ? 15.833 -2.573 -6.350 1.00 98.00 327 VAL A C 1
ATOM 2504 O O . VAL A 1 327 ? 16.873 -2.888 -6.936 1.00 98.00 327 VAL A O 1
ATOM 2507 N N . GLY A 1 328 ? 14.650 -2.579 -6.970 1.00 98.38 328 GLY A N 1
ATOM 2508 C CA . GLY A 1 328 ? 14.513 -2.917 -8.385 1.00 98.38 328 GLY A CA 1
ATOM 2509 C C . GLY A 1 328 ? 15.200 -1.939 -9.339 1.00 98.38 328 GLY A C 1
ATOM 2510 O O . GLY A 1 328 ? 15.770 -2.380 -10.339 1.00 98.38 328 GLY A O 1
ATOM 2511 N N . LEU A 1 329 ? 15.259 -0.639 -9.017 1.00 98.62 329 LEU A N 1
ATOM 2512 C CA . LEU A 1 329 ? 16.070 0.324 -9.778 1.00 98.62 329 LEU A CA 1
ATOM 2513 C C . LEU A 1 329 ? 17.564 -0.026 -9.709 1.00 98.62 329 LEU A C 1
ATOM 2515 O O . LEU A 1 329 ? 18.248 0.021 -10.730 1.00 98.62 329 LEU A O 1
ATOM 2519 N N . PHE A 1 330 ? 18.079 -0.417 -8.541 1.00 97.75 330 PHE A N 1
ATOM 2520 C CA . PHE A 1 330 ? 19.480 -0.831 -8.408 1.00 97.75 330 PHE A CA 1
ATOM 2521 C C . PHE A 1 330 ? 19.788 -2.145 -9.132 1.00 97.75 330 PHE A C 1
ATOM 2523 O O . PHE A 1 330 ? 20.824 -2.240 -9.795 1.00 97.75 330 PHE A O 1
ATOM 2530 N N . ALA A 1 331 ? 18.877 -3.119 -9.100 1.00 97.25 331 ALA A N 1
ATOM 2531 C CA . ALA A 1 331 ? 18.989 -4.317 -9.931 1.00 97.25 331 ALA A CA 1
ATOM 2532 C C . ALA A 1 331 ? 18.996 -3.961 -11.432 1.00 97.25 331 ALA A C 1
ATOM 2534 O O . ALA A 1 331 ? 19.845 -4.445 -12.187 1.00 97.25 331 ALA A O 1
ATOM 2535 N N . ALA A 1 332 ? 18.119 -3.045 -11.856 1.00 97.69 332 ALA A N 1
ATOM 2536 C CA . ALA A 1 332 ? 18.072 -2.553 -13.228 1.00 97.69 332 ALA A CA 1
ATOM 2537 C C . ALA A 1 332 ? 19.367 -1.835 -13.646 1.00 97.69 332 ALA A C 1
ATOM 2539 O O . ALA A 1 332 ? 19.827 -2.042 -14.767 1.00 97.69 332 ALA A O 1
ATOM 2540 N N . ILE A 1 333 ? 20.000 -1.049 -12.763 1.00 95.62 333 ILE A N 1
ATOM 2541 C CA . ILE A 1 333 ? 21.301 -0.409 -13.036 1.00 95.62 333 ILE A CA 1
ATOM 2542 C C . ILE A 1 333 ? 22.369 -1.456 -13.370 1.00 95.62 333 ILE A C 1
ATOM 2544 O O . ILE A 1 333 ? 23.105 -1.281 -14.342 1.00 95.62 333 ILE A O 1
ATOM 2548 N N . ILE A 1 334 ? 22.455 -2.547 -12.599 1.00 92.00 334 ILE A N 1
ATOM 2549 C CA . ILE A 1 334 ? 23.438 -3.610 -12.857 1.00 92.00 334 ILE A CA 1
ATOM 2550 C C . ILE A 1 334 ? 23.188 -4.234 -14.229 1.00 92.00 334 ILE A C 1
ATOM 2552 O O . ILE A 1 334 ? 24.117 -4.337 -15.029 1.00 92.00 334 ILE A O 1
ATOM 2556 N N . VAL A 1 335 ? 21.942 -4.593 -14.534 1.00 94.81 335 VAL A N 1
ATOM 2557 C CA . VAL A 1 335 ? 21.592 -5.205 -15.822 1.00 94.81 335 VAL A CA 1
ATOM 2558 C C . VAL A 1 335 ? 21.864 -4.257 -16.995 1.00 94.81 335 VAL A C 1
ATOM 2560 O O . VAL A 1 335 ? 22.474 -4.650 -17.988 1.00 94.81 335 VAL A O 1
ATOM 2563 N N . LEU A 1 336 ? 21.467 -2.990 -16.883 1.00 92.06 336 LEU A N 1
ATOM 2564 C CA . LEU A 1 336 ? 21.657 -2.003 -17.947 1.00 92.06 336 LEU A CA 1
ATOM 2565 C C . LEU A 1 336 ? 23.117 -1.572 -18.100 1.00 92.06 336 LEU A C 1
ATOM 2567 O O . LEU A 1 336 ? 23.496 -1.112 -19.174 1.00 92.06 336 LEU A O 1
ATOM 2571 N N . SER A 1 337 ? 23.962 -1.768 -17.083 1.00 87.31 337 SER A N 1
ATOM 2572 C CA . SER A 1 337 ? 25.400 -1.506 -17.206 1.00 87.31 337 SER A CA 1
ATOM 2573 C C . SER A 1 337 ? 26.051 -2.328 -18.325 1.00 87.31 337 SER A C 1
ATOM 2575 O O . SER A 1 337 ? 26.971 -1.837 -18.972 1.00 87.31 337 SER A O 1
ATOM 2577 N N . PHE A 1 338 ? 25.522 -3.521 -18.632 1.00 87.00 338 PHE A N 1
ATOM 2578 C CA . PHE A 1 338 ? 25.996 -4.375 -19.728 1.00 87.00 338 PHE A CA 1
ATOM 2579 C C . PHE A 1 338 ? 25.675 -3.826 -21.126 1.00 87.00 338 PHE A C 1
ATOM 2581 O O . PHE A 1 338 ? 26.158 -4.362 -22.126 1.00 87.00 338 PHE A O 1
ATOM 2588 N N . HIS A 1 339 ? 24.895 -2.744 -21.222 1.00 83.00 339 HIS A N 1
ATOM 2589 C CA . HIS A 1 339 ? 24.746 -1.995 -22.467 1.00 83.00 339 HIS A CA 1
ATOM 2590 C C . HIS A 1 339 ? 26.077 -1.357 -22.907 1.00 83.00 339 HIS A C 1
ATOM 2592 O O . HIS A 1 339 ? 26.354 -1.276 -24.107 1.00 83.00 339 HIS A O 1
ATOM 2598 N N . PHE A 1 340 ? 26.925 -0.974 -21.944 1.00 80.81 340 PHE A N 1
ATOM 2599 C CA . PHE A 1 340 ? 28.198 -0.284 -22.157 1.00 80.81 340 PHE A CA 1
ATOM 2600 C C . PHE A 1 340 ? 29.367 -1.277 -22.076 1.00 80.81 340 PHE A C 1
ATOM 2602 O O . PHE A 1 340 ? 29.525 -1.982 -21.080 1.00 80.81 340 PHE A O 1
ATOM 2609 N N . ARG A 1 341 ? 30.181 -1.358 -23.138 1.00 68.94 341 ARG A N 1
ATOM 2610 C CA . ARG A 1 341 ? 31.247 -2.373 -23.281 1.00 68.94 341 ARG A CA 1
ATOM 2611 C C . ARG A 1 341 ? 32.623 -1.920 -22.788 1.00 68.94 341 ARG A C 1
ATOM 2613 O O . ARG A 1 341 ? 33.395 -2.760 -22.338 1.00 68.94 341 ARG A O 1
ATOM 2620 N N . SER A 1 342 ? 32.923 -0.629 -22.885 1.00 61.81 342 SER A N 1
ATOM 2621 C CA . SER A 1 342 ? 34.227 -0.028 -22.583 1.00 61.81 342 SER A CA 1
ATOM 2622 C C . SER A 1 342 ? 34.073 1.201 -21.680 1.00 61.81 342 SER A C 1
ATOM 2624 O O . SER A 1 342 ? 32.965 1.701 -21.469 1.00 61.81 342 SER A O 1
ATOM 2626 N N . GLY A 1 343 ? 35.188 1.666 -21.111 1.00 64.00 343 GLY A N 1
ATOM 2627 C CA . GLY A 1 343 ? 35.235 2.842 -20.240 1.00 64.00 343 GLY A CA 1
ATOM 2628 C C . GLY A 1 343 ? 34.932 2.561 -18.762 1.00 64.00 343 GLY A C 1
ATOM 2629 O O . GLY A 1 343 ? 34.598 1.447 -18.355 1.00 64.00 343 GLY A O 1
ATOM 2630 N N . SER A 1 344 ? 35.064 3.597 -17.929 1.00 70.25 344 SER A N 1
ATOM 2631 C CA . SER A 1 344 ? 34.875 3.511 -16.471 1.00 70.25 344 SER A CA 1
ATOM 2632 C C . SER A 1 344 ? 33.401 3.472 -16.042 1.00 70.25 344 SER A C 1
ATOM 2634 O O . SER A 1 344 ? 33.085 2.932 -14.980 1.00 70.25 344 SER A O 1
ATOM 2636 N N . LEU A 1 345 ? 32.487 3.974 -16.883 1.00 75.00 345 LEU A N 1
ATOM 2637 C CA . LEU A 1 345 ? 31.052 4.091 -16.601 1.00 75.00 345 LEU A CA 1
ATOM 2638 C C . LEU A 1 345 ? 30.390 2.771 -16.156 1.00 75.00 345 LEU A C 1
ATOM 2640 O O . LEU A 1 345 ? 29.810 2.755 -15.067 1.00 75.00 345 LEU A O 1
ATOM 2644 N N . PRO A 1 346 ? 30.461 1.651 -16.908 1.00 78.88 346 PRO A N 1
ATOM 2645 C CA . PRO A 1 346 ? 29.826 0.403 -16.481 1.00 78.88 346 PRO A CA 1
ATOM 2646 C C . PRO A 1 346 ? 30.380 -0.137 -15.154 1.00 78.88 346 PRO A C 1
ATOM 2648 O O . PRO A 1 346 ? 29.637 -0.764 -14.399 1.00 78.88 346 PRO A O 1
ATOM 2651 N N . THR A 1 347 ? 31.653 0.105 -14.826 1.00 77.25 347 THR A N 1
ATOM 2652 C CA . THR A 1 347 ? 32.234 -0.272 -13.522 1.00 77.25 347 THR A CA 1
ATOM 2653 C C . THR A 1 347 ? 31.723 0.625 -12.394 1.00 77.25 347 THR A C 1
ATOM 2655 O O . THR A 1 347 ? 31.377 0.122 -11.321 1.00 77.25 347 THR A O 1
ATOM 2658 N N . SER A 1 348 ? 31.609 1.934 -12.632 1.00 76.00 348 SER A N 1
ATOM 2659 C CA . SER A 1 348 ? 31.033 2.886 -11.673 1.00 76.00 348 SER A CA 1
ATOM 2660 C C . SER A 1 348 ? 29.556 2.602 -11.391 1.00 76.00 348 SER A C 1
ATOM 2662 O O . SER A 1 348 ? 29.157 2.597 -10.226 1.00 76.00 348 SER A O 1
ATOM 2664 N N . LEU A 1 349 ? 28.759 2.298 -12.424 1.00 83.56 349 LEU A N 1
ATOM 2665 C CA . LEU A 1 349 ? 27.347 1.917 -12.284 1.00 83.56 349 LEU A CA 1
ATOM 2666 C C . LEU A 1 349 ? 27.191 0.646 -11.440 1.00 83.56 349 LEU A C 1
ATOM 2668 O O . LEU A 1 349 ? 26.421 0.639 -10.480 1.00 83.56 349 LEU A O 1
ATOM 2672 N N . ARG A 1 350 ? 27.954 -0.411 -11.755 1.00 86.94 350 ARG A N 1
ATOM 2673 C CA . ARG A 1 350 ? 27.914 -1.687 -11.019 1.00 86.94 350 ARG A CA 1
ATOM 2674 C C . ARG A 1 350 ? 28.342 -1.517 -9.568 1.00 86.94 350 ARG A C 1
ATOM 2676 O O . ARG A 1 350 ? 27.602 -1.913 -8.676 1.00 86.94 350 ARG A O 1
ATOM 2683 N N . THR A 1 351 ? 29.488 -0.882 -9.324 1.00 78.62 351 THR A N 1
ATOM 2684 C CA . THR A 1 351 ? 29.993 -0.645 -7.962 1.00 78.62 351 THR A CA 1
ATOM 2685 C C . THR A 1 351 ? 29.021 0.210 -7.146 1.00 78.62 351 THR A C 1
ATOM 2687 O O . THR A 1 351 ? 28.753 -0.102 -5.987 1.00 78.62 351 THR A O 1
ATOM 2690 N N . GLY A 1 352 ? 28.460 1.266 -7.747 1.00 81.44 352 GLY A N 1
ATOM 2691 C CA . GLY A 1 352 ? 27.464 2.121 -7.101 1.00 81.44 352 GLY A CA 1
ATOM 2692 C C . GLY A 1 352 ? 26.188 1.363 -6.735 1.00 81.44 352 GLY A C 1
ATOM 2693 O O . GLY A 1 352 ? 25.702 1.502 -5.615 1.00 81.44 352 GLY A O 1
ATOM 2694 N N . ALA A 1 353 ? 25.683 0.523 -7.641 1.00 88.94 353 ALA A N 1
ATOM 2695 C CA . ALA A 1 353 ? 24.471 -0.251 -7.401 1.00 88.94 353 ALA A CA 1
ATOM 2696 C C . ALA A 1 353 ? 24.667 -1.389 -6.394 1.00 88.94 353 ALA A C 1
ATOM 2698 O O . ALA A 1 353 ? 23.844 -1.553 -5.498 1.00 88.94 353 ALA A O 1
ATOM 2699 N N . ILE A 1 354 ? 25.770 -2.135 -6.490 1.00 86.62 354 ILE A N 1
ATOM 2700 C CA . ILE A 1 354 ? 26.081 -3.268 -5.604 1.00 86.62 354 ILE A CA 1
ATOM 2701 C C . ILE A 1 354 ? 26.147 -2.837 -4.133 1.00 86.62 354 ILE A C 1
ATOM 2703 O O . ILE A 1 354 ? 25.638 -3.552 -3.270 1.00 86.62 354 ILE A O 1
ATOM 2707 N N . ARG A 1 355 ? 26.715 -1.654 -3.852 1.00 86.38 355 ARG A N 1
ATOM 2708 C CA . ARG A 1 355 ? 26.835 -1.099 -2.491 1.00 86.38 355 ARG A CA 1
ATOM 2709 C C . ARG A 1 355 ? 25.494 -0.896 -1.787 1.00 86.38 355 ARG A C 1
ATOM 2711 O O . ARG A 1 355 ? 25.468 -0.904 -0.564 1.00 86.38 355 ARG A O 1
ATOM 2718 N N . ILE A 1 356 ? 24.413 -0.711 -2.542 1.00 88.25 356 ILE A N 1
ATOM 2719 C CA . ILE A 1 356 ? 23.059 -0.570 -1.993 1.00 88.25 356 ILE A CA 1
ATOM 2720 C C . ILE A 1 356 ? 22.289 -1.886 -2.117 1.00 88.25 356 ILE A C 1
ATOM 2722 O O . ILE A 1 356 ? 21.646 -2.321 -1.164 1.00 88.25 356 ILE A O 1
ATOM 2726 N N . LEU A 1 357 ? 22.383 -2.549 -3.272 1.00 87.62 357 LEU A N 1
ATOM 2727 C CA . LEU A 1 357 ? 21.603 -3.742 -3.587 1.00 87.62 357 LEU A CA 1
ATOM 2728 C C . LEU A 1 357 ? 21.919 -4.920 -2.661 1.00 87.62 357 LEU A C 1
ATOM 2730 O O . LEU A 1 357 ? 20.994 -5.529 -2.137 1.00 87.62 357 LEU A O 1
ATOM 2734 N N . ILE A 1 358 ? 23.201 -5.241 -2.447 1.00 85.44 358 ILE A N 1
ATOM 2735 C CA . ILE A 1 358 ? 23.581 -6.426 -1.663 1.00 85.44 358 ILE A CA 1
ATOM 2736 C C . ILE A 1 358 ? 23.104 -6.314 -0.206 1.00 85.44 358 ILE A C 1
ATOM 2738 O O . ILE A 1 358 ? 22.402 -7.223 0.235 1.00 85.44 358 ILE A O 1
ATOM 2742 N N . PRO A 1 359 ? 23.391 -5.223 0.537 1.00 83.31 359 PRO A N 1
ATOM 2743 C CA . PRO A 1 359 ? 22.891 -5.086 1.906 1.00 83.31 359 PRO A CA 1
ATOM 2744 C C . PRO A 1 359 ? 21.363 -5.092 1.996 1.00 83.31 359 PRO A C 1
ATOM 2746 O O . PRO A 1 359 ? 20.817 -5.581 2.975 1.00 83.31 359 PRO A O 1
ATOM 2749 N N . SER A 1 360 ? 20.670 -4.593 0.968 1.00 85.75 360 SER A N 1
ATOM 2750 C CA . SER A 1 360 ? 19.202 -4.566 0.942 1.00 85.75 360 SER A CA 1
ATOM 2751 C C . SER A 1 360 ? 18.580 -5.955 0.755 1.00 85.75 360 SER A C 1
ATOM 2753 O O . SER A 1 360 ? 17.420 -6.150 1.100 1.00 85.75 360 SER A O 1
ATOM 2755 N N . LEU A 1 361 ? 19.313 -6.928 0.210 1.00 84.12 361 LEU A N 1
ATOM 2756 C CA . LEU A 1 361 ? 18.804 -8.283 -0.042 1.00 84.12 361 LEU A CA 1
ATOM 2757 C C . LEU A 1 361 ? 19.185 -9.293 1.041 1.00 84.12 361 LEU A C 1
ATOM 2759 O O . LEU A 1 361 ? 18.631 -10.390 1.062 1.00 84.12 361 LEU A O 1
ATOM 2763 N N . ILE A 1 362 ? 20.127 -8.949 1.919 1.00 80.06 362 ILE A N 1
ATOM 2764 C CA . ILE A 1 362 ? 20.615 -9.862 2.949 1.00 80.06 362 ILE A CA 1
ATOM 2765 C C . ILE A 1 362 ? 20.032 -9.452 4.304 1.00 80.06 362 ILE A C 1
ATOM 2767 O O . ILE A 1 362 ? 20.218 -8.303 4.709 1.00 80.06 362 ILE A O 1
ATOM 2771 N N . PRO A 1 363 ? 19.387 -10.377 5.038 1.00 74.31 363 PRO A N 1
ATOM 2772 C CA . PRO A 1 363 ? 18.798 -10.103 6.340 1.00 74.31 363 PRO A CA 1
ATOM 2773 C C . PRO A 1 363 ? 19.838 -9.950 7.451 1.00 74.31 363 PRO A C 1
ATOM 2775 O O . PRO A 1 363 ? 19.932 -10.776 8.351 1.00 74.31 363 PRO A O 1
ATOM 2778 N N . PHE A 1 364 ? 20.629 -8.876 7.396 1.00 65.31 364 PHE A N 1
ATOM 2779 C CA . PHE A 1 364 ? 21.582 -8.516 8.452 1.00 65.31 364 PHE A CA 1
ATOM 2780 C C . PHE A 1 364 ? 20.910 -7.802 9.630 1.00 65.31 364 PHE A C 1
ATOM 2782 O O . PHE A 1 364 ? 21.408 -7.859 10.750 1.00 65.31 364 PHE A O 1
ATOM 2789 N N . ILE A 1 365 ? 19.786 -7.124 9.379 1.00 60.41 365 ILE A N 1
ATOM 2790 C CA . ILE A 1 365 ? 19.007 -6.387 10.379 1.00 60.41 365 ILE A CA 1
ATOM 2791 C C . ILE A 1 365 ? 17.546 -6.803 10.192 1.00 60.41 365 ILE A C 1
ATOM 2793 O O . ILE A 1 365 ? 16.898 -6.385 9.235 1.00 60.41 365 ILE A O 1
ATOM 2797 N N . SER A 1 366 ? 17.029 -7.680 11.049 1.00 56.31 366 SER A N 1
ATOM 2798 C CA . SER A 1 366 ? 15.623 -8.113 10.991 1.00 56.31 366 SER A CA 1
ATOM 2799 C C . SER A 1 366 ? 14.699 -7.228 11.828 1.00 56.31 366 SER A C 1
ATOM 2801 O O . SER A 1 366 ? 13.511 -7.143 11.536 1.00 56.31 366 SER A O 1
ATOM 2803 N N . GLN A 1 367 ? 15.244 -6.526 12.824 1.00 57.59 367 GLN A N 1
ATOM 2804 C CA . GLN A 1 367 ? 14.497 -5.675 13.745 1.00 57.59 367 GLN A CA 1
ATOM 2805 C C . GLN A 1 367 ? 15.131 -4.284 13.774 1.00 57.59 367 GLN A C 1
ATOM 2807 O O . GLN A 1 367 ? 16.295 -4.129 14.151 1.00 57.59 367 GLN A O 1
ATOM 2812 N N . THR A 1 368 ? 14.386 -3.264 13.351 1.00 59.06 368 THR A N 1
ATOM 2813 C CA . THR A 1 368 ? 14.768 -1.873 13.615 1.00 59.06 368 THR A CA 1
ATOM 2814 C C . THR A 1 368 ? 14.264 -1.469 15.001 1.00 59.06 368 THR A C 1
ATOM 2816 O O . THR A 1 368 ? 13.435 -2.158 15.599 1.00 59.06 368 THR A O 1
ATOM 2819 N N . ARG A 1 369 ? 14.755 -0.341 15.533 1.00 53.38 369 ARG A N 1
ATOM 2820 C CA . ARG A 1 369 ? 14.144 0.262 16.729 1.00 53.38 369 ARG A CA 1
ATOM 2821 C C . ARG A 1 369 ? 12.638 0.452 16.469 1.00 53.38 369 ARG A C 1
ATOM 2823 O O . ARG A 1 369 ? 12.243 0.683 15.327 1.00 53.38 369 ARG A O 1
ATOM 2830 N N . ASP A 1 370 ? 11.831 0.269 17.512 1.00 57.75 370 ASP A N 1
ATOM 2831 C CA . ASP A 1 370 ? 10.369 0.454 17.509 1.00 57.75 370 ASP A CA 1
ATOM 2832 C C . ASP A 1 370 ? 9.529 -0.657 16.834 1.00 57.75 370 ASP A C 1
ATOM 2834 O O . ASP A 1 370 ? 8.400 -0.429 16.414 1.00 57.75 370 ASP A O 1
ATOM 2838 N N . GLY A 1 371 ? 10.045 -1.890 16.733 1.00 60.81 371 GLY A N 1
ATOM 2839 C CA . GLY A 1 371 ? 9.252 -3.067 16.321 1.00 60.81 371 GLY A CA 1
ATOM 2840 C C . GLY A 1 371 ? 8.989 -3.200 14.813 1.00 60.81 371 GLY A C 1
ATOM 2841 O O . GLY A 1 371 ? 8.439 -4.210 14.374 1.00 60.81 371 GLY A O 1
ATOM 2842 N N . MET A 1 372 ? 9.435 -2.228 14.013 1.00 70.38 372 MET A N 1
ATOM 2843 C CA . MET A 1 372 ? 9.455 -2.295 12.549 1.00 70.38 372 MET A CA 1
ATOM 2844 C C . MET A 1 372 ? 10.485 -3.322 12.043 1.00 70.38 372 MET A C 1
ATOM 2846 O O . MET A 1 372 ? 11.566 -3.493 12.614 1.00 70.38 372 MET A O 1
ATOM 2850 N N . GLN A 1 373 ? 10.145 -4.011 10.953 1.00 81.88 373 GLN A N 1
ATOM 2851 C CA . GLN A 1 373 ? 10.997 -5.016 10.312 1.00 81.88 373 GLN A CA 1
ATOM 2852 C C . GLN A 1 373 ? 11.251 -4.643 8.855 1.00 81.88 373 GLN A C 1
ATOM 2854 O O . GLN A 1 373 ? 10.409 -4.031 8.197 1.00 81.88 373 GLN A O 1
ATOM 2859 N N . ILE A 1 374 ? 12.421 -5.022 8.347 1.00 86.19 374 ILE A N 1
ATOM 2860 C CA . ILE A 1 374 ? 12.755 -4.830 6.936 1.00 86.19 374 ILE A CA 1
ATOM 2861 C C . ILE A 1 374 ? 12.014 -5.879 6.100 1.00 86.19 374 ILE A C 1
ATOM 2863 O O . ILE A 1 374 ? 12.142 -7.081 6.338 1.00 86.19 374 ILE A O 1
ATOM 2867 N N . ASP A 1 375 ? 11.279 -5.425 5.086 1.00 90.62 375 ASP A N 1
ATOM 2868 C CA . ASP A 1 375 ? 10.554 -6.294 4.157 1.00 90.62 375 ASP A CA 1
ATOM 2869 C C . ASP A 1 375 ? 11.488 -6.844 3.061 1.00 90.62 375 ASP A C 1
ATOM 2871 O O . ASP A 1 375 ? 11.541 -6.363 1.923 1.00 90.62 375 ASP A O 1
ATOM 2875 N N . TYR A 1 376 ? 12.254 -7.880 3.409 1.00 90.75 376 TYR A N 1
ATOM 2876 C CA . TYR A 1 376 ? 13.166 -8.544 2.471 1.00 90.75 376 TYR A CA 1
ATOM 2877 C C . TYR A 1 376 ? 12.434 -9.235 1.311 1.00 90.75 376 TYR A C 1
ATOM 2879 O O . TYR A 1 376 ? 13.000 -9.354 0.221 1.00 90.75 376 TYR A O 1
ATOM 2887 N N . ALA A 1 377 ? 11.176 -9.646 1.502 1.00 91.81 377 ALA A N 1
ATOM 2888 C CA . ALA A 1 377 ? 10.355 -10.188 0.425 1.00 91.81 377 ALA A CA 1
ATOM 2889 C C . ALA A 1 377 ? 10.058 -9.115 -0.630 1.00 91.81 377 ALA A C 1
ATOM 2891 O O . ALA A 1 377 ? 10.252 -9.363 -1.825 1.00 91.81 377 ALA A O 1
ATOM 2892 N N . ALA A 1 378 ? 9.680 -7.905 -0.205 1.00 96.06 378 ALA A N 1
ATOM 2893 C CA . ALA A 1 378 ? 9.498 -6.774 -1.110 1.00 96.06 378 ALA A CA 1
ATOM 2894 C C . ALA A 1 378 ? 10.791 -6.401 -1.844 1.00 96.06 378 ALA A C 1
ATOM 2896 O O . ALA A 1 378 ? 10.761 -6.139 -3.050 1.00 96.06 378 ALA A O 1
ATOM 2897 N N . HIS A 1 379 ? 11.934 -6.416 -1.153 1.00 95.75 379 HIS A N 1
ATOM 2898 C CA . HIS A 1 379 ? 13.231 -6.152 -1.781 1.00 95.75 379 HIS A CA 1
ATOM 2899 C C . HIS A 1 379 ? 13.567 -7.194 -2.855 1.00 95.75 379 HIS A C 1
ATOM 2901 O O . HIS A 1 379 ? 13.933 -6.827 -3.975 1.00 95.75 379 HIS A O 1
ATOM 2907 N N . LEU A 1 380 ? 13.392 -8.483 -2.554 1.00 93.81 380 LEU A N 1
ATOM 2908 C CA . LEU A 1 380 ? 13.637 -9.565 -3.506 1.00 93.81 380 LEU A CA 1
ATOM 2909 C C . LEU A 1 380 ? 12.698 -9.477 -4.718 1.00 93.81 380 LEU A C 1
ATOM 2911 O O . LEU A 1 380 ? 13.164 -9.511 -5.858 1.00 93.81 380 LEU A O 1
ATOM 2915 N N . GLY A 1 381 ? 11.391 -9.317 -4.489 1.00 95.06 381 GLY A N 1
ATOM 2916 C CA . GLY A 1 381 ? 10.402 -9.180 -5.561 1.00 95.06 381 GLY A CA 1
ATOM 2917 C C . GLY A 1 381 ? 10.667 -7.971 -6.455 1.00 95.06 381 GLY A C 1
ATOM 2918 O O . GLY A 1 381 ? 10.590 -8.069 -7.682 1.00 95.06 381 GLY A O 1
ATOM 2919 N N . GLY A 1 382 ? 11.058 -6.849 -5.848 1.00 97.94 382 GLY A N 1
ATOM 2920 C CA . GLY A 1 382 ? 11.459 -5.641 -6.556 1.00 97.94 382 GLY A CA 1
ATOM 2921 C C . GLY A 1 382 ? 12.714 -5.832 -7.403 1.00 97.94 382 GLY A C 1
ATOM 2922 O O . GLY A 1 382 ? 12.711 -5.479 -8.584 1.00 97.94 382 GLY A O 1
ATOM 2923 N N . ALA A 1 383 ? 13.760 -6.454 -6.846 1.00 97.25 383 ALA A N 1
ATOM 2924 C CA . ALA A 1 383 ? 14.991 -6.779 -7.571 1.00 97.25 383 ALA A CA 1
ATOM 2925 C C . ALA A 1 383 ? 14.719 -7.667 -8.794 1.00 97.25 383 ALA A C 1
ATOM 2927 O O . ALA A 1 383 ? 15.216 -7.384 -9.888 1.00 97.25 383 ALA A O 1
ATOM 2928 N N . VAL A 1 384 ? 13.903 -8.712 -8.621 1.00 97.56 384 VAL A N 1
ATOM 2929 C CA . VAL A 1 384 ? 13.536 -9.644 -9.696 1.00 97.56 384 VAL A CA 1
ATOM 2930 C C . VAL A 1 384 ? 12.737 -8.929 -10.786 1.00 97.56 384 VAL A C 1
ATOM 2932 O O . VAL A 1 384 ? 13.097 -9.026 -11.960 1.00 97.56 384 VAL A O 1
ATOM 2935 N N . ALA A 1 385 ? 11.697 -8.171 -10.429 1.00 97.25 385 ALA A N 1
ATOM 2936 C CA . ALA A 1 385 ? 10.860 -7.466 -11.401 1.00 97.25 385 ALA A CA 1
ATOM 2937 C C . ALA A 1 385 ? 11.634 -6.374 -12.163 1.00 97.25 385 ALA A C 1
ATOM 2939 O O . ALA A 1 385 ? 11.562 -6.305 -13.395 1.00 97.25 385 ALA A O 1
ATOM 2940 N N . GLY A 1 386 ? 12.416 -5.557 -11.451 1.00 96.31 386 GLY A N 1
ATOM 2941 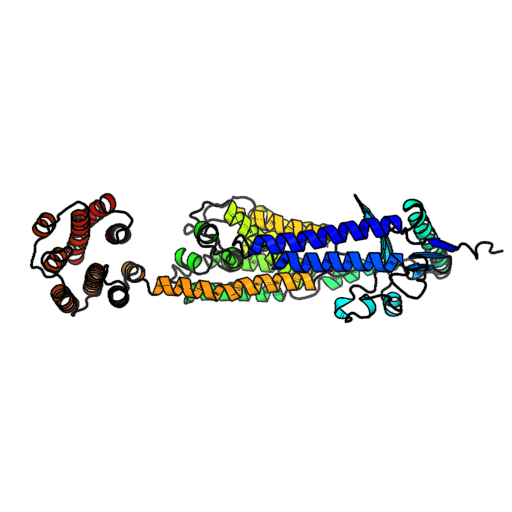C CA . GLY A 1 386 ? 13.245 -4.506 -12.041 1.00 96.31 386 GLY A CA 1
ATOM 2942 C C . GLY A 1 386 ? 14.354 -5.061 -12.933 1.00 96.31 386 GLY A C 1
ATOM 2943 O O . GLY A 1 386 ? 14.527 -4.601 -14.063 1.00 96.31 386 GLY A O 1
ATOM 2944 N N . GLY A 1 387 ? 15.055 -6.102 -12.473 1.00 95.25 387 GLY A N 1
ATOM 2945 C CA . GLY A 1 387 ? 16.081 -6.799 -13.249 1.00 95.25 387 GLY A CA 1
ATOM 2946 C C . GLY A 1 387 ? 15.518 -7.469 -14.506 1.00 95.25 387 GLY A C 1
ATOM 2947 O O . GLY A 1 387 ? 16.083 -7.314 -15.589 1.00 95.25 387 GLY A O 1
ATOM 2948 N N . ALA A 1 388 ? 14.372 -8.147 -14.402 1.00 96.31 388 ALA A N 1
ATOM 2949 C CA . ALA A 1 388 ? 13.705 -8.769 -15.547 1.00 96.31 388 ALA A CA 1
ATOM 2950 C C . ALA A 1 388 ? 13.258 -7.731 -16.589 1.00 96.31 388 ALA A C 1
ATOM 2952 O O . ALA A 1 388 ? 13.512 -7.901 -17.784 1.00 96.31 388 ALA A O 1
ATOM 2953 N N . MET A 1 389 ? 12.654 -6.618 -16.157 1.00 96.56 389 MET A N 1
ATOM 2954 C CA . MET A 1 389 ? 12.289 -5.529 -17.068 1.00 96.56 389 MET A CA 1
ATOM 2955 C C . MET A 1 389 ? 13.526 -4.881 -17.700 1.00 96.56 389 MET A C 1
ATOM 2957 O O . MET A 1 389 ? 13.524 -4.580 -18.893 1.00 96.56 389 MET A O 1
ATOM 2961 N N . ALA A 1 390 ? 14.610 -4.717 -16.943 1.00 93.94 390 ALA A N 1
ATOM 2962 C CA . ALA A 1 390 ? 15.875 -4.219 -17.468 1.00 93.94 390 ALA A CA 1
ATOM 2963 C C . ALA A 1 390 ? 16.503 -5.161 -18.510 1.00 93.94 390 ALA A C 1
ATOM 2965 O O . ALA A 1 390 ? 17.051 -4.677 -19.499 1.00 93.94 390 ALA A O 1
ATOM 2966 N N . LEU A 1 391 ? 16.381 -6.485 -18.347 1.00 93.31 391 LEU A N 1
ATOM 2967 C CA . LEU A 1 391 ? 16.829 -7.466 -19.345 1.00 93.31 391 LEU A CA 1
ATOM 2968 C C . LEU A 1 391 ? 16.039 -7.317 -20.647 1.00 93.31 391 LEU A C 1
ATOM 2970 O O . LEU A 1 391 ? 16.630 -7.253 -21.726 1.00 93.31 391 LEU A O 1
ATOM 2974 N N . ILE A 1 392 ? 14.712 -7.185 -20.553 1.00 92.50 392 ILE A N 1
ATOM 2975 C CA . ILE A 1 392 ? 13.855 -6.904 -21.714 1.00 92.50 392 ILE A CA 1
ATOM 2976 C C . ILE A 1 392 ? 14.289 -5.587 -22.367 1.00 92.50 392 ILE A C 1
ATOM 2978 O O . ILE A 1 392 ? 14.477 -5.520 -23.584 1.00 92.50 392 ILE A O 1
ATOM 2982 N N . LEU A 1 393 ? 14.515 -4.548 -21.564 1.00 89.12 393 LEU A N 1
ATOM 2983 C CA . LEU A 1 393 ? 14.922 -3.237 -22.049 1.00 89.12 393 LEU A CA 1
ATOM 2984 C C . LEU A 1 393 ? 16.282 -3.265 -22.756 1.00 89.12 393 LEU A C 1
ATOM 2986 O O . LEU A 1 393 ? 16.440 -2.599 -23.778 1.00 89.12 393 LEU A O 1
ATOM 2990 N N . LEU A 1 394 ? 17.229 -4.072 -22.272 1.00 86.94 394 LEU A N 1
ATOM 2991 C CA . LEU A 1 394 ? 18.543 -4.254 -22.888 1.00 86.94 394 LEU A CA 1
ATOM 2992 C C . LEU A 1 394 ? 18.424 -4.796 -24.320 1.00 86.94 394 LEU A C 1
ATOM 2994 O O . LEU A 1 394 ? 19.124 -4.319 -25.211 1.00 86.94 394 LEU A O 1
ATOM 2998 N N . THR A 1 395 ? 17.491 -5.723 -24.571 1.00 85.38 395 THR A N 1
ATOM 2999 C CA . THR A 1 395 ? 17.217 -6.223 -25.935 1.00 85.38 395 THR A CA 1
ATOM 3000 C C . THR A 1 395 ? 16.576 -5.164 -26.839 1.00 85.38 395 THR A C 1
ATOM 3002 O O . THR A 1 395 ? 16.751 -5.175 -28.058 1.00 85.38 395 THR A O 1
ATOM 3005 N N . ALA A 1 396 ? 15.847 -4.218 -26.244 1.00 81.00 396 ALA A N 1
ATOM 3006 C CA . ALA A 1 396 ? 15.093 -3.184 -26.939 1.00 81.00 396 ALA A CA 1
ATOM 3007 C C . ALA A 1 396 ? 15.844 -1.847 -27.089 1.00 81.00 396 ALA A C 1
ATOM 3009 O O . ALA A 1 396 ? 15.326 -0.948 -27.765 1.00 81.00 396 ALA A O 1
ATOM 3010 N N . TRP A 1 397 ? 17.029 -1.696 -26.484 1.00 84.44 397 TRP A N 1
ATOM 3011 C CA . TRP A 1 397 ? 17.849 -0.481 -26.498 1.00 84.44 397 TRP A CA 1
ATOM 3012 C C . TRP A 1 397 ? 18.985 -0.589 -27.533 1.00 84.44 397 TRP A C 1
ATOM 3014 O O . TRP A 1 397 ? 20.001 -1.236 -27.282 1.00 84.44 397 TRP A O 1
ATOM 3024 N N . PRO A 1 398 ? 18.863 0.052 -28.715 1.00 75.50 398 PRO A N 1
ATOM 3025 C CA . PRO A 1 398 ? 19.936 0.098 -29.702 1.00 75.50 398 PRO A CA 1
ATOM 3026 C C . PRO A 1 398 ? 21.082 0.985 -29.213 1.00 75.50 398 PRO A C 1
ATOM 3028 O O . PRO A 1 398 ? 20.831 2.103 -28.775 1.00 75.50 398 PRO A O 1
ATOM 3031 N N . ARG A 1 399 ? 22.328 0.542 -29.401 1.00 71.38 399 ARG A N 1
ATOM 3032 C CA . ARG A 1 399 ? 23.541 1.264 -28.961 1.00 71.38 399 ARG A CA 1
ATOM 3033 C C . ARG A 1 399 ? 23.748 2.643 -29.578 1.00 71.38 399 ARG A C 1
ATOM 3035 O O . ARG A 1 399 ? 24.516 3.434 -29.071 1.00 71.38 399 ARG A O 1
ATOM 3042 N N . VAL A 1 400 ? 23.098 2.921 -30.702 1.00 68.81 400 VAL A N 1
ATOM 3043 C CA . VAL A 1 400 ? 23.186 4.228 -31.368 1.00 68.81 400 VAL A CA 1
ATOM 3044 C C . VAL A 1 400 ? 22.243 5.264 -30.753 1.00 68.81 400 VAL A C 1
ATOM 3046 O O . VAL A 1 400 ? 22.278 6.425 -31.146 1.00 68.81 400 VAL A O 1
ATOM 3049 N N . LEU A 1 401 ? 21.334 4.849 -29.860 1.00 70.25 401 LEU A N 1
ATOM 3050 C CA . LEU A 1 401 ? 20.382 5.753 -29.230 1.00 70.25 401 LEU A CA 1
ATOM 3051 C C . LEU A 1 401 ? 20.854 6.130 -27.825 1.00 70.25 401 LEU A C 1
ATOM 3053 O O . LEU A 1 401 ? 21.097 5.236 -27.015 1.00 70.25 401 LEU A O 1
ATOM 3057 N N . PRO A 1 402 ? 20.838 7.430 -27.480 1.00 70.75 402 PRO A N 1
ATOM 3058 C CA . PRO A 1 402 ? 21.245 7.892 -26.155 1.00 70.75 402 PRO A CA 1
ATOM 3059 C C . PRO A 1 402 ? 20.307 7.407 -25.041 1.00 70.75 402 PRO A C 1
ATOM 3061 O O . PRO A 1 402 ? 20.666 7.457 -23.872 1.00 70.75 402 PRO A O 1
ATOM 3064 N N . ARG A 1 403 ? 19.084 6.970 -25.382 1.00 81.69 403 ARG A N 1
ATOM 3065 C CA . ARG A 1 403 ? 18.076 6.486 -24.432 1.00 81.69 403 ARG A CA 1
ATOM 3066 C C . ARG A 1 403 ? 17.305 5.281 -24.978 1.00 81.69 403 ARG A C 1
ATOM 3068 O O . ARG A 1 403 ? 17.161 5.153 -26.201 1.00 81.69 403 ARG A O 1
ATOM 3075 N N . PRO A 1 404 ? 16.735 4.439 -24.098 1.00 84.81 404 PRO A N 1
ATOM 3076 C CA . PRO A 1 404 ? 15.974 3.273 -24.520 1.00 84.81 404 PRO A CA 1
ATOM 3077 C C . PRO A 1 404 ? 14.701 3.632 -25.305 1.00 84.81 404 PRO A C 1
ATOM 3079 O O . PRO A 1 404 ? 14.055 4.662 -25.078 1.00 84.81 404 PRO A O 1
ATOM 3082 N N . ARG A 1 405 ? 14.293 2.738 -26.217 1.00 84.62 405 ARG A N 1
ATOM 3083 C CA . ARG A 1 405 ? 13.035 2.861 -26.983 1.00 84.62 405 ARG A CA 1
ATOM 3084 C C . ARG A 1 405 ? 11.815 2.682 -26.070 1.00 84.62 405 ARG A C 1
ATOM 3086 O O . ARG A 1 405 ? 11.950 2.299 -24.922 1.00 84.62 405 ARG A O 1
ATOM 3093 N N . PHE A 1 406 ? 10.614 2.956 -26.585 1.00 91.12 406 PHE A N 1
ATOM 3094 C CA . PHE A 1 406 ? 9.332 2.740 -25.885 1.00 91.12 406 PHE A CA 1
ATOM 3095 C C . PHE A 1 406 ? 9.125 3.555 -24.596 1.00 91.12 406 PHE A C 1
ATOM 3097 O O . PHE A 1 406 ? 8.311 3.191 -23.754 1.00 91.12 406 PHE A O 1
ATOM 3104 N N . SER A 1 407 ? 9.779 4.712 -24.471 1.00 89.50 407 SER A N 1
ATOM 3105 C CA . SER A 1 407 ? 9.608 5.591 -23.304 1.00 89.50 407 SER A CA 1
ATOM 3106 C C . SER A 1 407 ? 8.165 6.078 -23.097 1.00 89.50 407 SER A C 1
ATOM 3108 O O . SER A 1 407 ? 7.775 6.359 -21.971 1.00 89.50 407 SER A O 1
ATOM 3110 N N . VAL A 1 408 ? 7.348 6.143 -24.157 1.00 91.19 408 VAL A N 1
ATOM 3111 C CA . VAL A 1 408 ? 5.906 6.434 -24.047 1.00 91.19 408 VAL A CA 1
ATOM 3112 C C . VAL A 1 408 ? 5.156 5.285 -23.372 1.00 91.19 408 VAL A C 1
ATOM 3114 O O . VAL A 1 408 ? 4.323 5.550 -22.522 1.00 91.19 408 VAL A O 1
ATOM 3117 N N . ALA A 1 409 ? 5.480 4.026 -23.683 1.00 91.25 409 ALA A N 1
ATOM 3118 C CA . ALA A 1 409 ? 4.847 2.876 -23.037 1.00 91.25 409 ALA A CA 1
ATOM 3119 C C . ALA A 1 409 ? 5.209 2.806 -21.545 1.00 91.25 409 ALA A C 1
ATOM 3121 O O . ALA A 1 409 ? 4.329 2.598 -20.716 1.00 91.25 409 ALA A O 1
ATOM 3122 N N . ALA A 1 410 ? 6.479 3.062 -21.202 1.00 93.69 410 ALA A N 1
ATOM 3123 C CA . ALA A 1 410 ? 6.912 3.184 -19.810 1.00 93.69 410 ALA A CA 1
ATOM 3124 C C . ALA A 1 410 ? 6.125 4.279 -19.071 1.00 93.69 410 ALA A C 1
ATOM 3126 O O . ALA A 1 410 ? 5.605 4.037 -17.987 1.00 93.69 410 ALA A O 1
ATOM 3127 N N . LEU A 1 411 ? 5.949 5.446 -19.705 1.00 95.00 411 LEU A N 1
ATOM 3128 C CA . LEU A 1 411 ? 5.133 6.529 -19.161 1.00 95.00 411 LEU A CA 1
ATOM 3129 C C . LEU A 1 411 ? 3.661 6.125 -18.989 1.00 95.00 411 LEU A C 1
ATOM 3131 O O . LEU A 1 411 ? 3.074 6.429 -17.958 1.00 95.00 411 LEU A O 1
ATOM 3135 N N . THR A 1 412 ? 3.061 5.431 -19.958 1.00 95.00 412 THR A N 1
ATOM 3136 C CA . THR A 1 412 ? 1.677 4.947 -19.850 1.00 95.00 412 THR A CA 1
ATOM 3137 C C . THR A 1 412 ? 1.509 3.990 -18.670 1.00 95.00 412 THR A C 1
ATOM 3139 O O . THR A 1 412 ? 0.530 4.112 -17.939 1.00 95.00 412 THR A O 1
ATOM 3142 N N . ILE A 1 413 ? 2.471 3.091 -18.439 1.00 94.88 413 ILE A N 1
ATOM 3143 C CA . ILE A 1 413 ? 2.473 2.194 -17.273 1.00 94.88 413 ILE A CA 1
ATOM 3144 C C . ILE A 1 413 ? 2.581 2.997 -15.973 1.00 94.88 413 ILE A C 1
ATOM 3146 O O . ILE A 1 413 ? 1.807 2.754 -15.051 1.00 94.88 413 ILE A O 1
ATOM 3150 N N . SER A 1 414 ? 3.482 3.983 -15.901 1.00 96.88 414 SER A N 1
ATOM 3151 C CA . SER A 1 414 ? 3.595 4.851 -14.721 1.00 96.88 414 SER A CA 1
ATOM 3152 C C . SER A 1 414 ? 2.317 5.641 -14.451 1.00 96.88 414 SER A C 1
ATOM 3154 O O . SER A 1 414 ? 1.900 5.744 -13.303 1.00 96.88 414 SER A O 1
ATOM 3156 N N . ILE A 1 415 ? 1.674 6.172 -15.496 1.00 97.12 415 ILE A N 1
ATOM 3157 C CA . ILE A 1 415 ? 0.400 6.889 -15.365 1.00 97.12 415 ILE A CA 1
ATOM 3158 C C . ILE A 1 415 ? -0.688 5.934 -14.880 1.00 97.12 415 ILE A C 1
ATOM 3160 O O . ILE A 1 415 ? -1.406 6.283 -13.955 1.00 97.12 415 ILE A O 1
ATOM 3164 N N . ALA A 1 416 ? -0.797 4.730 -15.446 1.00 96.88 416 ALA A N 1
ATOM 3165 C CA . ALA A 1 416 ? -1.777 3.745 -14.995 1.00 96.88 416 ALA A CA 1
ATOM 3166 C C . ALA A 1 416 ? -1.568 3.379 -13.516 1.00 96.88 416 ALA A C 1
ATOM 3168 O O . ALA A 1 416 ? -2.526 3.375 -12.749 1.00 96.88 416 ALA A O 1
ATOM 3169 N N . PHE A 1 417 ? -0.317 3.156 -13.099 1.00 97.81 417 PHE A N 1
ATOM 3170 C CA . PHE A 1 417 ? 0.038 2.908 -11.701 1.00 97.81 417 PHE A CA 1
ATOM 3171 C C . PHE A 1 417 ? -0.386 4.076 -10.796 1.00 97.81 417 PHE A C 1
ATOM 3173 O O . PHE A 1 417 ? -1.056 3.869 -9.786 1.00 97.81 417 PHE A O 1
ATOM 3180 N N . ALA A 1 418 ? -0.042 5.309 -11.182 1.00 96.00 418 ALA A N 1
ATOM 3181 C CA . ALA A 1 418 ? -0.384 6.510 -10.425 1.00 96.00 418 ALA A CA 1
ATOM 3182 C C . ALA A 1 418 ? -1.899 6.763 -10.373 1.00 96.00 418 ALA A C 1
ATOM 3184 O O . ALA A 1 418 ? -2.404 7.179 -9.339 1.00 96.00 418 ALA A O 1
ATOM 3185 N N . VAL A 1 419 ? -2.634 6.481 -11.453 1.00 97.31 419 VAL A N 1
ATOM 3186 C CA . VAL A 1 419 ? -4.098 6.598 -11.498 1.00 97.31 419 VAL A CA 1
ATOM 3187 C C . VAL A 1 419 ? -4.745 5.594 -10.552 1.00 97.31 419 VAL A C 1
ATOM 3189 O O . VAL A 1 419 ? -5.636 5.981 -9.807 1.00 97.31 419 VAL A O 1
ATOM 3192 N N . VAL A 1 420 ? -4.289 4.338 -10.526 1.00 97.00 420 VAL A N 1
ATOM 3193 C CA . VAL A 1 420 ? -4.800 3.344 -9.566 1.00 97.00 420 VAL A CA 1
ATOM 3194 C C . VAL A 1 420 ? -4.550 3.808 -8.130 1.00 97.00 420 VAL A C 1
ATOM 3196 O O . VAL A 1 420 ? -5.481 3.814 -7.326 1.00 97.00 420 VAL A O 1
ATOM 3199 N N . ALA A 1 421 ? -3.330 4.259 -7.822 1.00 93.69 421 ALA A N 1
ATOM 3200 C CA . ALA A 1 421 ? -3.002 4.789 -6.500 1.00 93.69 421 ALA A CA 1
ATOM 3201 C C . ALA A 1 421 ? -3.851 6.028 -6.147 1.00 93.69 421 ALA A C 1
ATOM 3203 O O . ALA A 1 421 ? -4.395 6.108 -5.052 1.00 93.69 421 ALA A O 1
ATOM 3204 N N . ALA A 1 422 ? -4.054 6.964 -7.075 1.00 93.94 422 ALA A N 1
ATOM 3205 C CA . ALA A 1 422 ? -4.855 8.163 -6.830 1.00 93.94 422 ALA A CA 1
ATOM 3206 C C . ALA A 1 422 ? -6.352 7.853 -6.655 1.00 93.94 422 ALA A C 1
ATOM 3208 O O . ALA A 1 422 ? -6.983 8.357 -5.731 1.00 93.94 422 ALA A O 1
ATOM 3209 N N . VAL A 1 423 ? -6.928 6.996 -7.502 1.00 94.62 423 VAL A N 1
ATOM 3210 C CA . VAL A 1 423 ? -8.340 6.586 -7.400 1.00 94.62 423 VAL A CA 1
ATOM 3211 C C . VAL A 1 423 ? -8.595 5.816 -6.102 1.00 94.62 423 VAL A C 1
ATOM 3213 O O . VAL A 1 423 ? -9.679 5.923 -5.530 1.00 94.62 423 VAL A O 1
ATOM 3216 N N . SER A 1 424 ? -7.593 5.098 -5.584 1.00 94.25 424 SER A N 1
ATOM 3217 C CA . SER A 1 424 ? -7.704 4.390 -4.305 1.00 94.25 424 SER A CA 1
ATOM 3218 C C . SER A 1 424 ? -7.873 5.306 -3.081 1.00 94.25 424 SER A C 1
ATOM 3220 O O . SER A 1 424 ? -8.293 4.834 -2.027 1.00 94.25 424 SER A O 1
ATOM 3222 N N . LEU A 1 425 ? -7.666 6.622 -3.217 1.00 90.94 425 LEU A N 1
ATOM 3223 C CA . LEU A 1 425 ? -8.014 7.581 -2.163 1.00 90.94 425 LEU A CA 1
ATOM 3224 C C . LEU A 1 425 ? -9.511 7.545 -1.815 1.00 90.94 425 LEU A C 1
ATOM 3226 O O . LEU A 1 425 ? -9.873 7.846 -0.681 1.00 90.94 425 LEU A O 1
ATOM 3230 N N . TRP A 1 426 ? -10.377 7.142 -2.755 1.00 92.50 426 TRP A N 1
ATOM 3231 C CA . TRP A 1 426 ? -11.801 6.945 -2.486 1.00 92.50 426 TRP A CA 1
ATOM 3232 C C . TRP A 1 426 ? -12.067 5.796 -1.497 1.00 92.50 426 TRP A C 1
ATOM 3234 O O . TRP A 1 426 ? -12.609 6.067 -0.431 1.00 92.50 426 TRP A O 1
ATOM 3244 N N . PRO A 1 427 ? -11.689 4.526 -1.758 1.00 92.00 427 PRO A N 1
ATOM 3245 C CA . PRO A 1 427 ? -11.873 3.469 -0.766 1.00 92.00 427 PRO A CA 1
ATOM 3246 C C . PRO A 1 427 ? -11.100 3.731 0.534 1.00 92.00 427 PRO A C 1
ATOM 3248 O O . PRO A 1 427 ? -11.625 3.418 1.599 1.00 92.00 427 PRO A O 1
ATOM 3251 N N . ILE A 1 428 ? -9.916 4.359 0.484 1.00 92.56 428 ILE A N 1
ATOM 3252 C CA . ILE A 1 428 ? -9.191 4.777 1.698 1.00 92.56 428 ILE A CA 1
ATOM 3253 C C . ILE A 1 428 ? -10.036 5.746 2.532 1.00 92.56 428 ILE A C 1
ATOM 3255 O O . ILE A 1 428 ? -10.137 5.569 3.745 1.00 92.56 428 ILE A O 1
ATOM 3259 N N . SER A 1 429 ? -10.674 6.747 1.914 1.00 90.06 429 SER A N 1
ATOM 3260 C CA . SER A 1 429 ? -11.495 7.714 2.651 1.00 90.06 429 SER A CA 1
ATOM 3261 C C . SER A 1 429 ? -12.732 7.070 3.274 1.00 90.06 429 SER A C 1
ATOM 3263 O O . SER A 1 429 ? -13.066 7.406 4.408 1.00 90.06 429 SER A O 1
ATOM 3265 N N . GLN A 1 430 ? -13.358 6.107 2.591 1.00 91.00 430 GLN A N 1
ATOM 3266 C CA . GLN A 1 430 ? -14.500 5.356 3.124 1.00 91.00 430 GLN A CA 1
ATOM 3267 C C . GLN A 1 430 ? -14.102 4.489 4.323 1.00 91.00 430 GLN A C 1
ATOM 3269 O O . GLN A 1 430 ? -14.727 4.574 5.377 1.00 91.00 430 GLN A O 1
ATOM 3274 N N . ILE A 1 431 ? -13.028 3.704 4.192 1.00 89.81 431 ILE A N 1
ATOM 3275 C CA . ILE A 1 431 ? -12.518 2.845 5.272 1.00 89.81 431 ILE A CA 1
ATOM 3276 C C . ILE A 1 431 ? -12.107 3.701 6.478 1.00 89.81 431 ILE A C 1
ATOM 3278 O O . ILE A 1 431 ? -12.446 3.399 7.621 1.00 89.81 431 ILE A O 1
ATOM 3282 N N . ARG A 1 432 ? -11.410 4.813 6.227 1.00 90.62 432 ARG A N 1
ATOM 3283 C CA . ARG A 1 432 ? -11.017 5.758 7.274 1.00 90.62 432 ARG A CA 1
ATOM 3284 C C . ARG A 1 432 ? -12.233 6.368 7.971 1.00 90.62 432 ARG A C 1
ATOM 3286 O O . ARG A 1 432 ? -12.226 6.464 9.194 1.00 90.62 432 ARG A O 1
ATOM 3293 N N . ALA A 1 433 ? -13.254 6.779 7.218 1.00 88.38 433 ALA A N 1
ATOM 3294 C CA . ALA A 1 433 ? -14.482 7.327 7.786 1.00 88.38 433 ALA A CA 1
ATOM 3295 C C . ALA A 1 433 ? -15.157 6.311 8.712 1.00 88.38 433 ALA A C 1
ATOM 3297 O O . ALA A 1 433 ? -15.470 6.668 9.840 1.00 88.38 433 ALA A O 1
ATOM 3298 N N . GLN A 1 434 ? -15.264 5.046 8.291 1.00 86.56 434 GLN A N 1
ATOM 3299 C CA . GLN A 1 434 ? -15.838 3.974 9.111 1.00 86.56 434 GLN A CA 1
ATOM 3300 C C . GLN A 1 434 ? -15.119 3.805 10.454 1.00 86.56 434 GLN A C 1
ATOM 3302 O O . GLN A 1 434 ? -15.776 3.655 11.477 1.00 86.56 434 GLN A O 1
ATOM 3307 N N . VAL A 1 435 ? -13.783 3.866 10.480 1.00 86.56 435 VAL A N 1
ATOM 3308 C CA . VAL A 1 435 ? -13.020 3.779 11.740 1.00 86.56 435 VAL A CA 1
ATOM 3309 C C . VAL A 1 435 ? -13.239 5.014 12.613 1.00 86.56 435 VAL A C 1
ATOM 3311 O O . VAL A 1 435 ? -13.422 4.892 13.822 1.00 86.56 435 VAL A O 1
ATOM 3314 N N . LEU A 1 436 ? -13.254 6.206 12.015 1.00 87.75 436 LEU A N 1
ATOM 3315 C CA . LEU A 1 436 ? -13.450 7.450 12.760 1.00 87.75 436 LEU A CA 1
ATOM 3316 C C . LEU A 1 436 ? -14.869 7.613 13.311 1.00 87.75 436 LEU A C 1
ATOM 3318 O O . LEU A 1 436 ? -15.040 8.279 14.327 1.00 87.75 436 LEU A O 1
ATOM 3322 N N . THR A 1 437 ? -15.868 7.008 12.675 1.00 89.44 437 THR A N 1
ATOM 3323 C CA . THR A 1 437 ? -17.253 7.016 13.162 1.00 89.44 437 THR A CA 1
ATOM 3324 C C . THR A 1 437 ? -17.595 5.796 14.010 1.00 89.44 437 THR A C 1
ATOM 3326 O O . THR A 1 437 ? -18.682 5.743 14.572 1.00 89.44 437 THR A O 1
ATOM 3329 N N . ASN A 1 438 ? -16.701 4.808 14.121 1.00 91.88 438 ASN A N 1
ATOM 3330 C CA . ASN A 1 438 ? -16.948 3.625 14.934 1.00 91.88 438 ASN A CA 1
ATOM 3331 C C . ASN A 1 438 ? -16.901 3.994 16.431 1.00 91.88 438 ASN A C 1
ATOM 3333 O O . ASN A 1 438 ? -15.841 4.409 16.918 1.00 91.88 438 ASN A O 1
ATOM 3337 N N . PRO A 1 439 ? -17.999 3.816 17.188 1.00 94.50 439 PRO A N 1
ATOM 3338 C CA . PRO A 1 439 ? -18.060 4.274 18.572 1.00 94.50 439 PRO A CA 1
ATOM 3339 C C . PRO A 1 439 ? -17.081 3.537 19.492 1.00 94.50 439 PRO A C 1
ATOM 3341 O O . PRO A 1 439 ? -16.476 4.161 20.363 1.00 94.50 439 PRO A O 1
ATOM 3344 N N . PHE A 1 440 ? -16.841 2.242 19.266 1.00 93.62 440 PHE A N 1
ATOM 3345 C CA . PHE A 1 440 ? -15.867 1.472 20.044 1.00 93.62 440 PHE A CA 1
ATOM 3346 C C . PHE A 1 440 ? -14.437 1.952 19.819 1.00 93.62 440 PHE A C 1
ATOM 3348 O O . PHE A 1 440 ? -13.681 2.094 20.778 1.00 93.62 440 PHE A O 1
ATOM 3355 N N . SER A 1 441 ? -14.069 2.249 18.569 1.00 90.38 441 SER A N 1
ATOM 3356 C CA . SER A 1 441 ? -12.756 2.817 18.254 1.00 90.38 441 SER A CA 1
ATOM 3357 C C . SER A 1 441 ? -12.540 4.125 19.014 1.00 90.38 441 SER A C 1
ATOM 3359 O O . SER A 1 441 ? -11.488 4.309 19.621 1.00 90.38 441 SER A O 1
ATOM 3361 N N . GLN A 1 442 ? -13.545 5.007 19.043 1.00 92.25 442 GLN A N 1
ATOM 3362 C CA . GLN A 1 442 ? -13.465 6.262 19.796 1.00 92.25 442 GLN A CA 1
ATOM 3363 C C . GLN A 1 442 ? -13.378 6.025 21.307 1.00 92.25 442 GLN A C 1
ATOM 3365 O O . GLN A 1 442 ? -12.560 6.649 21.987 1.00 92.25 442 GLN A O 1
ATOM 3370 N N . TYR A 1 443 ? -14.165 5.082 21.830 1.00 94.50 443 TYR A N 1
ATOM 3371 C CA . TYR A 1 443 ? -14.178 4.741 23.250 1.00 94.50 443 TYR A CA 1
ATOM 3372 C C . TYR A 1 443 ? -12.806 4.244 23.729 1.00 94.50 443 TYR A C 1
ATOM 3374 O O . TYR A 1 443 ? -12.259 4.764 24.704 1.00 94.50 443 TYR A O 1
ATOM 3382 N N . PHE A 1 444 ? -12.195 3.293 23.017 1.00 91.44 444 PHE A N 1
ATOM 3383 C CA . PHE A 1 444 ? -10.896 2.736 23.411 1.00 91.44 444 PHE A CA 1
ATOM 3384 C C . PHE A 1 444 ? -9.716 3.686 23.169 1.00 91.44 444 PHE A C 1
ATOM 3386 O O . PHE A 1 444 ? -8.683 3.540 23.821 1.00 91.44 444 PHE A O 1
ATOM 3393 N N . GLN A 1 445 ? -9.880 4.700 22.315 1.00 87.38 445 GLN A N 1
ATOM 3394 C CA . GLN A 1 445 ? -8.935 5.816 22.185 1.00 87.38 445 GLN A CA 1
ATOM 3395 C C . GLN A 1 445 ? -9.098 6.884 23.283 1.00 87.38 445 GLN A C 1
ATOM 3397 O O . GLN A 1 445 ? -8.328 7.843 23.325 1.00 87.38 445 GLN A O 1
ATOM 3402 N N . GLY A 1 446 ? -10.085 6.742 24.176 1.00 90.88 446 GLY A N 1
ATOM 3403 C CA . GLY A 1 446 ? -10.370 7.702 25.245 1.00 90.88 446 GLY A CA 1
ATOM 3404 C C . GLY A 1 446 ? -11.165 8.931 24.793 1.00 90.88 446 GLY A C 1
ATOM 3405 O O . GLY A 1 446 ? -11.309 9.878 25.563 1.00 90.88 446 GLY A O 1
ATOM 3406 N N . GLN A 1 447 ? -11.703 8.933 23.570 1.00 92.69 447 GLN A N 1
ATOM 3407 C CA . GLN A 1 447 ? -12.553 10.004 23.039 1.00 92.69 447 GLN A CA 1
ATOM 3408 C C . GLN A 1 447 ? -14.013 9.788 23.456 1.00 92.69 447 GLN A C 1
ATOM 3410 O O . GLN A 1 447 ? -14.902 9.592 22.627 1.00 92.69 447 GLN A O 1
ATOM 3415 N N . TYR A 1 448 ? -14.266 9.784 24.764 1.00 95.94 448 TYR A N 1
ATOM 3416 C CA . TYR A 1 448 ? -15.528 9.309 25.328 1.00 95.94 448 TYR A CA 1
ATOM 3417 C C . TYR A 1 448 ? -16.763 10.110 24.899 1.00 95.94 448 TYR A C 1
ATOM 3419 O O . TYR A 1 448 ? -17.794 9.513 24.597 1.00 95.94 448 TYR A O 1
ATOM 3427 N N . GLN A 1 449 ? -16.670 11.439 24.796 1.00 95.12 449 GLN A N 1
ATOM 3428 C CA . GLN A 1 449 ? -17.796 12.265 24.343 1.00 95.12 449 GLN A CA 1
ATOM 3429 C C . GLN A 1 449 ? -18.174 11.952 22.889 1.00 95.12 449 GLN A C 1
ATOM 3431 O O . GLN A 1 449 ? -19.352 11.859 22.553 1.00 95.12 449 GLN A O 1
ATOM 3436 N N . LEU A 1 450 ? -17.174 11.748 22.027 1.00 94.44 450 LEU A N 1
ATOM 3437 C CA . LEU A 1 450 ? -17.398 11.393 20.628 1.00 94.44 450 LEU A CA 1
ATOM 3438 C C . LEU A 1 450 ? -17.938 9.960 20.501 1.00 94.44 450 LEU A C 1
ATOM 3440 O O . LEU A 1 450 ? -18.864 9.711 19.731 1.00 94.44 450 LEU A O 1
ATOM 3444 N N . ALA A 1 451 ? -17.418 9.031 21.308 1.00 96.56 451 ALA A N 1
ATOM 3445 C CA . ALA A 1 451 ? -17.935 7.669 21.397 1.00 96.56 451 ALA A CA 1
ATOM 3446 C C . ALA A 1 451 ? -19.415 7.644 21.802 1.00 96.56 451 ALA A C 1
ATOM 3448 O O . ALA A 1 451 ? -20.209 6.970 21.152 1.00 96.56 451 ALA A O 1
ATOM 3449 N N . ALA A 1 452 ? -19.804 8.421 22.819 1.00 97.19 452 ALA A N 1
ATOM 3450 C CA . ALA A 1 452 ? -21.191 8.535 23.266 1.00 97.19 452 ALA A CA 1
ATOM 3451 C C . ALA A 1 452 ? -22.128 9.037 22.152 1.00 97.19 452 ALA A C 1
ATOM 3453 O O . ALA A 1 452 ? -23.214 8.483 21.964 1.00 97.19 452 ALA A O 1
ATOM 3454 N N . GLN A 1 453 ? -21.695 10.034 21.370 1.00 96.06 453 GLN A N 1
ATOM 3455 C CA . GLN A 1 453 ? -22.453 10.526 20.213 1.00 96.06 453 GLN A CA 1
ATOM 3456 C C . GLN A 1 453 ? -22.650 9.436 19.156 1.00 96.06 453 GLN A C 1
ATOM 3458 O O . GLN A 1 453 ? -23.766 9.238 18.680 1.00 96.06 453 GLN A O 1
ATOM 3463 N N . TYR A 1 454 ? -21.596 8.694 18.808 1.00 96.12 454 TYR A N 1
ATOM 3464 C CA . TYR A 1 454 ? -21.706 7.627 17.813 1.00 96.12 454 TYR A CA 1
ATOM 3465 C C . TYR A 1 454 ? -22.502 6.418 18.319 1.00 96.12 454 TYR A C 1
ATOM 3467 O O . TYR A 1 454 ? -23.279 5.859 17.552 1.00 96.12 454 TYR A O 1
ATOM 3475 N N . PHE A 1 455 ? -22.421 6.064 19.606 1.00 97.19 455 PHE A N 1
ATOM 3476 C CA . PHE A 1 455 ? -23.303 5.047 20.188 1.00 97.19 455 PHE A CA 1
ATOM 3477 C C . PHE A 1 455 ? -24.778 5.464 20.113 1.00 97.19 455 PHE A C 1
ATOM 3479 O O . PHE A 1 455 ? -25.637 4.627 19.844 1.00 97.19 455 PHE A O 1
ATOM 3486 N N . ALA A 1 456 ? -25.087 6.755 20.286 1.00 95.75 456 ALA A N 1
ATOM 3487 C CA . ALA A 1 456 ? -26.445 7.263 20.101 1.00 95.75 456 ALA A CA 1
ATOM 3488 C C . ALA A 1 456 ? -26.938 7.118 18.650 1.00 95.75 456 ALA A C 1
ATOM 3490 O O . ALA A 1 456 ? -28.116 6.839 18.437 1.00 95.75 456 ALA A O 1
ATOM 3491 N N . VAL A 1 457 ? -26.050 7.295 17.664 1.00 95.00 457 VAL A N 1
ATOM 3492 C CA . VAL A 1 457 ? -26.366 7.098 16.240 1.00 95.00 457 VAL A CA 1
ATOM 3493 C C . VAL A 1 457 ? -26.599 5.618 15.928 1.00 95.00 457 VAL A C 1
ATOM 3495 O O . VAL A 1 457 ? -27.606 5.297 15.304 1.00 95.00 457 VAL A O 1
ATOM 3498 N N . GLU A 1 458 ? -25.729 4.716 16.390 1.00 94.06 458 GLU A N 1
ATOM 3499 C CA . GLU A 1 458 ? -25.883 3.264 16.179 1.00 94.06 458 GLU A CA 1
ATOM 3500 C C . GLU A 1 458 ? -27.177 2.725 16.807 1.00 94.06 458 GLU A C 1
ATOM 3502 O O . GLU A 1 458 ? -27.902 1.949 16.183 1.00 94.06 458 GLU A O 1
ATOM 3507 N N . ALA A 1 459 ? -27.545 3.219 17.994 1.00 95.00 459 ALA A N 1
ATOM 3508 C CA . ALA A 1 459 ? -28.803 2.855 18.645 1.00 95.00 459 ALA A CA 1
ATOM 3509 C C . ALA A 1 459 ? -30.054 3.224 17.821 1.00 95.00 459 ALA A C 1
ATOM 3511 O O . ALA A 1 459 ? -31.101 2.604 17.982 1.00 95.00 459 ALA A O 1
ATOM 3512 N N . GLN A 1 460 ? -29.968 4.218 16.930 1.00 94.06 460 GLN A N 1
ATOM 3513 C CA . GLN A 1 460 ? -31.068 4.574 16.024 1.00 94.06 460 GLN A CA 1
ATOM 3514 C C . GLN A 1 460 ? -31.102 3.710 14.757 1.00 94.06 460 GLN A C 1
ATOM 3516 O O . GLN A 1 460 ? -32.129 3.669 14.080 1.00 94.06 460 GLN A O 1
ATOM 3521 N N . GLN A 1 461 ? -29.990 3.059 14.406 1.00 93.06 461 GLN A N 1
ATOM 3522 C CA . GLN A 1 461 ? -29.860 2.268 13.180 1.00 93.06 461 GLN A CA 1
ATOM 3523 C C . GLN A 1 461 ? -30.217 0.795 13.392 1.00 93.06 461 GLN A C 1
ATOM 3525 O O . GLN A 1 461 ? -30.798 0.181 12.495 1.00 93.06 461 GLN A O 1
ATOM 3530 N N . ASP A 1 462 ? -29.910 0.239 14.566 1.00 91.75 462 ASP A N 1
ATOM 3531 C CA . ASP A 1 462 ? -30.239 -1.140 14.927 1.00 91.75 462 ASP A CA 1
ATOM 3532 C C . ASP A 1 462 ? -31.128 -1.182 16.175 1.00 91.75 462 ASP A C 1
ATOM 3534 O O . ASP A 1 462 ? -30.650 -1.174 17.306 1.00 91.75 462 ASP A O 1
ATOM 3538 N N . GLU A 1 463 ? -32.443 -1.281 15.965 1.00 90.94 463 GLU A N 1
ATOM 3539 C CA . GLU A 1 463 ? -33.439 -1.343 17.042 1.00 90.94 463 GLU A CA 1
ATOM 3540 C C . GLU A 1 463 ? -33.235 -2.547 17.981 1.00 90.94 463 GLU A C 1
ATOM 3542 O O . GLU A 1 463 ? -33.566 -2.474 19.165 1.00 90.94 463 GLU A O 1
ATOM 3547 N N . LYS A 1 464 ? -32.668 -3.659 17.487 1.00 91.38 464 LYS A N 1
ATOM 3548 C CA . LYS A 1 464 ? -32.441 -4.856 18.312 1.00 91.38 464 LYS A CA 1
ATOM 3549 C C . LYS A 1 464 ? -31.219 -4.697 19.206 1.00 91.38 464 LYS A C 1
ATOM 3551 O O . LYS A 1 464 ? -31.263 -5.123 20.358 1.00 91.38 464 LYS A O 1
ATOM 3556 N N . ALA A 1 465 ? -30.150 -4.104 18.682 1.00 93.94 465 ALA A N 1
ATOM 3557 C CA . ALA A 1 465 ? -28.929 -3.836 19.439 1.00 93.94 465 ALA A CA 1
ATOM 3558 C C . ALA A 1 465 ? -28.988 -2.517 20.232 1.00 93.94 465 ALA A C 1
ATOM 3560 O O . ALA A 1 465 ? -28.161 -2.299 21.119 1.00 93.94 465 ALA A O 1
ATOM 3561 N N . ALA A 1 466 ? -29.982 -1.658 19.976 1.00 96.19 466 ALA A N 1
ATOM 3562 C CA . ALA A 1 466 ? -30.157 -0.364 20.634 1.00 96.19 466 ALA A CA 1
ATOM 3563 C C . ALA A 1 466 ? -30.027 -0.412 22.167 1.00 96.19 466 ALA A C 1
ATOM 3565 O O . ALA A 1 466 ? -29.276 0.408 22.706 1.00 96.19 466 ALA A O 1
ATOM 3566 N N . PRO A 1 467 ? -30.632 -1.379 22.897 1.00 97.00 467 PRO A N 1
ATOM 3567 C CA . PRO A 1 467 ? -30.479 -1.453 24.349 1.00 97.00 467 PRO A CA 1
ATOM 3568 C C . PRO A 1 467 ? -29.020 -1.596 24.801 1.00 97.00 467 PRO A C 1
ATOM 3570 O O . PRO A 1 467 ? -28.652 -1.101 25.862 1.00 97.00 467 PRO A O 1
ATOM 3573 N N . TYR A 1 468 ? -28.169 -2.230 24.004 1.00 97.12 468 TYR A N 1
ATOM 3574 C CA . TYR A 1 468 ? -26.755 -2.390 24.318 1.00 97.12 468 TYR A CA 1
ATOM 3575 C C . TYR A 1 468 ? -25.945 -1.147 23.961 1.00 97.12 468 TYR A C 1
ATOM 3577 O O . TYR A 1 468 ? -25.090 -0.716 24.737 1.00 97.12 468 TYR A O 1
ATOM 3585 N N . TYR A 1 469 ? -26.245 -0.511 22.828 1.00 97.62 469 TYR A N 1
ATOM 3586 C CA . TYR A 1 469 ? -25.616 0.757 22.460 1.00 97.62 469 TYR A CA 1
ATOM 3587 C C . TYR A 1 469 ? -25.938 1.880 23.449 1.00 97.62 469 TYR A C 1
ATOM 3589 O O . TYR A 1 469 ? -25.067 2.694 23.746 1.00 97.62 469 TYR A O 1
ATOM 3597 N N . HIS A 1 470 ? -27.135 1.899 24.036 1.00 97.81 470 HIS A N 1
ATOM 3598 C CA . HIS A 1 470 ? -27.470 2.819 25.125 1.00 97.81 470 HIS A CA 1
ATOM 3599 C C . HIS A 1 470 ? -26.657 2.551 26.405 1.00 97.81 470 HIS A C 1
ATOM 3601 O O . HIS A 1 470 ? -26.210 3.506 27.041 1.00 97.81 470 HIS A O 1
ATOM 3607 N N . LEU A 1 471 ? -26.391 1.285 26.756 1.00 98.25 471 LEU A N 1
ATOM 3608 C CA . LEU A 1 471 ? -25.497 0.943 27.874 1.00 98.25 471 LEU A CA 1
ATOM 3609 C C . LEU A 1 471 ? -24.060 1.408 27.605 1.00 98.25 471 LEU A C 1
ATOM 3611 O O . LEU A 1 471 ? -23.439 2.035 28.460 1.00 98.25 471 LEU A O 1
ATOM 3615 N N . TRP A 1 472 ? -23.545 1.166 26.400 1.00 98.12 472 TRP A N 1
ATOM 3616 C CA . TRP A 1 472 ? -22.215 1.628 26.001 1.00 98.12 472 TRP A CA 1
ATOM 3617 C C . TRP A 1 472 ? -22.102 3.151 25.913 1.00 98.12 472 TRP A C 1
ATOM 3619 O O . TRP A 1 472 ? -21.085 3.714 26.320 1.00 98.12 472 TRP A O 1
ATOM 3629 N N . ARG A 1 473 ? -23.158 3.833 25.454 1.00 98.12 473 ARG A N 1
ATOM 3630 C CA . ARG A 1 473 ? -23.261 5.295 25.517 1.00 98.12 473 ARG A CA 1
ATOM 3631 C C . ARG A 1 473 ? -23.139 5.776 26.959 1.00 98.12 473 ARG A C 1
ATOM 3633 O O . ARG A 1 473 ? -22.327 6.658 27.205 1.00 98.12 473 ARG A O 1
ATOM 3640 N N . TYR A 1 474 ? -23.883 5.182 27.893 1.00 98.44 474 TYR A N 1
ATOM 3641 C CA . TYR A 1 474 ? -23.802 5.531 29.313 1.00 98.44 474 TYR A CA 1
ATOM 3642 C C . TYR A 1 474 ? -22.390 5.329 29.878 1.00 98.44 474 TYR A C 1
ATOM 3644 O O . TYR A 1 474 ? -21.850 6.230 30.513 1.00 98.44 474 TYR A O 1
ATOM 3652 N N . ILE A 1 475 ? -21.757 4.184 29.597 1.00 98.06 475 ILE A N 1
ATOM 3653 C CA . ILE A 1 475 ? -20.383 3.903 30.045 1.00 98.06 475 ILE A CA 1
ATOM 3654 C C . ILE A 1 475 ? -19.414 4.959 29.495 1.00 98.06 475 ILE A C 1
ATOM 3656 O O . ILE A 1 475 ? -18.580 5.480 30.235 1.00 98.06 475 ILE A O 1
ATOM 3660 N N . ALA A 1 476 ? -19.540 5.321 28.214 1.00 97.88 476 ALA A N 1
ATOM 3661 C CA . ALA A 1 476 ? -18.747 6.388 27.615 1.00 97.88 476 ALA A CA 1
ATOM 3662 C C . ALA A 1 476 ? -19.016 7.746 28.292 1.00 97.88 476 ALA A C 1
ATOM 3664 O O . ALA A 1 476 ? -18.073 8.436 28.666 1.00 97.88 476 ALA A O 1
ATOM 3665 N N . GLN A 1 477 ? -20.277 8.116 28.509 1.00 98.25 477 GLN A N 1
ATOM 3666 C CA . GLN A 1 477 ? -20.655 9.365 29.174 1.00 98.25 477 GLN A CA 1
ATOM 3667 C C . GLN A 1 477 ? -20.067 9.466 30.590 1.00 98.25 477 GLN A C 1
ATOM 3669 O O . GLN A 1 477 ? -19.422 10.465 30.910 1.00 98.25 477 GLN A O 1
ATOM 3674 N N . GLU A 1 478 ? -20.182 8.411 31.398 1.00 97.31 478 GLU A N 1
ATOM 3675 C CA . GLU A 1 478 ? -19.609 8.360 32.750 1.00 97.31 478 GLU A CA 1
ATOM 3676 C C . GLU A 1 478 ? -18.075 8.459 32.737 1.00 97.31 478 GLU A C 1
ATOM 3678 O O . GLU A 1 478 ? -17.496 9.253 33.479 1.00 97.31 478 GLU A O 1
ATOM 3683 N N . GLN A 1 479 ? -17.393 7.718 31.853 1.00 95.19 479 GLN A N 1
ATOM 3684 C CA . GLN A 1 479 ? -15.932 7.823 31.691 1.00 95.19 479 GLN A CA 1
ATOM 3685 C C . GLN A 1 479 ? -15.498 9.227 31.230 1.00 95.19 479 GLN A C 1
ATOM 3687 O O . GLN A 1 479 ? -14.416 9.699 31.586 1.00 95.19 479 GLN A O 1
ATOM 3692 N N . GLY A 1 480 ? -16.340 9.894 30.437 1.00 94.62 480 GLY A N 1
ATOM 3693 C CA . GLY A 1 480 ? -16.149 11.261 29.956 1.00 94.62 480 GLY A CA 1
ATOM 3694 C C . GLY A 1 480 ? -16.546 12.356 30.951 1.00 94.62 480 GLY A C 1
ATOM 3695 O O . GLY A 1 480 ? -16.310 13.528 30.653 1.00 94.62 480 GLY A O 1
ATOM 3696 N N . GLY A 1 481 ? -17.123 12.005 32.106 1.00 95.25 481 GLY A N 1
ATOM 3697 C CA . GLY A 1 481 ? -17.603 12.961 33.108 1.00 95.25 481 GLY A CA 1
ATOM 3698 C C . GLY A 1 481 ? -18.824 13.777 32.666 1.00 95.25 481 GLY A C 1
ATOM 3699 O O . GLY A 1 481 ? -18.966 14.928 33.079 1.00 95.25 481 GLY A O 1
ATOM 3700 N N . ASP A 1 482 ? -19.670 13.217 31.803 1.00 95.75 482 ASP A N 1
ATOM 3701 C CA . ASP A 1 482 ? -20.911 13.845 31.347 1.00 95.75 482 ASP A CA 1
ATOM 3702 C C . ASP A 1 482 ? -21.979 13.807 32.456 1.00 95.75 482 ASP A C 1
ATOM 3704 O O . ASP A 1 482 ? -22.350 12.745 32.954 1.00 95.75 482 ASP A O 1
ATOM 3708 N N . ALA A 1 483 ? -22.488 14.979 32.841 1.00 95.06 483 ALA A N 1
ATOM 3709 C CA . ALA A 1 483 ? -23.480 15.117 33.906 1.00 95.06 483 ALA A CA 1
ATOM 3710 C C . ALA A 1 483 ? -24.869 14.569 33.524 1.00 95.06 483 ALA A C 1
ATOM 3712 O O . ALA A 1 483 ? -25.692 14.328 34.412 1.00 95.06 483 ALA A O 1
ATOM 3713 N N . GLU A 1 484 ? -25.149 14.375 32.231 1.00 95.25 484 GLU A N 1
ATOM 3714 C CA . GLU A 1 484 ? -26.446 13.890 31.745 1.00 95.25 484 GLU A CA 1
ATOM 3715 C C . GLU A 1 484 ? -26.528 12.357 31.665 1.00 95.25 484 GLU A C 1
ATOM 3717 O O . GLU A 1 484 ? -27.627 11.824 31.513 1.00 95.25 484 GLU A O 1
ATOM 3722 N N . ALA A 1 485 ? -25.416 11.637 31.867 1.00 96.62 485 ALA A N 1
ATOM 3723 C CA . ALA A 1 485 ? -25.311 10.183 31.687 1.00 96.62 485 ALA A CA 1
ATOM 3724 C C . ALA A 1 485 ? -26.444 9.390 32.366 1.00 96.62 485 ALA A C 1
ATOM 3726 O O . ALA A 1 485 ? -27.153 8.604 31.734 1.00 96.62 485 ALA A O 1
ATOM 3727 N N . VAL A 1 486 ? -26.660 9.623 33.664 1.00 96.81 486 VAL A N 1
ATOM 3728 C CA . VAL A 1 486 ? -27.695 8.931 34.453 1.00 96.81 486 VAL A CA 1
ATOM 3729 C C . VAL A 1 486 ? -29.109 9.311 33.996 1.00 96.81 486 VAL A C 1
ATOM 3731 O O . VAL A 1 486 ? -30.016 8.475 34.028 1.00 96.81 486 VAL A O 1
ATOM 3734 N N . THR A 1 487 ? -29.320 10.564 33.588 1.00 97.31 487 THR A N 1
ATOM 3735 C CA . THR A 1 487 ? -30.620 11.051 33.098 1.00 97.31 487 THR A CA 1
ATOM 3736 C C . THR A 1 487 ? -30.971 10.392 31.768 1.00 97.31 487 THR A C 1
ATOM 3738 O O . THR A 1 487 ? -32.077 9.865 31.628 1.00 97.31 487 THR A O 1
ATOM 3741 N N . ASP A 1 488 ? -30.010 10.344 30.846 1.00 96.56 488 ASP A N 1
ATOM 3742 C CA . ASP A 1 488 ? -30.131 9.671 29.554 1.00 96.56 488 ASP A CA 1
ATOM 3743 C C . ASP A 1 488 ? -30.412 8.177 29.733 1.00 96.56 488 ASP A C 1
ATOM 3745 O O . ASP A 1 488 ? -31.389 7.656 29.189 1.00 96.56 488 ASP A O 1
ATOM 3749 N N . LEU A 1 489 ? -29.620 7.489 30.566 1.00 97.94 489 LEU A N 1
ATOM 3750 C CA . LEU A 1 489 ? -29.809 6.061 30.827 1.00 97.94 489 LEU A CA 1
ATOM 3751 C C . LEU A 1 489 ? -31.197 5.770 31.409 1.00 97.94 489 LEU A C 1
ATOM 3753 O O . LEU A 1 489 ? -31.841 4.800 31.009 1.00 97.94 489 LEU A O 1
ATOM 3757 N N . ARG A 1 490 ? -31.686 6.607 32.335 1.00 97.62 490 ARG A N 1
ATOM 3758 C CA . ARG A 1 490 ? -33.027 6.454 32.920 1.00 97.62 490 ARG A CA 1
ATOM 3759 C C . ARG A 1 490 ? -34.128 6.650 31.876 1.00 97.62 490 ARG A C 1
ATOM 3761 O O . ARG A 1 490 ? -35.122 5.922 31.911 1.00 97.62 490 ARG A O 1
ATOM 3768 N N . ALA A 1 491 ? -33.962 7.605 30.962 1.00 97.25 491 ALA A N 1
ATOM 3769 C CA . ALA A 1 491 ? -34.912 7.834 29.878 1.00 97.25 491 ALA A CA 1
ATOM 3770 C C . ALA A 1 491 ? -34.989 6.629 28.927 1.00 97.25 491 ALA A C 1
ATOM 3772 O O . ALA A 1 491 ? -36.091 6.213 28.566 1.00 97.25 491 ALA A O 1
ATOM 3773 N N . GLU A 1 492 ? -33.848 6.031 28.573 1.00 96.56 492 GLU A N 1
ATOM 3774 C CA . GLU A 1 492 ? -33.809 4.830 27.728 1.00 96.56 492 GLU A CA 1
ATOM 3775 C C . GLU A 1 492 ? -34.323 3.583 28.463 1.00 96.56 492 GLU A C 1
ATOM 3777 O O . GLU A 1 492 ? -35.123 2.830 27.907 1.00 96.56 492 GLU A O 1
ATOM 3782 N N . ALA A 1 493 ? -33.990 3.415 29.749 1.00 96.56 493 ALA A N 1
ATOM 3783 C CA . ALA A 1 493 ? -34.540 2.346 30.587 1.00 96.56 493 ALA A CA 1
ATOM 3784 C C . ALA A 1 493 ? -36.076 2.370 30.620 1.00 96.56 493 ALA A C 1
ATOM 3786 O O . ALA A 1 493 ? -36.715 1.319 30.606 1.00 96.56 493 ALA A O 1
ATOM 3787 N N . GLY A 1 494 ? -36.676 3.567 30.646 1.00 95.25 494 GLY A N 1
ATOM 3788 C CA . GLY A 1 494 ? -38.129 3.755 30.658 1.00 95.25 494 GLY A CA 1
ATOM 3789 C C . GLY A 1 494 ? -38.847 3.258 29.399 1.00 95.25 494 GLY A C 1
ATOM 3790 O O . GLY A 1 494 ? -40.061 3.066 29.438 1.00 95.25 494 GLY A O 1
ATOM 3791 N N . LYS A 1 495 ? -38.115 3.027 28.301 1.00 94.31 495 LYS A N 1
ATOM 3792 C CA . LYS A 1 495 ? -38.654 2.510 27.033 1.00 94.31 495 LYS A CA 1
ATOM 3793 C C . LYS A 1 495 ? -38.573 0.982 26.929 1.00 94.31 495 LYS A C 1
ATOM 3795 O O . LYS A 1 495 ? -39.189 0.408 26.035 1.00 94.31 495 LYS A O 1
ATOM 3800 N N . LEU A 1 496 ? -37.817 0.325 27.811 1.00 94.88 496 LEU A N 1
ATOM 3801 C CA . LEU A 1 496 ? -37.576 -1.117 27.760 1.00 94.88 496 LEU A CA 1
ATOM 3802 C C . LEU A 1 496 ? -38.648 -1.921 28.506 1.00 94.88 496 LEU A C 1
ATOM 3804 O O . LEU A 1 496 ? -39.224 -1.485 29.504 1.00 94.88 496 LEU A O 1
ATOM 3808 N N . ASP A 1 497 ? -38.867 -3.151 28.044 1.00 94.06 497 ASP A N 1
ATOM 3809 C CA . ASP A 1 497 ? -39.667 -4.145 28.758 1.00 94.06 497 ASP A CA 1
ATOM 3810 C C . ASP A 1 497 ? -38.905 -4.631 29.998 1.00 94.06 497 ASP A C 1
ATOM 3812 O O . ASP A 1 497 ? -37.861 -5.279 29.895 1.00 94.06 497 ASP A O 1
ATOM 3816 N N . GLN A 1 498 ? -39.448 -4.341 31.181 1.00 93.25 498 GLN A N 1
ATOM 3817 C CA . GLN A 1 498 ? -38.785 -4.617 32.456 1.00 93.25 498 GLN A CA 1
ATOM 3818 C C . GLN A 1 498 ? -38.588 -6.111 32.750 1.00 93.25 498 GLN A C 1
ATOM 3820 O O . GLN A 1 498 ? -37.797 -6.466 33.630 1.00 93.25 498 GLN A O 1
ATOM 3825 N N . ALA A 1 499 ? -39.320 -6.986 32.056 1.00 91.25 499 ALA A N 1
ATOM 3826 C CA . ALA A 1 499 ? -39.208 -8.432 32.210 1.00 91.25 499 ALA A CA 1
ATOM 3827 C C . ALA A 1 499 ? -38.118 -9.048 31.317 1.00 91.25 499 ALA A C 1
ATOM 3829 O O . ALA A 1 499 ? -37.796 -10.225 31.487 1.00 91.25 499 ALA A O 1
ATOM 3830 N N . LYS A 1 500 ? -37.562 -8.285 30.367 1.00 93.50 500 LYS A N 1
ATOM 3831 C CA . LYS A 1 500 ? -36.622 -8.791 29.364 1.00 93.50 500 LYS A CA 1
ATOM 3832 C C . LYS A 1 500 ? -35.191 -8.346 29.623 1.00 93.50 500 LYS A C 1
ATOM 3834 O O . LYS A 1 500 ? -34.916 -7.284 30.175 1.00 93.50 500 LYS A O 1
ATOM 3839 N N . TRP A 1 501 ? -34.263 -9.170 29.164 1.00 94.88 501 TRP A N 1
ATOM 3840 C CA . TRP A 1 501 ? -32.858 -8.810 29.067 1.00 94.88 501 TRP A CA 1
ATOM 3841 C C . TRP A 1 501 ? -32.646 -7.752 27.956 1.00 94.88 501 TRP A C 1
ATOM 3843 O O . TRP A 1 501 ? -33.341 -7.846 26.939 1.00 94.88 501 TRP A O 1
ATOM 3853 N N . PRO A 1 502 ? -31.764 -6.736 28.110 1.00 96.44 502 PRO A N 1
ATOM 3854 C CA . PRO A 1 502 ? -30.804 -6.492 29.200 1.00 96.44 502 PRO A CA 1
ATOM 3855 C C . PRO A 1 502 ? -31.290 -5.539 30.320 1.00 96.44 502 PRO A C 1
ATOM 3857 O O . PRO A 1 502 ? -30.473 -4.918 31.000 1.00 96.44 502 PRO A O 1
ATOM 3860 N N . TYR A 1 503 ? -32.598 -5.397 30.578 1.00 97.44 503 TYR A N 1
ATOM 3861 C CA . TYR A 1 503 ? -33.120 -4.437 31.574 1.00 97.44 503 TYR A CA 1
ATOM 3862 C C . TYR A 1 503 ? -32.511 -4.538 32.997 1.00 97.44 503 TYR A C 1
ATOM 3864 O O . TYR A 1 503 ? -32.265 -3.495 33.611 1.00 97.44 503 TYR A O 1
ATOM 3872 N N . PRO A 1 504 ? -32.194 -5.728 33.555 1.00 98.12 504 PRO A N 1
ATOM 3873 C CA . PRO A 1 504 ? -31.508 -5.819 34.849 1.00 98.12 504 PRO A CA 1
ATOM 3874 C C . PRO A 1 504 ? -30.157 -5.085 34.897 1.00 98.12 504 PRO A C 1
ATOM 3876 O O . PRO A 1 504 ? -29.785 -4.567 35.951 1.00 98.12 504 PRO A O 1
ATOM 3879 N N . VAL A 1 505 ? -29.449 -4.988 33.768 1.00 98.06 505 VAL A N 1
ATOM 3880 C CA . VAL A 1 505 ? -28.178 -4.257 33.655 1.00 98.06 505 VAL A CA 1
ATOM 3881 C C . VAL A 1 505 ? -28.396 -2.744 33.765 1.00 98.06 505 VAL A C 1
ATOM 3883 O O . VAL A 1 505 ? -27.621 -2.051 34.418 1.00 98.06 505 VAL A O 1
ATOM 3886 N N . TYR A 1 506 ? -29.496 -2.215 33.226 1.00 98.38 506 TYR A N 1
ATOM 3887 C CA . TYR A 1 506 ? -29.852 -0.803 33.414 1.00 98.38 506 TYR A CA 1
ATOM 3888 C C . TYR A 1 506 ? -30.055 -0.482 34.893 1.00 98.38 506 TYR A C 1
ATOM 3890 O O . TYR A 1 506 ? -29.537 0.513 35.397 1.00 98.38 506 TYR A O 1
ATOM 3898 N N . LYS A 1 507 ? -30.752 -1.363 35.619 1.00 98.12 507 LYS A N 1
ATOM 3899 C CA . LYS A 1 507 ? -30.953 -1.207 37.063 1.00 98.12 507 LYS A CA 1
ATOM 3900 C C . LYS A 1 507 ? -29.651 -1.267 37.860 1.00 98.12 507 LYS A C 1
ATOM 3902 O O . LYS A 1 507 ? -29.538 -0.564 38.861 1.00 98.12 507 LYS A O 1
ATOM 3907 N N . LEU A 1 508 ? -28.664 -2.051 37.421 1.00 98.31 508 LEU A N 1
ATOM 3908 C CA . LEU A 1 508 ? -27.326 -2.060 38.023 1.00 98.31 508 LEU A CA 1
ATOM 3909 C C . LEU A 1 508 ? -26.668 -0.679 37.949 1.00 98.31 508 LEU A C 1
ATOM 3911 O O . LEU A 1 508 ? -26.186 -0.158 38.957 1.00 98.31 508 LEU A O 1
ATOM 3915 N N . PHE A 1 509 ? -26.663 -0.075 36.761 1.00 98.00 509 PHE A N 1
ATOM 3916 C CA . PHE A 1 509 ? -26.038 1.228 36.541 1.00 98.00 509 PHE A CA 1
ATOM 3917 C C . PHE A 1 509 ? -26.827 2.385 37.167 1.00 98.00 509 PHE A C 1
ATOM 3919 O O . PHE A 1 509 ? -26.219 3.320 37.679 1.00 98.00 509 PHE A O 1
ATOM 3926 N N . LEU A 1 510 ? -28.157 2.277 37.254 1.00 97.31 510 LEU A N 1
ATOM 3927 C CA . LEU A 1 510 ? -29.010 3.219 37.992 1.00 97.31 510 LEU A CA 1
ATOM 3928 C C . LEU A 1 510 ? -28.923 3.065 39.526 1.00 97.31 510 LEU A C 1
ATOM 3930 O O . LEU A 1 510 ? -29.519 3.861 40.251 1.00 97.31 510 LEU A O 1
ATOM 3934 N N . GLY A 1 511 ? -28.182 2.070 40.030 1.00 95.88 511 GLY A N 1
ATOM 3935 C CA . GLY A 1 511 ? -27.998 1.818 41.464 1.00 95.88 511 GLY A CA 1
ATOM 3936 C C . GLY A 1 511 ? -29.182 1.127 42.150 1.00 95.88 511 GLY A C 1
ATOM 3937 O O . GLY A 1 511 ? -29.256 1.111 43.376 1.00 95.88 511 GLY A O 1
ATOM 3938 N N . GLU A 1 512 ? -30.104 0.557 41.375 1.00 96.75 512 GLU A N 1
ATOM 3939 C CA . GLU A 1 512 ? -31.316 -0.118 41.852 1.00 96.75 512 GLU A CA 1
ATOM 3940 C C . GLU A 1 512 ? -31.110 -1.619 42.110 1.00 96.75 512 GLU A C 1
ATOM 3942 O O . GLU A 1 512 ? -31.897 -2.225 42.835 1.00 96.75 512 GLU A O 1
ATOM 3947 N N . LEU A 1 513 ? -30.071 -2.223 41.521 1.00 97.38 513 LEU A N 1
ATOM 3948 C CA . LEU A 1 513 ? -29.670 -3.612 41.758 1.00 97.38 513 LEU A CA 1
ATOM 3949 C C . LEU A 1 513 ? -28.178 -3.711 42.083 1.00 97.38 513 LEU A C 1
ATOM 3951 O O . LEU A 1 513 ? -27.358 -2.946 41.574 1.00 97.38 513 LEU A O 1
ATOM 3955 N N . LYS A 1 514 ? -27.822 -4.701 42.903 1.00 97.38 514 LYS A N 1
ATOM 3956 C CA . LYS A 1 514 ? -26.437 -5.100 43.182 1.00 97.38 514 LYS A CA 1
ATOM 3957 C C . LYS A 1 514 ? -25.950 -6.141 42.162 1.00 97.38 514 LYS A C 1
ATOM 3959 O O . LYS A 1 514 ? -26.768 -6.907 41.651 1.00 97.38 514 LYS A O 1
ATOM 3964 N N . PRO A 1 515 ? -24.627 -6.276 41.936 1.00 97.44 515 PRO A N 1
ATOM 3965 C CA . PRO A 1 515 ? -24.062 -7.260 41.003 1.00 97.44 515 PRO A CA 1
ATOM 3966 C C . PRO A 1 515 ? -24.610 -8.691 41.157 1.00 97.44 515 PRO A C 1
ATOM 3968 O O . PRO A 1 515 ? -25.015 -9.315 40.180 1.00 97.44 515 PRO A O 1
ATOM 3971 N N . ALA A 1 516 ? -24.711 -9.193 42.393 1.00 96.38 516 ALA A N 1
ATOM 3972 C CA . ALA A 1 516 ? -25.237 -10.534 42.664 1.00 96.38 516 ALA A CA 1
ATOM 3973 C C . ALA A 1 516 ? -26.714 -10.705 42.250 1.00 96.38 516 ALA A C 1
ATOM 3975 O O . ALA A 1 516 ? -27.118 -11.788 41.832 1.00 96.38 516 ALA A O 1
ATOM 3976 N N . GLU A 1 517 ? -27.517 -9.641 42.334 1.00 97.56 517 GLU A N 1
ATOM 3977 C CA . GLU A 1 517 ? -28.934 -9.663 41.952 1.00 97.56 517 GLU A CA 1
ATOM 3978 C C . GLU A 1 517 ? -29.112 -9.652 40.429 1.00 97.56 517 GLU A C 1
ATOM 3980 O O . GLU A 1 517 ? -30.068 -10.238 39.923 1.00 97.56 517 GLU A O 1
ATOM 3985 N N . VAL A 1 518 ? -28.187 -9.026 39.694 1.00 97.19 518 VAL A N 1
ATOM 3986 C CA . VAL A 1 518 ? -28.155 -9.062 38.222 1.00 97.19 518 VAL A CA 1
ATOM 3987 C C . VAL A 1 518 ? -27.821 -10.470 37.740 1.00 97.19 518 VAL A C 1
ATOM 3989 O O . VAL A 1 518 ? -28.543 -11.010 36.906 1.00 97.19 518 VAL A O 1
ATOM 3992 N N . ILE A 1 519 ? -26.793 -11.099 38.324 1.00 96.38 519 ILE A N 1
ATOM 3993 C CA . ILE A 1 519 ? -26.416 -12.491 38.024 1.00 96.38 519 ILE A CA 1
ATOM 3994 C C . ILE A 1 519 ? -27.586 -13.440 38.300 1.00 96.38 519 ILE A C 1
ATOM 3996 O O . ILE A 1 519 ? -27.895 -14.292 37.474 1.00 96.38 519 ILE A O 1
ATOM 4000 N N . ALA A 1 520 ? -28.283 -13.271 39.428 1.00 96.25 520 ALA A N 1
ATOM 4001 C CA . ALA A 1 520 ? -29.435 -14.104 39.780 1.00 96.25 520 ALA A CA 1
ATOM 4002 C C . ALA A 1 520 ? -30.629 -13.958 38.814 1.00 96.25 520 ALA A C 1
ATOM 4004 O O . ALA A 1 520 ? -31.515 -14.812 38.808 1.00 96.25 520 ALA A O 1
ATOM 4005 N N . LYS A 1 521 ? -30.677 -12.880 38.020 1.00 96.00 521 LYS A N 1
ATOM 4006 C CA . LYS A 1 521 ? -31.711 -12.637 37.002 1.00 96.00 521 LYS A CA 1
ATOM 4007 C C . LYS A 1 521 ? -31.343 -13.161 35.612 1.00 96.00 521 LYS A C 1
ATOM 4009 O O . LYS A 1 521 ? -32.213 -13.148 34.744 1.00 96.00 521 LYS A O 1
ATOM 4014 N N . ALA A 1 522 ? -30.108 -13.613 35.393 1.00 94.88 522 ALA A N 1
ATOM 4015 C CA . ALA A 1 522 ? -29.690 -14.206 34.127 1.00 94.88 522 ALA A CA 1
ATOM 4016 C C . ALA A 1 522 ? -30.415 -15.543 33.888 1.00 94.88 522 ALA A C 1
ATOM 4018 O O . ALA A 1 522 ? -30.440 -16.409 34.765 1.00 94.88 522 ALA A O 1
ATOM 4019 N N . SER A 1 523 ? -31.004 -15.722 32.703 1.00 90.06 523 SER A N 1
ATOM 4020 C CA . SER A 1 523 ? -31.802 -16.915 32.375 1.00 90.06 523 SER A CA 1
ATOM 4021 C C . SER A 1 523 ? -31.002 -18.030 31.686 1.00 90.06 523 SER A C 1
ATOM 4023 O O . SER A 1 523 ? -31.466 -19.168 31.596 1.00 90.06 523 SER A O 1
ATOM 4025 N N . GLY A 1 524 ? -29.777 -17.732 31.241 1.00 92.50 524 GLY A N 1
ATOM 4026 C CA . GLY A 1 524 ? -28.873 -18.678 30.593 1.00 92.50 524 GLY A CA 1
ATOM 4027 C C . GLY A 1 524 ? -27.446 -18.143 30.466 1.00 92.50 524 GLY A C 1
ATOM 4028 O O . GLY A 1 524 ? -27.115 -17.080 30.985 1.00 92.50 524 GLY A O 1
ATOM 4029 N N . ASN A 1 525 ? -26.593 -18.886 29.753 1.00 93.56 525 ASN A N 1
ATOM 4030 C CA . ASN A 1 525 ? -25.167 -18.561 29.627 1.00 93.56 525 ASN A CA 1
ATOM 4031 C C . ASN A 1 525 ? -24.902 -17.224 28.917 1.00 93.56 525 ASN A C 1
ATOM 4033 O O . ASN A 1 525 ? -23.919 -16.569 29.245 1.00 93.56 525 ASN A O 1
ATOM 4037 N N . ASN A 1 526 ? -25.765 -16.825 27.976 1.00 94.50 526 ASN A N 1
ATOM 4038 C CA . ASN A 1 526 ? -25.639 -15.553 27.259 1.00 94.50 526 ASN A CA 1
ATOM 4039 C C . ASN A 1 526 ? -25.901 -14.369 28.207 1.00 94.50 526 ASN A C 1
ATOM 4041 O O . ASN A 1 526 ? -25.024 -13.544 28.413 1.00 94.50 526 ASN A O 1
ATOM 4045 N N . ASP A 1 527 ? -27.048 -14.347 28.889 1.00 96.12 527 ASP A N 1
ATOM 4046 C CA . ASP A 1 527 ? -27.347 -13.314 29.890 1.00 96.12 527 ASP A CA 1
ATOM 4047 C C . ASP A 1 527 ? -26.283 -13.270 31.000 1.00 96.12 527 ASP A C 1
ATOM 4049 O O . ASP A 1 527 ? -25.906 -12.203 31.476 1.00 96.12 527 ASP A O 1
ATOM 4053 N N . LEU A 1 528 ? -25.777 -14.437 31.421 1.00 96.81 528 LEU A N 1
ATOM 4054 C CA . LEU A 1 528 ? -24.753 -14.525 32.460 1.00 96.81 528 LEU A CA 1
ATOM 4055 C C . LEU A 1 528 ? -23.427 -13.907 32.006 1.00 96.81 528 LEU A C 1
ATOM 4057 O O . LEU A 1 528 ? -22.792 -13.199 32.786 1.00 96.81 528 LEU A O 1
ATOM 4061 N N . CYS A 1 529 ? -22.998 -14.169 30.771 1.00 96.69 529 CYS A N 1
ATOM 4062 C CA . CYS A 1 529 ? -21.746 -13.622 30.261 1.00 96.69 529 CYS A CA 1
ATOM 4063 C C . CYS A 1 529 ? -21.842 -12.099 30.064 1.00 96.69 529 CYS A C 1
ATOM 4065 O O . CYS A 1 529 ? -20.928 -11.370 30.459 1.00 96.69 529 CYS A O 1
ATOM 4067 N N . GLU A 1 530 ? -22.990 -11.603 29.596 1.00 97.25 530 GLU A N 1
ATOM 4068 C CA . GLU A 1 530 ? -23.277 -10.170 29.507 1.00 97.25 530 GLU A CA 1
ATOM 4069 C C . GLU A 1 530 ? -23.324 -9.518 30.901 1.00 97.25 530 GLU A C 1
ATOM 4071 O O . GLU A 1 530 ? -22.713 -8.469 31.116 1.00 97.25 530 GLU A O 1
ATOM 4076 N N . ALA A 1 531 ? -23.959 -10.165 31.888 1.00 98.06 531 ALA A N 1
ATOM 4077 C CA . ALA A 1 531 ? -23.966 -9.705 33.279 1.00 98.06 531 ALA A CA 1
ATOM 4078 C C . ALA A 1 531 ? -22.543 -9.543 33.829 1.00 98.06 531 ALA A C 1
ATOM 4080 O O . ALA A 1 531 ? -22.221 -8.507 34.407 1.00 98.06 531 ALA A O 1
ATOM 4081 N N . ILE A 1 532 ? -21.693 -10.558 33.638 1.00 98.06 532 ILE A N 1
ATOM 4082 C CA . ILE A 1 532 ? -20.288 -10.555 34.069 1.00 98.06 532 ILE A CA 1
ATOM 4083 C C . ILE A 1 532 ? -19.549 -9.367 33.449 1.00 98.06 532 ILE A C 1
ATOM 4085 O O . ILE A 1 532 ? -18.896 -8.611 34.170 1.00 98.06 532 ILE A O 1
ATOM 4089 N N . PHE A 1 533 ? -19.688 -9.158 32.136 1.00 98.44 533 PHE A N 1
ATOM 4090 C CA . PHE A 1 533 ? -19.055 -8.033 31.450 1.00 98.44 533 PHE A CA 1
ATOM 4091 C C . PHE A 1 533 ? -19.488 -6.680 32.035 1.00 98.44 533 PHE A C 1
ATOM 4093 O O . PHE A 1 533 ? -18.641 -5.883 32.447 1.00 98.44 533 PHE A O 1
ATOM 4100 N N . TYR A 1 534 ? -20.796 -6.434 32.140 1.00 98.44 534 TYR A N 1
ATOM 4101 C CA . TYR A 1 534 ? -21.313 -5.153 32.625 1.00 98.44 534 TYR A CA 1
ATOM 4102 C C . TYR A 1 534 ? -21.058 -4.915 34.120 1.00 98.44 534 TYR A C 1
ATOM 4104 O O . TYR A 1 534 ? -20.903 -3.768 34.542 1.00 98.44 534 TYR A O 1
ATOM 4112 N N . ILE A 1 535 ? -20.945 -5.971 34.930 1.00 98.56 535 ILE A N 1
ATOM 4113 C CA . ILE A 1 535 ? -20.456 -5.867 36.314 1.00 98.56 535 ILE A CA 1
ATOM 4114 C C . ILE A 1 535 ? -18.979 -5.450 36.330 1.00 98.56 535 ILE A C 1
ATOM 4116 O O . ILE A 1 535 ? -18.582 -4.640 37.169 1.00 98.56 535 ILE A O 1
ATOM 4120 N N . GLY A 1 536 ? -18.172 -5.938 35.384 1.00 98.06 536 GLY A N 1
ATOM 4121 C CA . GLY A 1 536 ? -16.803 -5.465 35.176 1.00 98.06 536 GLY A CA 1
ATOM 4122 C C . GLY A 1 536 ? -16.736 -3.962 34.904 1.00 98.06 536 GLY A C 1
ATOM 4123 O O . GLY A 1 536 ? -15.993 -3.251 35.583 1.00 98.06 536 GLY A O 1
ATOM 4124 N N . GLU A 1 537 ? -17.569 -3.460 33.991 1.00 98.12 537 GLU A N 1
ATOM 4125 C CA . GLU A 1 537 ? -17.698 -2.017 33.721 1.00 98.12 537 GLU A CA 1
ATOM 4126 C C . GLU A 1 537 ? -18.168 -1.236 34.957 1.00 98.12 537 GLU A C 1
ATOM 4128 O O . GLU A 1 537 ? -17.628 -0.177 35.281 1.00 98.12 537 GLU A O 1
ATOM 4133 N N . TRP A 1 538 ? -19.124 -1.776 35.716 1.00 98.31 538 TRP A N 1
ATOM 4134 C CA . TRP A 1 538 ? -19.615 -1.168 36.955 1.00 98.31 538 TRP A CA 1
ATOM 4135 C C . TRP A 1 538 ? -18.515 -0.994 38.015 1.00 98.31 538 TRP A C 1
ATOM 4137 O O . TRP A 1 538 ? -18.439 0.070 38.645 1.00 98.31 538 TRP A O 1
ATOM 4147 N N . HIS A 1 539 ? -17.651 -2.002 38.188 1.00 98.00 539 HIS A N 1
ATOM 4148 C CA . HIS A 1 539 ? -16.465 -1.924 39.051 1.00 98.00 539 HIS A CA 1
ATOM 4149 C C . HIS A 1 539 ? -15.452 -0.917 38.498 1.00 98.00 539 HIS A C 1
ATOM 4151 O O . HIS A 1 539 ? -14.875 -0.117 39.243 1.00 98.00 539 HIS A O 1
ATOM 4157 N N . LEU A 1 540 ? -15.260 -0.905 37.177 1.00 96.12 540 LEU A N 1
ATOM 4158 C CA . LEU A 1 540 ? -14.300 -0.023 36.530 1.00 96.12 540 LEU A CA 1
ATOM 4159 C C . LEU A 1 540 ? -14.665 1.458 36.692 1.00 96.12 540 LEU A C 1
ATOM 4161 O O . LEU A 1 540 ? -13.795 2.258 37.043 1.00 96.12 540 LEU A O 1
ATOM 4165 N N . LEU A 1 541 ? -15.943 1.815 36.523 1.00 95.81 541 LEU A N 1
ATOM 4166 C CA . LEU A 1 541 ? -16.464 3.168 36.773 1.00 95.81 541 LEU A CA 1
ATOM 4167 C C . LEU A 1 541 ? -16.254 3.615 38.232 1.00 95.81 541 LEU A C 1
ATOM 4169 O O . LEU A 1 541 ? -16.049 4.797 38.507 1.00 95.81 541 LEU A O 1
ATOM 4173 N N . ARG A 1 542 ? -16.216 2.664 39.173 1.00 95.62 542 ARG A N 1
ATOM 4174 C CA . ARG A 1 542 ? -15.918 2.890 40.601 1.00 95.62 542 ARG A CA 1
ATOM 4175 C C . ARG A 1 542 ? -14.431 2.864 40.944 1.00 95.62 542 ARG A C 1
ATOM 4177 O O . ARG A 1 542 ? -14.072 3.060 42.101 1.00 95.62 542 ARG A O 1
ATOM 4184 N N . LYS A 1 543 ? -13.561 2.688 39.946 1.00 95.38 543 LYS A N 1
ATOM 4185 C CA . LYS A 1 543 ? -12.100 2.570 40.100 1.00 95.38 543 LYS A CA 1
ATOM 4186 C C . LYS A 1 543 ? -11.666 1.318 40.880 1.00 95.38 543 LYS A C 1
ATOM 4188 O O . LYS A 1 543 ? -10.539 1.256 41.371 1.00 95.38 543 LYS A O 1
ATOM 4193 N N . GLU A 1 544 ? -12.513 0.294 40.930 1.00 97.00 544 GLU A N 1
ATOM 4194 C CA . GLU A 1 544 ? -12.246 -1.015 41.540 1.00 97.00 544 GLU A CA 1
ATOM 4195 C C . GLU A 1 544 ? -11.556 -1.934 40.512 1.00 97.00 544 GLU A C 1
ATOM 4197 O O . GLU A 1 544 ? -12.107 -2.913 40.013 1.00 97.00 544 GLU A O 1
ATOM 4202 N N . VAL A 1 545 ? -10.330 -1.565 40.122 1.00 95.88 545 VAL A N 1
ATOM 4203 C CA . VAL A 1 545 ? -9.604 -2.188 38.996 1.00 95.88 545 VAL A CA 1
ATOM 4204 C C . VAL A 1 545 ? -9.362 -3.702 39.150 1.00 95.88 545 VAL A C 1
ATOM 4206 O O . VAL A 1 545 ? -9.493 -4.403 38.143 1.00 95.88 545 VAL A O 1
ATOM 4209 N N . PRO A 1 546 ? -8.991 -4.245 40.331 1.00 96.69 546 PRO A N 1
ATOM 4210 C CA . PRO A 1 546 ? -8.776 -5.685 40.484 1.00 96.69 546 PRO A CA 1
ATOM 4211 C C . PRO A 1 546 ? -10.034 -6.503 40.178 1.00 96.69 546 PRO A C 1
ATOM 4213 O O . PRO A 1 546 ? -9.959 -7.464 39.410 1.00 96.69 546 PRO A O 1
ATOM 4216 N N . ASP A 1 547 ? -11.179 -6.073 40.710 1.00 97.25 547 ASP A N 1
ATOM 4217 C CA . ASP A 1 547 ? -12.468 -6.729 40.503 1.00 97.25 547 ASP A CA 1
ATOM 4218 C C . ASP A 1 547 ? -12.913 -6.599 39.043 1.00 97.25 547 ASP A C 1
ATOM 4220 O O . ASP A 1 547 ? -13.251 -7.598 38.408 1.00 97.25 547 ASP A O 1
ATOM 4224 N N . ALA A 1 548 ? -12.797 -5.401 38.457 1.00 97.44 548 ALA A N 1
ATOM 4225 C CA . ALA A 1 548 ? -13.092 -5.178 37.041 1.00 97.44 548 ALA A CA 1
ATOM 4226 C C . ALA A 1 548 ? -12.276 -6.110 36.127 1.00 97.44 548 ALA A C 1
ATOM 4228 O O . ALA A 1 548 ? -12.826 -6.780 35.251 1.00 97.44 548 ALA A O 1
ATOM 4229 N N . ARG A 1 549 ? -10.961 -6.220 36.364 1.00 97.31 549 ARG A N 1
ATOM 4230 C CA . ARG A 1 549 ? -10.071 -7.093 35.582 1.00 97.31 549 ARG A CA 1
ATOM 4231 C C . ARG A 1 549 ? -10.493 -8.559 35.666 1.00 97.31 549 ARG A C 1
ATOM 4233 O O . ARG A 1 549 ? -10.471 -9.244 34.644 1.00 97.31 549 ARG A O 1
ATOM 4240 N N . GLN A 1 550 ? -10.870 -9.035 36.853 1.00 97.62 550 GLN A N 1
ATOM 4241 C CA . GLN A 1 550 ? -11.347 -10.405 37.036 1.00 97.62 550 GLN A CA 1
ATOM 4242 C C . GLN A 1 550 ? -12.622 -10.663 36.223 1.00 97.62 550 GLN A C 1
ATOM 4244 O O . GLN A 1 550 ? -12.718 -11.688 35.543 1.00 97.62 550 GLN A O 1
ATOM 4249 N N . GLN A 1 551 ? -13.573 -9.725 36.243 1.00 98.06 551 GLN A N 1
ATOM 4250 C CA . GLN A 1 551 ? -14.808 -9.846 35.468 1.00 98.06 551 GLN A CA 1
ATOM 4251 C C . GLN A 1 551 ? -14.541 -9.844 33.959 1.00 98.06 551 GLN A C 1
ATOM 4253 O O . GLN A 1 551 ? -15.048 -10.710 33.252 1.00 98.06 551 GLN A O 1
ATOM 4258 N N . PHE A 1 552 ? -13.681 -8.955 33.450 1.00 98.19 552 PHE A N 1
ATOM 4259 C CA . PHE A 1 552 ? -13.346 -8.947 32.021 1.00 98.19 552 PHE A CA 1
ATOM 4260 C C . PHE A 1 552 ? -12.628 -10.226 31.576 1.00 98.19 552 PHE A C 1
ATOM 4262 O O . PHE A 1 552 ? -12.895 -10.732 30.488 1.00 98.19 552 PHE A O 1
ATOM 4269 N N . GLN A 1 553 ? -11.763 -10.805 32.416 1.00 97.81 553 GLN A N 1
ATOM 4270 C CA . GLN A 1 553 ? -11.170 -12.117 32.132 1.00 97.81 553 GLN A CA 1
ATOM 4271 C C . GLN A 1 553 ? -12.247 -13.202 32.029 1.00 97.81 553 GLN A C 1
ATOM 4273 O O . GLN A 1 553 ? -12.246 -13.971 31.067 1.00 97.81 553 GLN A O 1
ATOM 4278 N N . ALA A 1 554 ? -13.198 -13.233 32.965 1.00 97.12 554 ALA A N 1
ATOM 4279 C CA . ALA A 1 554 ? -14.310 -14.178 32.931 1.00 97.12 554 ALA A CA 1
ATOM 4280 C C . ALA A 1 554 ? -15.215 -13.979 31.698 1.00 97.12 554 ALA A C 1
ATOM 4282 O O . ALA A 1 554 ? -15.548 -14.956 31.024 1.00 97.12 554 ALA A O 1
ATOM 4283 N N . ALA A 1 555 ? -15.548 -12.735 31.344 1.00 97.00 555 ALA A N 1
ATOM 4284 C CA . ALA A 1 555 ? -16.312 -12.404 30.139 1.00 97.00 555 ALA A CA 1
ATOM 4285 C C . ALA A 1 555 ? -15.575 -12.850 28.866 1.00 97.00 555 ALA A C 1
ATOM 4287 O O . ALA A 1 555 ? -16.153 -13.527 28.022 1.00 97.00 555 ALA A O 1
ATOM 4288 N N . SER A 1 556 ? -14.266 -12.593 28.767 1.00 96.19 556 SER A N 1
ATOM 4289 C CA . SER A 1 556 ? -13.457 -12.986 27.602 1.00 96.19 556 SER A CA 1
ATOM 4290 C C . SER A 1 556 ? -13.399 -14.501 27.356 1.00 96.19 556 SER A C 1
ATOM 4292 O O . SER A 1 556 ? -13.086 -14.932 26.249 1.00 96.19 556 SER A O 1
ATOM 4294 N N . LEU A 1 557 ? -13.694 -15.311 28.379 1.00 95.31 557 LEU A N 1
ATOM 4295 C CA . LEU A 1 557 ? -13.717 -16.772 28.304 1.00 95.31 557 LEU A CA 1
ATOM 4296 C C . LEU A 1 557 ? -15.129 -17.348 28.126 1.00 95.31 557 LEU A C 1
ATOM 4298 O O . LEU A 1 557 ? -15.257 -18.495 27.700 1.00 95.31 557 LEU A O 1
ATOM 4302 N N . SER A 1 558 ? -16.171 -16.595 28.487 1.00 94.94 558 SER A N 1
ATOM 4303 C CA . SER A 1 558 ? -17.557 -17.084 28.538 1.00 94.94 558 SER A CA 1
ATOM 4304 C C . SER A 1 558 ? -18.470 -16.476 27.473 1.00 94.94 558 SER A C 1
ATOM 4306 O O . SER A 1 558 ? -19.415 -17.141 27.048 1.00 94.94 558 SER A O 1
ATOM 4308 N N . CYS A 1 559 ? -18.195 -15.253 27.013 1.00 95.88 559 CYS A N 1
ATOM 4309 C CA . CYS A 1 559 ? -18.977 -14.595 25.973 1.00 95.88 559 CYS A CA 1
ATOM 4310 C C . CYS A 1 559 ? -18.708 -15.217 24.592 1.00 95.88 559 CYS A C 1
ATOM 4312 O O . CYS A 1 559 ? -17.547 -15.466 24.249 1.00 95.88 559 CYS A O 1
ATOM 4314 N N . PRO A 1 560 ? -19.740 -15.419 23.752 1.00 95.81 560 PRO A N 1
ATOM 4315 C CA . PRO A 1 560 ? -19.540 -15.741 22.343 1.00 95.81 560 PRO A CA 1
ATOM 4316 C C . PRO A 1 560 ? -18.713 -14.660 21.635 1.00 95.81 560 PRO A C 1
ATOM 4318 O O . PRO A 1 560 ? -18.932 -13.472 21.844 1.00 95.81 560 PRO A O 1
ATOM 4321 N N . SER A 1 561 ? -17.827 -15.046 20.713 1.00 91.25 561 SER A N 1
ATOM 4322 C CA . SER A 1 561 ? -16.979 -14.093 19.974 1.00 91.25 561 SER A CA 1
ATOM 4323 C C . SER A 1 561 ? -17.743 -13.173 19.011 1.00 91.25 561 SER A C 1
ATOM 4325 O O . SER A 1 561 ? -17.136 -12.345 18.346 1.00 91.25 561 SER A O 1
ATOM 4327 N N . THR A 1 562 ? -19.054 -13.368 18.862 1.00 91.44 562 THR A N 1
ATOM 4328 C CA . THR A 1 562 ? -19.946 -12.509 18.072 1.00 91.44 562 THR A CA 1
ATOM 4329 C C . THR A 1 562 ? -20.622 -11.428 18.915 1.00 91.44 562 THR A C 1
ATOM 4331 O O . THR A 1 562 ? -21.388 -10.642 18.367 1.00 91.44 562 THR A O 1
ATOM 4334 N N . PHE A 1 563 ? -20.420 -11.430 20.236 1.00 93.75 563 PHE A N 1
ATOM 4335 C CA . PHE A 1 563 ? -21.048 -10.493 21.167 1.00 93.75 563 PHE A CA 1
ATOM 4336 C C . PHE A 1 563 ? -20.129 -9.296 21.399 1.00 93.75 563 PHE A C 1
ATOM 4338 O O . PHE A 1 563 ? -18.909 -9.444 21.497 1.00 93.75 563 PHE A O 1
ATOM 4345 N N . MET A 1 564 ? -20.712 -8.108 21.539 1.00 95.00 564 MET A N 1
ATOM 4346 C CA . MET A 1 564 ? -19.953 -6.879 21.784 1.00 95.00 564 MET A CA 1
ATOM 4347 C C . MET A 1 564 ? -19.243 -6.888 23.143 1.00 95.00 564 MET A C 1
ATOM 4349 O O . MET A 1 564 ? -18.210 -6.249 23.304 1.00 95.00 564 MET A O 1
ATOM 4353 N N . GLU A 1 565 ? -19.744 -7.661 24.102 1.00 96.62 565 GLU A N 1
ATOM 4354 C CA . GLU A 1 565 ? -19.157 -7.874 25.424 1.00 96.62 565 GLU A CA 1
ATOM 4355 C C . GLU A 1 565 ? -17.848 -8.665 25.351 1.00 96.62 565 GLU A C 1
ATOM 4357 O O . GLU A 1 565 ? -16.943 -8.430 26.152 1.00 96.62 565 GLU A O 1
ATOM 4362 N N . TYR A 1 566 ? -17.708 -9.573 24.376 1.00 95.75 566 TYR A N 1
ATOM 4363 C CA . TYR A 1 566 ? -16.445 -10.277 24.143 1.00 95.75 566 TYR A CA 1
ATOM 4364 C C . TYR A 1 566 ? -15.361 -9.296 23.676 1.00 95.75 566 TYR A C 1
ATOM 4366 O O . TYR A 1 566 ? -14.282 -9.222 24.274 1.00 95.75 566 TYR A O 1
ATOM 4374 N N . ASP A 1 567 ? -15.663 -8.499 22.647 1.00 93.38 567 ASP A N 1
ATOM 4375 C CA . ASP A 1 567 ? -14.738 -7.488 22.123 1.00 93.38 567 ASP A CA 1
ATOM 4376 C C . ASP A 1 567 ? -14.473 -6.378 23.150 1.00 93.38 567 ASP A C 1
ATOM 4378 O O . ASP A 1 567 ? -13.331 -5.932 23.309 1.00 93.38 567 ASP A O 1
ATOM 4382 N N . GLY A 1 568 ? -15.506 -5.992 23.902 1.00 95.50 568 GLY A N 1
ATOM 4383 C CA . GLY A 1 568 ? -15.444 -5.049 25.012 1.00 95.50 568 GLY A CA 1
ATOM 4384 C C . GLY A 1 568 ? -14.476 -5.503 26.098 1.00 95.50 568 GLY A C 1
ATOM 4385 O O . GLY A 1 568 ? -13.549 -4.770 26.443 1.00 95.50 568 GLY A O 1
ATOM 4386 N N . ALA A 1 569 ? -14.618 -6.745 26.572 1.00 96.69 569 ALA A N 1
ATOM 4387 C CA . ALA A 1 569 ? -13.739 -7.327 27.583 1.00 96.69 569 ALA A CA 1
ATOM 4388 C C . ALA A 1 569 ? -12.275 -7.367 27.118 1.00 96.69 569 ALA A C 1
ATOM 4390 O O . ALA A 1 569 ? -11.366 -6.988 27.860 1.00 96.69 569 ALA A O 1
ATOM 4391 N N . GLN A 1 570 ? -12.031 -7.780 25.871 1.00 95.50 570 GLN A N 1
ATOM 4392 C CA . GLN A 1 570 ? -10.687 -7.792 25.283 1.00 95.50 570 GLN A CA 1
ATOM 4393 C C . GLN A 1 570 ? -10.107 -6.376 25.130 1.00 95.50 570 GLN A C 1
ATOM 4395 O O . GLN A 1 570 ? -8.898 -6.167 25.283 1.00 95.50 570 GLN A O 1
ATOM 4400 N N . GLY A 1 571 ? -10.942 -5.391 24.796 1.00 93.50 571 GLY A N 1
ATOM 4401 C CA . GLY A 1 571 ? -10.560 -3.981 24.732 1.00 93.50 571 GLY A CA 1
ATOM 4402 C C . GLY A 1 571 ? -10.162 -3.428 26.102 1.00 93.50 571 GLY A C 1
ATOM 4403 O O . GLY A 1 571 ? -9.074 -2.865 26.247 1.00 93.50 571 GLY A O 1
ATOM 4404 N N . GLU A 1 572 ? -10.985 -3.662 27.123 1.00 95.94 572 GLU A N 1
ATOM 4405 C CA . GLU A 1 572 ? -10.723 -3.204 28.490 1.00 95.94 572 GLU A CA 1
ATOM 4406 C C . GLU A 1 572 ? -9.492 -3.862 29.111 1.00 95.94 572 GLU A C 1
ATOM 4408 O O . GLU A 1 572 ? -8.654 -3.175 29.699 1.00 95.94 572 GLU A O 1
ATOM 4413 N N . LEU A 1 573 ? -9.299 -5.170 28.922 1.00 96.31 573 LEU A N 1
ATOM 4414 C CA . LEU A 1 573 ? -8.097 -5.860 29.400 1.00 96.31 573 LEU A CA 1
ATOM 4415 C C . LEU A 1 573 ? -6.818 -5.279 28.791 1.00 96.31 573 LEU A C 1
ATOM 4417 O O . LEU A 1 573 ? -5.837 -5.081 29.511 1.00 96.31 573 LEU A O 1
ATOM 4421 N N . ARG A 1 574 ? -6.830 -4.954 27.490 1.00 92.75 574 ARG A N 1
ATOM 4422 C CA . ARG A 1 574 ? -5.700 -4.280 26.828 1.00 92.75 574 ARG A CA 1
ATOM 4423 C C . ARG A 1 574 ? -5.454 -2.893 27.419 1.00 92.75 574 ARG A C 1
ATOM 4425 O O . ARG A 1 574 ? -4.309 -2.558 27.720 1.00 92.75 574 ARG A O 1
ATOM 4432 N N . ARG A 1 575 ? -6.514 -2.115 27.653 1.00 90.38 575 ARG A N 1
ATOM 4433 C CA . ARG A 1 575 ? -6.431 -0.778 28.264 1.00 90.38 575 ARG A CA 1
ATOM 4434 C C . ARG A 1 575 ? -5.882 -0.827 29.694 1.00 90.38 575 ARG A C 1
ATOM 4436 O O . ARG A 1 575 ? -5.054 0.002 30.060 1.00 90.38 575 ARG A O 1
ATOM 4443 N N . LEU A 1 576 ? -6.302 -1.817 30.481 1.00 91.81 576 LEU A N 1
ATOM 4444 C CA . LEU A 1 576 ? -5.860 -2.049 31.860 1.00 91.81 576 LEU A CA 1
ATOM 4445 C C . LEU A 1 576 ? -4.451 -2.645 31.980 1.00 91.81 576 LEU A C 1
ATOM 4447 O O . LEU A 1 576 ? -3.921 -2.680 33.090 1.00 91.81 576 LEU A O 1
ATOM 4451 N N . ALA A 1 577 ? -3.879 -3.160 30.891 1.00 88.00 577 ALA A N 1
ATOM 4452 C CA . ALA A 1 577 ? -2.492 -3.626 30.834 1.00 88.00 577 ALA A CA 1
ATOM 4453 C C . ALA A 1 577 ? -1.514 -2.522 30.392 1.00 88.00 577 ALA A C 1
ATOM 4455 O O . ALA A 1 577 ? -0.320 -2.627 30.653 1.00 88.00 577 ALA A O 1
ATOM 4456 N N . ALA A 1 578 ? -2.012 -1.485 29.709 1.00 76.38 578 ALA A N 1
ATOM 4457 C CA . ALA A 1 578 ? -1.223 -0.347 29.235 1.00 76.38 578 ALA A CA 1
ATOM 4458 C C . ALA A 1 578 ? -1.067 0.786 30.274 1.00 76.38 578 ALA A C 1
ATOM 4460 O O . ALA A 1 578 ? -0.285 1.709 30.045 1.00 76.38 578 ALA A O 1
ATOM 4461 N N . ARG A 1 579 ? -1.823 0.733 31.379 1.00 63.47 579 ARG A N 1
ATOM 4462 C CA . ARG A 1 579 ? -1.734 1.628 32.545 1.00 63.47 579 ARG A CA 1
ATOM 4463 C C . ARG A 1 579 ? -0.930 0.959 33.649 1.00 63.47 579 ARG A C 1
ATOM 4465 O O . ARG A 1 579 ? -0.186 1.693 34.333 1.00 63.47 579 ARG A O 1
#

Secondary structure (DSSP, 8-state):
----TT-EEEE-B-HHHHHHHHHHHHHHHHHHHHHHHHHHHTT--SSHHHHHHHHHHHHHHHHHHHHHHHT--S-SEEEETTEEEETTTBSSPBPGGGEEEEEEEE-SS-EEEEEEE-HHHHTTS-B-SGGGGS-GGGS--TTEEEEEGGGBSS-HHHHHHHHHHHHHHHHHHHHHHHHTTT-TT-TTHHHHHHHHHHT-S--HHHHHHHHHHHHHHHHHHHS-SSPPBTTB--HHHHHHTT-B-HHHHHTS--TTHHHHGGG--SSHHHHHHHHHHHHHHIIIIIHHH-HHHHHHHHHHHHHHHHHHHHHHS-TTPPB--THHHHHHHHHHHHHHHTT--SSSHHHHHHHHHHHHHHHHHS-S-S--GGG----HHHHHHHHHHHHHHHHHHHHH--TTSSS-S-HHHHHHHHHHHHHHHHHTHHHHHHHHHHHHH-HHHHHHTT-HHHHHHHHHHHHHH-TTTHHHHHHHHHHHHHHTT-TTHHHHHHHHHTTS-TTSTTHHHHHHHTTSS-HHHHHHT--SHHHHHHHHHHHHHHHHHTT-HHHHHHHHHHHHHHS-TTSHHHHHHHHHHHHHH--

Foldseek 3Di:
DDPAQDDKDFWAFDLVVLLVLLVVLQVLLVVLVVQLVVCVVVPNPPPRPVPSVVSSVVSNVVSVVSVVSSPDPGTQWMQHLQAIDGPQFFPDHDGLVQFPDWDWDDDDVFTKIKTFGDPVVLVVTHTDDPLNVDDPVPNPDSRIDMDTPVRIPDDSVVVSVSSVVSSVVVVVVVVVVVVVVPDPDPPPVVLVVLLVVLLDDDLVLLVVLLVQLVVVLVCLQPVFLAHADVSFHDQNSLVLQQFQAQCCCPPVVSVLSLLRQASDDGHDVQSVVQSVLSNLLSSQPCSQANNLLLLLLLRQQSSLLSVLLNPPPDNGDTHHHSQSSSLLSLLLLLLLLVLDDDDCSSVCSVVSSCVPNVVLQDPPDQADPPRDGRSNSSSVSSSVRSNVVSNVQSVQADSNDSHTPPSVVSNVSSVVSVVSNVVCVVVSVVSSVCLNLALVNCVLSLVLVSSLVSLCVVLVVDVVCNLVSLLSSLLSCLSVVNPCSLVSLVVVLVVDDCLDPPSLLSCCVNVNDDLVVQCVSQPDLASNLVSLLSVLSSCVSVVVNVSSLVSLVSSCVRHDPVDVSNVSSVSVNVSSVVD

Solvent-accessible surface area (backbone atoms only — not comparable to full-atom values): 30212 Å² total; per-residue (Å²): 135,88,89,72,92,74,66,67,48,77,24,39,59,27,55,69,53,32,52,51,54,19,52,52,28,42,52,52,15,50,48,28,51,50,52,26,57,53,33,68,73,70,76,55,85,86,69,35,55,85,56,23,52,60,48,19,52,51,29,40,53,53,18,50,59,36,53,61,55,64,77,53,88,67,49,45,37,36,44,38,88,76,20,45,28,41,58,78,47,31,79,58,70,41,42,48,86,42,43,77,44,78,47,74,50,76,53,97,92,46,40,33,43,35,41,30,36,36,66,78,57,31,72,72,57,53,59,39,67,76,58,57,75,43,58,80,90,73,52,62,70,65,32,58,44,73,48,54,39,72,44,32,52,69,61,54,66,60,55,49,51,54,56,50,51,55,40,48,50,51,52,51,55,51,47,59,55,42,64,76,69,73,70,87,84,59,74,68,63,53,53,56,52,48,48,59,58,38,48,65,66,80,46,58,55,43,54,51,50,43,51,49,36,54,51,44,41,51,44,46,53,75,66,36,86,53,82,45,59,97,76,16,40,42,71,66,31,44,50,47,70,23,24,36,36,40,58,48,33,75,72,70,62,45,58,58,19,47,52,33,10,38,48,38,55,70,32,62,67,62,43,50,52,45,46,53,52,38,48,54,44,17,69,60,41,21,23,48,46,34,55,38,41,40,45,22,38,28,50,49,0,22,39,30,3,37,52,30,33,59,72,67,48,66,66,90,47,76,43,62,30,45,51,12,10,47,32,1,43,28,33,19,38,44,50,47,24,70,77,48,90,70,76,65,61,36,56,52,42,34,57,60,24,47,72,52,40,53,66,55,64,47,86,82,62,64,66,48,88,90,81,45,60,65,61,48,42,15,23,48,23,0,24,52,38,10,27,54,52,25,52,55,45,53,77,56,35,58,90,89,46,60,46,51,64,64,42,66,57,26,36,51,52,32,50,52,49,50,48,51,32,57,60,41,51,55,63,32,52,52,56,42,46,53,54,74,58,32,28,65,58,28,42,77,72,66,39,14,67,62,12,22,54,33,20,56,54,50,28,73,74,36,76,85,56,17,72,55,28,49,51,51,19,31,54,23,21,54,77,54,69,43,90,55,25,68,60,54,46,51,58,54,52,71,75,52,62,81,93,41,87,70,41,58,57,53,33,39,76,73,68,76,39,54,70,70,58,40,49,71,66,36,88,46,69,67,49,38,21,48,42,36,28,54,45,12,51,56,30,44,78,69,67,39,55,72,62,13,53,54,25,21,55,52,9,53,73,58,34,56,90,86,39,70,51,20,56,46,20,53,50,50,54,53,55,67,70,77,108

Mean predicted aligned error: 15.45 Å

Sequence (579 aa):
MNTQLSLRFEFAYDKGRLLLFSLILSVFAAGCVWISYRSVRTGNPFISPILMWPSAALFGLAALSLLVKLFKNEPGLVISGAGIHIASFAAETIPWLALRDLERFQGRGTDNLVLRLDPAVASTLSRRGLISKLPKVLRGSGTKAGISLKILRGDPDWIFEQCWDFLRRAREDDRAAAMKTGAATVFDADLETVHAAATHGQPLFTYVLIAVLAGIYAGELAFGVEAPDKGSPTIQTLLMFGGIFRSSILVDGQWWRLFTAPFLHGNLLHLAFNCVALWLAGRLLERLVGWRWFAGLFCISALGGSIASLLINPANIVGVGASGGIVGLFAAIIVLSFHFRSGSLPTSLRTGAIRILIPSLIPFISQTRDGMQIDYAAHLGGAVAGGAMALILLTAWPRVLPRPRFSVAALTISIAFAVVAAVSLWPISQIRAQVLTNPFSQYFQGQYQLAAQYFAVEAQQDEKAAPYYHLWRYIAQEQGGDAEAVTDLRAEAGKLDQAKWPYPVYKLFLGELKPAEVIAKASGNNDLCEAIFYIGEWHLLRKEVPDARQQFQAASLSCPSTFMEYDGAQGELRRLAAR